Protein AF-A0A6P8B4C6-F1 (afdb_monomer)

pLDDT: mean 88.87, std 11.71, range [29.97, 98.5]

Nearest PDB structures (foldseek):
  7cpx-assembly1_A  TM=7.428E-01  e=6.548E-24  Aspergillus terreus
  5tz5-assembly1_A  TM=8.442E-01  e=1.050E-20  Moorena producens 3L
  5tz5-assembly1_B  TM=8.270E-01  e=6.572E-21  Moorena producens 3L
  5tz7-assembly1_B  TM=8.356E-01  e=1.779E-20  Moorena producens 3L
  5il6-assembly1_A  TM=8.246E-01  e=1.412E-17  Pseudomonas protegens Pf-5

Secondary structure (DSSP, 8-state):
--S---HHHHHHHHHT--S-TTSSSPPPP----EEE-SSSSTTHHHHHHHHHHH-TTHHHHS-EEES--TTS-HHHHHHHHHHHHHHTT----HHHHTTS-TT--PPPPP---PPPP----SS------HHHHHHHT-SSPPBTTTBEEPTT--TTS-EEEEEE-TTT-GGGGGEEETTEEEE-HHHHHHHHHHHHHHHTTTTGGGEEEEEEEEEEE-S-EEPPSSS-EEEEEEEE--SSTTS-EEEEEEEESTTPPPEEEEEEEEEEEEP-TTS-TT-HHHHHHHHHHHHHHHHHHHS-EEE--HHHHHHHHHHTTEEE-TTT--EEEEEEEEETTEEEEEEEEEE----GGGSGGG-----SS-HHHHHHHHTHHHHHHTTSS---S-EEEEEEEEEEEESS---STT-EEEEEEEEEE-TTS-EEEEEEEEETT--S-SEEEEEEEEEE------

Organism: Pyricularia grisea (NCBI:txid148305)

Sequence (458 aa):
MCSPVRFSAAVKALLTYSPNKRRLRTTAIQWTSLLEVGPHAALKAPLVQIMEEIDIKLPSQLPYTSVLVRKESATTTALKAAGHLWGLGYAVALDAVNREVATTAKKPQPVADLPSYPWNHDNSYWFEAAAAKEQRLLEQPRTDLLGVPIENDNPFEPQWRNFLSVRENPWVEDHKITGTTLYPGAGLLIMVVEAVRQIVSKDVAAVEGVEFHDVSFDRGLVIPSEGAVETRLSISKSTAADLPHSFVVFSRVGDGPWVRHCSGSFYIIYKNPSMTFGEGLAGLEWNTYVETYQKLQSLPSQEVDVAKLYKNLDKLGMGYGPTFQNLSSLAACTQNGSCDSCYGTIKVPDTKSVMPFEYEYPHLIHPATLDAIFHLMIVAVGGGPTMTEAAVPYRMEKLYINFDLPNGAGALFSGYAQKTVLDDGSMAADMIATDMTWAGPKIVLKGLVHAPGDFGRS

Mean predicted aligned error: 11.04 Å

Foldseek 3Di:
DPDDDPPLVVLLCQQQPFPDPPDPDTDHDDAQEAEAEDQAPPCVVVSLVSQVVVPVCRPVRYYYAYCHHPPDDSLVRNLVRLVVCVVSVDPRPVVVNVPPCPPDPDDDDDPPDDDDDDDDPVDDPDDDDQQRVCVVPPPDAQAQLQGGWHTPAPLQKTKTKDWHACQQQVLQQLFWFLNFRFDAPLSVVQNVQVVVCVNCVVPNVQFFWKKWFKKFFPATHTHDNDGTKMKMKIWRHDPDLPDWIKIWIWIDDDPDDIDTTMITTMHGHGDDPPDDQLDDPQNVVLVVQVVVVVVQVVADKDKDPLVVLQVQCVVQRRRGDPQQSFWPTKIQGDDPNWRQKMKGKGFHALSLVVGVVSDHDDGQHDSSRSVSQVVLRCQNQCRHSDDDHTWGWGIFGMKIATSDAQDDGGFMKIKMKGWDADPVRAIFIWMFIHHPVSPHGRMTTPGTGIDHDPHDDD

Structure (mmCIF, N/CA/C/O backbone):
data_AF-A0A6P8B4C6-F1
#
_entry.id   AF-A0A6P8B4C6-F1
#
loop_
_atom_site.group_PDB
_atom_site.id
_atom_site.type_symbol
_atom_site.label_atom_id
_atom_site.label_alt_id
_atom_site.label_comp_id
_atom_site.label_asym_id
_atom_site.label_entity_id
_atom_site.label_seq_id
_atom_site.pdbx_PDB_ins_code
_atom_site.Cartn_x
_atom_site.Cartn_y
_atom_site.Cartn_z
_atom_site.occupancy
_atom_site.B_iso_or_equiv
_atom_site.auth_seq_id
_atom_site.auth_comp_id
_atom_site.auth_asym_id
_atom_site.auth_atom_id
_atom_site.pdbx_PDB_model_num
ATOM 1 N N . MET A 1 1 ? 58.319 -2.702 -89.094 1.00 62.12 1 MET A N 1
ATOM 2 C CA . MET A 1 1 ? 57.839 -1.635 -88.187 1.00 62.12 1 MET A CA 1
ATOM 3 C C . MET A 1 1 ? 58.324 -0.284 -88.714 1.00 62.12 1 MET A C 1
ATOM 5 O O . MET A 1 1 ? 59.366 0.177 -88.280 1.00 62.12 1 MET A O 1
ATOM 9 N N . CYS A 1 2 ? 57.643 0.311 -89.699 1.00 84.44 2 CYS A N 1
ATOM 10 C CA . CYS A 1 2 ? 58.125 1.534 -90.375 1.00 84.44 2 CYS A CA 1
ATOM 11 C C . CYS A 1 2 ? 57.179 2.737 -90.223 1.00 84.44 2 CYS A C 1
ATOM 13 O O . CYS A 1 2 ? 57.552 3.855 -90.559 1.00 84.44 2 CYS A O 1
ATOM 15 N N . SER A 1 3 ? 55.964 2.527 -89.711 1.00 90.81 3 SER A N 1
ATOM 16 C CA . SER A 1 3 ? 54.989 3.596 -89.479 1.00 90.81 3 SER A CA 1
ATOM 17 C C . SER A 1 3 ? 55.088 4.126 -88.042 1.00 90.81 3 SER A C 1
ATOM 19 O O . SER A 1 3 ? 55.269 3.323 -87.123 1.00 90.81 3 SER A O 1
ATOM 21 N N . PRO A 1 4 ? 54.933 5.445 -87.816 1.00 92.25 4 PRO A N 1
ATOM 22 C CA . PRO A 1 4 ? 54.930 6.015 -86.472 1.00 92.25 4 PRO A CA 1
ATOM 23 C C . PRO A 1 4 ? 53.711 5.536 -85.668 1.00 92.25 4 PRO A C 1
ATOM 25 O O . PRO A 1 4 ? 52.577 5.571 -86.153 1.00 92.25 4 PRO A O 1
ATOM 28 N N . VAL A 1 5 ? 53.933 5.114 -84.420 1.00 93.06 5 VAL A N 1
ATOM 29 C CA . VAL A 1 5 ? 52.866 4.660 -83.514 1.00 93.06 5 VAL A CA 1
ATOM 30 C C . VAL A 1 5 ? 52.085 5.867 -82.993 1.00 93.06 5 VAL A C 1
ATOM 32 O O . VAL A 1 5 ? 52.599 6.674 -82.222 1.00 93.06 5 VAL A O 1
ATOM 35 N N . ARG A 1 6 ? 50.811 5.989 -83.379 1.00 94.81 6 ARG A N 1
ATOM 36 C CA . ARG A 1 6 ? 49.922 7.082 -82.938 1.00 94.81 6 ARG A CA 1
ATOM 37 C C . ARG A 1 6 ? 49.142 6.699 -81.670 1.00 94.81 6 ARG A C 1
ATOM 39 O O . ARG A 1 6 ? 47.914 6.674 -81.687 1.00 94.81 6 ARG A O 1
ATOM 46 N N . PHE A 1 7 ? 49.849 6.395 -80.577 1.00 93.50 7 PHE A N 1
ATOM 47 C CA . PHE A 1 7 ? 49.254 5.884 -79.327 1.00 93.50 7 PHE A CA 1
ATOM 48 C C . PHE A 1 7 ? 48.197 6.826 -78.725 1.00 93.50 7 PHE A C 1
ATOM 50 O O . PHE A 1 7 ? 47.073 6.401 -78.480 1.00 93.50 7 PHE A O 1
ATOM 57 N N . SER A 1 8 ? 48.511 8.120 -78.576 1.00 94.38 8 SER A N 1
ATOM 58 C CA . SER A 1 8 ? 47.564 9.117 -78.044 1.00 94.38 8 SER A CA 1
ATOM 59 C C . SER A 1 8 ? 46.274 9.200 -78.867 1.00 94.38 8 SER A C 1
ATOM 61 O O . SER A 1 8 ? 45.178 9.155 -78.312 1.00 94.38 8 SER A O 1
ATOM 63 N N . ALA A 1 9 ? 46.386 9.223 -80.199 1.00 93.94 9 ALA A N 1
ATOM 64 C CA . ALA A 1 9 ? 45.219 9.249 -81.079 1.00 93.94 9 ALA A CA 1
ATOM 65 C C . ALA A 1 9 ? 44.362 7.978 -80.942 1.00 93.94 9 ALA A C 1
ATOM 67 O O . ALA A 1 9 ? 43.136 8.072 -80.929 1.00 93.94 9 ALA A O 1
ATOM 68 N N . ALA A 1 10 ? 44.992 6.806 -80.806 1.00 94.31 10 ALA A N 1
ATOM 69 C CA . ALA A 1 10 ? 44.289 5.539 -80.622 1.00 94.31 10 ALA A CA 1
ATOM 70 C C . ALA A 1 10 ? 43.537 5.480 -79.281 1.00 94.31 10 ALA A C 1
ATOM 72 O O . ALA A 1 10 ? 42.369 5.100 -79.255 1.00 94.31 10 ALA A O 1
ATOM 73 N N . VAL A 1 11 ? 44.168 5.911 -78.184 1.00 92.31 11 VAL A N 1
ATOM 74 C CA . VAL A 1 11 ? 43.540 5.946 -76.851 1.00 92.31 11 VAL A CA 1
ATOM 75 C C . VAL A 1 11 ? 42.386 6.948 -76.812 1.00 92.31 11 VAL A C 1
ATOM 77 O O . VAL A 1 11 ? 41.307 6.602 -76.340 1.00 92.31 11 VAL A O 1
ATOM 80 N N . LYS A 1 12 ? 42.557 8.155 -77.369 1.00 91.25 12 LYS A N 1
ATOM 81 C CA . LYS A 1 12 ? 41.459 9.133 -77.478 1.00 91.25 12 LYS A CA 1
ATOM 82 C C . LYS A 1 12 ? 40.284 8.573 -78.266 1.00 91.25 12 LYS A C 1
ATOM 84 O O . LYS A 1 12 ? 39.141 8.704 -77.835 1.00 91.25 12 LYS A O 1
ATOM 89 N N . ALA A 1 13 ? 40.559 7.920 -79.395 1.00 91.00 13 ALA A N 1
ATOM 90 C CA . ALA A 1 13 ? 39.525 7.286 -80.202 1.00 91.00 13 ALA A CA 1
ATOM 91 C C . ALA A 1 13 ? 38.798 6.170 -79.436 1.00 91.00 13 ALA A C 1
ATOM 93 O O . ALA A 1 13 ? 37.583 6.073 -79.552 1.00 91.00 13 ALA A O 1
ATOM 94 N N . LEU A 1 14 ? 39.514 5.369 -78.637 1.00 91.19 14 LEU A N 1
ATOM 95 C CA . LEU A 1 14 ? 38.934 4.317 -77.797 1.00 91.19 14 LEU A CA 1
ATOM 96 C C . LEU A 1 14 ? 38.029 4.896 -76.701 1.00 91.19 14 LEU A C 1
ATOM 98 O O . LEU A 1 14 ? 36.874 4.492 -76.575 1.00 91.19 14 LEU A O 1
ATOM 102 N N . LEU A 1 15 ? 38.533 5.859 -75.927 1.00 88.94 15 LEU A N 1
ATOM 103 C CA . LEU A 1 15 ? 37.822 6.436 -74.782 1.00 88.94 15 LEU A CA 1
ATOM 104 C C . LEU A 1 15 ? 36.600 7.268 -75.198 1.00 88.94 15 LEU A C 1
ATOM 106 O O . LEU A 1 15 ? 35.632 7.351 -74.452 1.00 88.94 15 LEU A O 1
ATOM 110 N N . THR A 1 16 ? 36.611 7.836 -76.406 1.00 86.44 16 THR A N 1
ATOM 111 C CA . THR A 1 16 ? 35.476 8.593 -76.971 1.00 86.44 16 THR A CA 1
ATOM 112 C C . THR A 1 16 ? 34.603 7.765 -77.919 1.00 86.44 16 THR A C 1
ATOM 114 O O . THR A 1 16 ? 33.656 8.289 -78.514 1.00 86.44 16 THR A O 1
ATOM 117 N N . TYR A 1 17 ? 34.897 6.471 -78.086 1.00 87.56 17 TYR A N 1
ATOM 118 C CA . TYR A 1 17 ? 34.197 5.621 -79.042 1.00 87.56 17 TYR A CA 1
ATOM 119 C C . TYR A 1 17 ? 32.710 5.487 -78.694 1.00 87.56 17 TYR A C 1
ATOM 121 O O . TYR A 1 17 ? 32.351 5.148 -77.569 1.00 87.56 17 TYR A O 1
ATOM 129 N N . SER A 1 18 ? 31.833 5.685 -79.683 1.00 83.19 18 SER A N 1
ATOM 130 C CA . SER A 1 18 ? 30.390 5.464 -79.557 1.00 83.19 18 SER A CA 1
ATOM 131 C C . SER A 1 18 ? 29.888 4.532 -80.672 1.00 83.19 18 SER A C 1
ATOM 133 O O . SER A 1 18 ? 30.070 4.849 -81.852 1.00 83.19 18 SER A O 1
ATOM 135 N N . PRO A 1 19 ? 29.237 3.398 -80.343 1.00 71.75 19 PRO A N 1
ATOM 136 C CA . PRO A 1 19 ? 28.966 2.325 -81.300 1.00 71.75 19 PRO A CA 1
ATOM 137 C C . PRO A 1 19 ? 27.786 2.573 -82.261 1.00 71.75 19 PRO A C 1
ATOM 139 O O . PRO A 1 19 ? 27.362 1.643 -82.940 1.00 71.75 19 PRO A O 1
ATOM 142 N N . ASN A 1 20 ? 27.228 3.788 -82.373 1.00 66.56 20 ASN A N 1
ATOM 143 C CA . ASN A 1 20 ? 26.124 4.039 -83.312 1.00 66.56 20 ASN A CA 1
ATOM 144 C C . ASN A 1 20 ? 25.977 5.515 -83.720 1.00 66.56 20 ASN A C 1
ATOM 146 O O . ASN A 1 20 ? 25.256 6.274 -83.083 1.00 66.56 20 ASN A O 1
ATOM 150 N N . LYS A 1 21 ? 26.577 5.921 -84.847 1.00 61.69 21 LYS A N 1
ATOM 151 C CA . LYS A 1 21 ? 26.495 7.307 -85.365 1.00 61.69 21 LYS A CA 1
ATOM 152 C C . LYS A 1 21 ? 25.122 7.713 -85.942 1.00 61.69 21 LYS A C 1
ATOM 154 O O . LYS A 1 21 ? 24.970 8.840 -86.391 1.00 61.69 21 LYS A O 1
ATOM 159 N N . ARG A 1 22 ? 24.128 6.809 -85.971 1.00 59.53 22 ARG A N 1
ATOM 160 C CA . ARG A 1 22 ? 22.795 7.037 -86.580 1.00 59.53 22 ARG A CA 1
ATOM 161 C C . ARG A 1 22 ? 21.694 7.490 -85.605 1.00 59.53 22 ARG A C 1
ATOM 163 O O . ARG A 1 22 ? 20.585 7.757 -86.055 1.00 59.53 22 ARG A O 1
ATOM 170 N N . ARG A 1 23 ? 21.951 7.579 -84.293 1.00 59.53 23 ARG A N 1
ATOM 171 C CA . ARG A 1 23 ? 20.976 8.092 -83.304 1.00 59.53 23 ARG A CA 1
ATOM 172 C C . ARG A 1 23 ? 21.252 9.565 -82.976 1.00 59.53 23 ARG A C 1
ATOM 174 O O . ARG A 1 23 ? 22.404 9.954 -82.851 1.00 59.53 23 ARG A O 1
ATOM 181 N N . LEU A 1 24 ? 20.190 10.353 -82.766 1.00 59.75 24 LEU A N 1
ATOM 182 C CA . LEU A 1 24 ? 20.230 11.790 -82.416 1.00 59.75 24 LEU A CA 1
ATOM 183 C C . LEU A 1 24 ? 20.961 12.109 -81.093 1.00 59.75 24 LEU A C 1
ATOM 185 O O . LEU A 1 24 ? 21.343 13.252 -80.865 1.00 59.75 24 LEU A O 1
ATOM 189 N N . ARG A 1 25 ? 21.185 11.111 -80.228 1.00 57.94 25 ARG A N 1
ATOM 190 C CA . ARG A 1 25 ? 22.108 11.180 -79.086 1.00 57.94 25 ARG A CA 1
ATOM 191 C C . ARG A 1 25 ? 22.962 9.917 -79.068 1.00 57.94 25 ARG A C 1
ATOM 193 O O . ARG A 1 25 ? 22.434 8.814 -78.922 1.00 57.94 25 ARG A O 1
ATOM 200 N N . THR A 1 26 ? 24.267 10.081 -79.245 1.00 60.62 26 THR A N 1
ATOM 201 C CA . THR A 1 26 ? 25.256 9.000 -79.207 1.00 60.62 26 THR A CA 1
ATOM 202 C C . THR A 1 26 ? 25.937 8.983 -77.843 1.00 60.62 26 THR A C 1
ATOM 204 O O . THR A 1 26 ? 26.570 9.968 -77.470 1.00 60.62 26 THR A O 1
ATOM 207 N N . THR A 1 27 ? 25.820 7.884 -77.099 1.00 68.25 27 THR A N 1
ATOM 208 C CA . THR A 1 27 ? 26.522 7.702 -75.817 1.00 68.25 27 THR A CA 1
ATOM 209 C C . THR A 1 27 ? 27.841 6.977 -76.071 1.00 68.25 27 THR A C 1
ATOM 211 O O . THR A 1 27 ? 27.856 5.965 -76.779 1.00 68.25 27 THR A O 1
ATOM 214 N N . ALA A 1 28 ? 28.953 7.499 -75.553 1.00 74.44 28 ALA A N 1
ATOM 215 C CA . ALA A 1 28 ? 30.241 6.808 -75.608 1.00 74.44 28 ALA A CA 1
ATOM 216 C C . ALA A 1 28 ? 30.193 5.495 -74.804 1.00 74.44 28 ALA A C 1
ATOM 218 O O . ALA A 1 28 ? 29.414 5.379 -73.853 1.00 74.44 28 ALA A O 1
ATOM 219 N N . ILE A 1 29 ? 31.013 4.510 -75.185 1.00 82.12 29 ILE A N 1
ATOM 220 C CA . ILE A 1 29 ? 31.236 3.317 -74.363 1.00 82.12 29 ILE A CA 1
ATOM 221 C C . ILE A 1 29 ? 31.821 3.769 -73.027 1.00 82.12 29 ILE A C 1
ATOM 223 O O . ILE A 1 29 ? 32.822 4.478 -72.985 1.00 82.12 29 ILE A O 1
ATOM 227 N N . GLN A 1 30 ? 31.186 3.341 -71.940 1.00 83.06 30 GLN A N 1
ATOM 228 C CA . GLN A 1 30 ? 31.692 3.543 -70.591 1.00 83.06 30 GLN A CA 1
ATOM 229 C C . GLN A 1 30 ? 32.661 2.406 -70.274 1.00 83.06 30 GLN A C 1
ATOM 231 O O . GLN A 1 30 ? 32.247 1.291 -69.961 1.00 83.06 30 GLN A O 1
ATOM 236 N N . TRP A 1 31 ? 33.953 2.676 -70.429 1.00 88.62 31 TRP A N 1
ATOM 237 C CA . TRP A 1 31 ? 35.008 1.773 -69.981 1.00 88.62 31 TRP A CA 1
ATOM 238 C C . TRP A 1 31 ? 35.089 1.808 -68.453 1.00 88.62 31 TRP A C 1
ATOM 240 O O . TRP A 1 31 ? 34.913 2.863 -67.852 1.00 88.62 31 TRP A O 1
ATOM 250 N N . THR A 1 32 ? 35.358 0.664 -67.828 1.00 89.88 32 THR A N 1
ATOM 251 C CA . THR A 1 32 ? 35.293 0.508 -66.364 1.00 89.88 32 THR A CA 1
ATOM 252 C C . THR A 1 32 ? 36.638 0.143 -65.722 1.00 89.88 32 THR A C 1
ATOM 254 O O . THR A 1 32 ? 36.768 0.210 -64.505 1.00 89.88 32 THR A O 1
ATOM 257 N N . SER A 1 33 ? 37.651 -0.264 -66.500 1.00 91.31 33 SER A N 1
ATOM 258 C CA . SER A 1 33 ? 39.046 -0.434 -66.056 1.00 91.31 33 SER A CA 1
ATOM 259 C C . SER A 1 33 ? 39.991 -0.551 -67.262 1.00 91.31 33 SER A C 1
ATOM 261 O O . SER A 1 33 ? 39.562 -0.925 -68.356 1.00 91.31 33 SER A O 1
ATOM 263 N N . LEU A 1 34 ? 41.275 -0.244 -67.067 1.00 93.25 34 LEU A N 1
ATOM 264 C CA . LEU A 1 34 ? 42.355 -0.437 -68.035 1.00 93.25 34 LEU A CA 1
ATOM 265 C C . LEU A 1 34 ? 43.390 -1.420 -67.482 1.00 93.25 34 LEU A C 1
ATOM 267 O O . LEU A 1 34 ? 43.908 -1.232 -66.382 1.00 93.25 34 LEU A O 1
ATOM 271 N N . LEU A 1 35 ? 43.732 -2.432 -68.281 1.00 94.44 35 LEU A N 1
ATOM 272 C CA . LEU A 1 35 ? 44.777 -3.402 -67.968 1.00 94.44 35 LEU A CA 1
ATOM 273 C C . LEU A 1 35 ? 45.952 -3.245 -68.940 1.00 94.44 35 LEU A C 1
ATOM 275 O O . LEU A 1 35 ? 45.792 -3.451 -70.143 1.00 94.44 35 LEU A O 1
ATOM 279 N N . GLU A 1 36 ? 47.138 -2.920 -68.430 1.00 95.38 36 GLU A N 1
ATOM 280 C CA . GLU A 1 36 ? 48.370 -2.949 -69.222 1.00 95.38 36 GLU A CA 1
ATOM 281 C C . GLU A 1 36 ? 48.982 -4.349 -69.210 1.00 95.38 36 GLU A C 1
ATOM 283 O O . GLU A 1 36 ? 49.405 -4.868 -68.173 1.00 95.38 36 GLU A O 1
ATOM 288 N N . VAL A 1 37 ? 49.054 -4.947 -70.398 1.00 94.69 37 VAL A N 1
ATOM 289 C CA . VAL A 1 37 ? 49.771 -6.197 -70.642 1.00 94.69 37 VAL A CA 1
ATOM 290 C C . VAL A 1 37 ? 51.145 -5.841 -71.197 1.00 94.69 37 VAL A C 1
ATOM 292 O O . VAL A 1 37 ? 51.292 -5.495 -72.368 1.00 94.69 37 VAL A O 1
ATOM 295 N N . GLY A 1 38 ? 52.157 -5.893 -70.339 1.00 90.75 38 GLY A N 1
ATOM 296 C CA . GLY A 1 38 ? 53.516 -5.494 -70.684 1.00 90.75 38 GLY A CA 1
ATOM 297 C C . GLY A 1 38 ? 54.499 -5.773 -69.549 1.00 90.75 38 GLY A C 1
ATOM 298 O O . GLY A 1 38 ? 54.082 -6.207 -68.479 1.00 90.75 38 GLY A O 1
ATOM 299 N N . PRO A 1 39 ? 55.807 -5.538 -69.760 1.00 88.75 39 PRO A N 1
ATOM 300 C CA . PRO A 1 39 ? 56.862 -5.848 -68.788 1.00 88.75 39 PRO A CA 1
ATOM 301 C C . PRO A 1 39 ? 56.888 -4.900 -67.574 1.00 88.75 39 PRO A C 1
ATOM 303 O O . PRO A 1 39 ? 57.634 -5.127 -66.621 1.00 88.75 39 PRO A O 1
ATOM 306 N N . HIS A 1 40 ? 56.129 -3.806 -67.628 1.00 92.19 40 HIS A N 1
ATOM 307 C CA . HIS A 1 40 ? 55.990 -2.805 -66.578 1.00 92.19 40 HIS A CA 1
ATOM 308 C C . HIS A 1 40 ? 54.742 -1.950 -66.855 1.00 92.19 40 HIS A C 1
ATOM 310 O O . HIS A 1 40 ? 54.193 -2.033 -67.943 1.00 92.19 40 HIS A O 1
ATOM 316 N N . ALA A 1 41 ? 54.359 -1.079 -65.918 1.00 91.75 41 ALA A N 1
ATOM 317 C CA . ALA A 1 41 ? 53.338 -0.047 -66.082 1.00 91.75 41 ALA A CA 1
ATOM 318 C C . ALA A 1 41 ? 53.884 1.162 -66.873 1.00 91.75 41 ALA A C 1
ATOM 320 O O . ALA A 1 41 ? 53.883 2.297 -66.386 1.00 91.75 41 ALA A O 1
ATOM 321 N N . ALA A 1 42 ? 54.446 0.912 -68.056 1.00 92.44 42 ALA A N 1
ATOM 322 C CA . ALA A 1 42 ? 55.160 1.923 -68.831 1.00 92.44 42 ALA A CA 1
ATOM 323 C C . ALA A 1 42 ? 54.207 2.957 -69.448 1.00 92.44 42 ALA A C 1
ATOM 325 O O . ALA A 1 42 ? 54.590 4.116 -69.622 1.00 92.44 42 ALA A O 1
ATOM 326 N N . LEU A 1 43 ? 52.964 2.565 -69.747 1.00 93.56 43 LEU A N 1
ATOM 327 C CA . LEU A 1 43 ? 51.977 3.442 -70.378 1.00 93.56 43 LEU A CA 1
ATOM 328 C C . LEU A 1 43 ? 51.118 4.199 -69.363 1.00 93.56 43 LEU A C 1
ATOM 330 O O . LEU A 1 43 ? 50.348 5.061 -69.776 1.00 93.56 43 LEU A O 1
ATOM 334 N N . LYS A 1 44 ? 51.268 3.952 -68.054 1.00 92.62 44 LYS A N 1
ATOM 335 C CA . LYS A 1 44 ? 50.445 4.588 -67.012 1.00 92.62 44 LYS A CA 1
ATOM 336 C C . LYS A 1 44 ? 50.458 6.115 -67.098 1.00 92.62 44 LYS A C 1
ATOM 338 O O . LYS A 1 44 ? 49.402 6.725 -67.198 1.00 92.62 44 LYS A O 1
ATOM 343 N N . ALA A 1 45 ? 51.638 6.736 -67.060 1.00 93.75 45 ALA A N 1
ATOM 344 C CA . ALA A 1 45 ? 51.745 8.197 -67.068 1.00 93.75 45 ALA A CA 1
ATOM 345 C C . ALA A 1 45 ? 51.238 8.821 -68.387 1.00 93.75 45 ALA A C 1
ATOM 347 O O . ALA A 1 45 ? 50.406 9.726 -68.315 1.00 93.75 45 ALA A O 1
ATOM 348 N N . PRO A 1 46 ? 51.625 8.317 -69.580 1.00 94.25 46 PRO A N 1
ATOM 349 C CA . PRO A 1 46 ? 51.029 8.770 -70.837 1.00 94.25 46 PRO A CA 1
ATOM 350 C C . PRO A 1 46 ? 49.507 8.584 -70.903 1.00 94.25 46 PRO A C 1
ATOM 352 O O . PRO A 1 46 ? 48.811 9.470 -71.389 1.00 94.25 46 PRO A O 1
ATOM 355 N N . LEU A 1 47 ? 48.974 7.458 -70.412 1.00 94.00 47 LEU A N 1
ATOM 356 C CA . LEU A 1 47 ? 47.530 7.212 -70.367 1.00 94.00 47 LEU A CA 1
ATOM 357 C C . LEU A 1 47 ? 46.818 8.228 -69.478 1.00 94.00 47 LEU A C 1
ATOM 359 O O . LEU A 1 47 ? 45.795 8.757 -69.896 1.00 94.00 47 LEU A O 1
ATOM 363 N N . VAL A 1 48 ? 47.362 8.529 -68.296 1.00 93.75 48 VAL A N 1
ATOM 364 C CA . VAL A 1 48 ? 46.804 9.549 -67.395 1.00 93.75 48 VAL A CA 1
ATOM 365 C C . VAL A 1 48 ? 46.757 10.912 -68.080 1.00 93.75 48 VAL A C 1
ATOM 367 O O . VAL A 1 48 ? 45.691 11.511 -68.118 1.00 93.75 48 VAL A O 1
ATOM 370 N N . GLN A 1 49 ? 47.844 11.340 -68.726 1.00 94.81 49 GLN A N 1
ATOM 371 C CA . GLN A 1 49 ? 47.875 12.611 -69.463 1.00 94.81 49 GLN A CA 1
ATOM 372 C C . GLN A 1 49 ? 46.832 12.665 -70.590 1.00 94.81 49 GLN A C 1
ATOM 374 O O . GLN A 1 49 ? 46.160 13.676 -70.770 1.00 94.81 49 GLN A O 1
ATOM 379 N N . ILE A 1 50 ? 46.668 11.572 -71.345 1.00 94.38 50 ILE A N 1
ATOM 380 C CA . ILE A 1 50 ? 45.658 11.495 -72.411 1.00 94.38 50 ILE A CA 1
ATOM 381 C C . ILE A 1 50 ? 44.242 11.540 -71.827 1.00 94.38 50 ILE A C 1
ATOM 383 O O . ILE A 1 50 ? 43.373 12.194 -72.399 1.00 94.38 50 ILE A O 1
ATOM 387 N N . MET A 1 51 ? 44.002 10.837 -70.718 1.00 93.06 51 MET A N 1
ATOM 388 C CA . MET A 1 51 ? 42.712 10.838 -70.028 1.00 93.06 51 MET A CA 1
ATOM 389 C C . MET A 1 51 ? 42.366 12.236 -69.511 1.00 93.06 51 MET A C 1
ATOM 391 O O . MET A 1 51 ? 41.260 12.694 -69.770 1.00 93.06 51 MET A O 1
ATOM 395 N N . GLU A 1 52 ? 43.313 12.928 -68.872 1.00 93.94 52 GLU A N 1
ATOM 396 C CA . GLU A 1 52 ? 43.145 14.301 -68.369 1.00 93.94 52 GLU A CA 1
ATOM 397 C C . GLU A 1 52 ? 42.850 15.309 -69.485 1.00 93.94 52 GLU A C 1
ATOM 399 O O . GLU A 1 52 ? 42.075 16.242 -69.280 1.00 93.94 52 GLU A O 1
ATOM 404 N N . GLU A 1 53 ? 43.427 15.111 -70.674 1.00 92.75 53 GLU A N 1
ATOM 405 C CA . GLU A 1 53 ? 43.147 15.948 -71.845 1.00 92.75 53 GLU A CA 1
ATOM 406 C C . GLU A 1 53 ? 41.712 15.764 -72.374 1.00 92.75 53 GLU A C 1
ATOM 408 O O . GLU A 1 53 ? 41.149 16.684 -72.965 1.00 92.75 53 GLU A O 1
ATOM 413 N N . ILE A 1 54 ? 41.115 14.582 -72.181 1.00 89.38 54 ILE A N 1
ATOM 414 C CA . ILE A 1 54 ? 39.717 14.307 -72.548 1.00 89.38 54 ILE A CA 1
ATOM 415 C C . ILE A 1 54 ? 38.774 14.836 -71.463 1.00 89.38 54 ILE A C 1
ATOM 417 O O . ILE A 1 54 ? 37.821 15.551 -71.769 1.00 89.38 54 ILE A O 1
ATOM 421 N N . ASP A 1 55 ? 39.027 14.457 -70.210 1.00 87.81 55 ASP A N 1
ATOM 422 C CA . ASP A 1 55 ? 38.301 14.898 -69.022 1.00 87.81 55 ASP A CA 1
ATOM 423 C C . ASP A 1 55 ? 39.201 14.722 -67.788 1.00 87.81 55 ASP A C 1
ATOM 425 O O . ASP A 1 55 ? 39.660 13.622 -67.472 1.00 87.81 55 ASP A O 1
ATOM 429 N N . ILE A 1 56 ? 39.402 15.806 -67.039 1.00 90.88 56 ILE A N 1
ATOM 430 C CA . ILE A 1 56 ? 40.232 15.842 -65.829 1.00 90.88 56 ILE A CA 1
ATOM 431 C C . ILE A 1 56 ? 39.788 14.841 -64.746 1.00 90.88 56 ILE A C 1
ATOM 433 O O . ILE A 1 56 ? 40.583 14.470 -63.884 1.00 90.88 56 ILE A O 1
ATOM 437 N N . LYS A 1 57 ? 38.528 14.382 -64.770 1.00 90.69 57 LYS A N 1
ATOM 438 C CA . LYS A 1 57 ? 37.994 13.391 -63.819 1.00 90.69 57 LYS A CA 1
ATOM 439 C C . LYS A 1 57 ? 38.197 11.945 -64.269 1.00 90.69 57 LYS A C 1
ATOM 441 O O . LYS A 1 57 ? 38.056 11.034 -63.456 1.00 90.69 57 LYS A O 1
ATOM 446 N N . LEU A 1 58 ? 38.531 11.708 -65.534 1.00 88.56 58 LEU A N 1
ATOM 447 C CA . LEU A 1 58 ? 38.599 10.361 -66.095 1.00 88.56 58 LEU A CA 1
ATOM 448 C C . LEU A 1 58 ? 39.629 9.444 -65.399 1.00 88.56 58 LEU A C 1
ATOM 450 O O . LEU A 1 58 ? 39.291 8.284 -65.154 1.00 88.56 58 LEU A O 1
ATOM 454 N N . PRO A 1 59 ? 40.826 9.914 -64.981 1.00 90.62 59 PRO A N 1
ATOM 455 C CA . PRO A 1 59 ? 41.782 9.067 -64.263 1.00 90.62 59 PRO A CA 1
ATOM 456 C C . PRO A 1 59 ? 41.274 8.509 -62.925 1.00 90.62 59 PRO A C 1
ATOM 458 O O . PRO A 1 59 ? 41.714 7.437 -62.517 1.00 90.62 59 PRO A O 1
ATOM 461 N N . SER A 1 60 ? 40.373 9.214 -62.227 1.00 88.25 60 SER A N 1
ATOM 462 C CA . SER A 1 60 ? 39.805 8.731 -60.957 1.00 88.25 60 SER A CA 1
ATOM 463 C C . SER A 1 60 ? 38.619 7.786 -61.159 1.00 88.25 60 SER A C 1
ATOM 465 O O . SER A 1 60 ? 38.317 6.987 -60.276 1.00 88.25 60 SER A O 1
ATOM 467 N N . GLN A 1 61 ? 37.971 7.851 -62.322 1.00 89.25 61 GLN A N 1
ATOM 468 C CA . GLN A 1 61 ? 36.824 7.014 -62.680 1.00 89.25 61 GLN A CA 1
ATOM 469 C C . GLN A 1 61 ? 37.216 5.721 -63.396 1.00 89.25 61 GLN A C 1
ATOM 471 O O . GLN A 1 61 ? 36.439 4.768 -63.382 1.00 89.25 61 GLN A O 1
ATOM 476 N N . LEU A 1 62 ? 38.399 5.682 -64.018 1.00 91.00 62 LEU A N 1
ATOM 477 C CA . LEU A 1 62 ? 38.869 4.551 -64.809 1.00 91.00 62 LEU A CA 1
ATOM 478 C C . LEU A 1 62 ? 40.129 3.924 -64.182 1.00 91.00 62 LEU A C 1
ATOM 480 O O . LEU A 1 62 ? 41.249 4.295 -64.545 1.00 91.00 62 LEU A O 1
ATOM 484 N N . PRO A 1 63 ? 39.974 2.963 -63.246 1.00 90.62 63 PRO A N 1
ATOM 485 C CA . PRO A 1 63 ? 41.094 2.301 -62.592 1.00 90.62 63 PRO A CA 1
ATOM 486 C C . PRO A 1 63 ? 42.046 1.656 -63.597 1.00 90.62 63 PRO A C 1
ATOM 488 O O . PRO A 1 63 ? 41.628 0.872 -64.453 1.00 90.62 63 PRO A O 1
ATOM 491 N N . TYR A 1 64 ? 43.336 1.945 -63.448 1.00 92.88 64 TYR A N 1
ATOM 492 C CA . TYR A 1 64 ? 44.412 1.374 -64.248 1.00 92.88 64 TYR A CA 1
ATOM 493 C C . TYR A 1 64 ? 45.210 0.361 -63.422 1.00 92.88 64 TYR A C 1
ATOM 495 O O . TYR A 1 64 ? 45.636 0.652 -62.302 1.00 92.88 64 TYR A O 1
ATOM 503 N N . THR A 1 65 ? 45.477 -0.803 -64.006 1.00 94.19 65 THR A N 1
ATOM 504 C CA . THR A 1 65 ? 46.300 -1.866 -63.420 1.00 94.19 65 THR A CA 1
ATOM 505 C C . THR A 1 65 ? 47.281 -2.402 -64.462 1.00 94.19 65 THR A C 1
ATOM 507 O O . THR A 1 65 ? 46.956 -2.468 -65.641 1.00 94.19 65 THR A O 1
ATOM 510 N N . SER A 1 66 ? 48.485 -2.797 -64.045 1.00 95.06 66 SER A N 1
ATOM 511 C CA . SER A 1 66 ? 49.471 -3.467 -64.909 1.00 95.06 66 SER A CA 1
ATOM 512 C C . SER A 1 66 ? 49.659 -4.909 -64.460 1.00 95.06 66 SER A C 1
ATOM 514 O O . SER A 1 66 ? 49.699 -5.168 -63.257 1.00 95.06 66 SER A O 1
ATOM 516 N N . VAL A 1 67 ? 49.807 -5.832 -65.413 1.00 95.25 67 VAL A N 1
ATOM 517 C CA . VAL A 1 67 ? 50.050 -7.253 -65.112 1.00 95.25 67 VAL A CA 1
ATOM 518 C C . VAL A 1 67 ? 51.443 -7.464 -64.517 1.00 95.25 67 VAL A C 1
ATOM 520 O O . VAL A 1 67 ? 51.583 -8.249 -63.587 1.00 95.25 67 VAL A O 1
ATOM 523 N N . LEU A 1 68 ? 52.464 -6.751 -65.011 1.00 95.50 68 LEU A N 1
ATOM 524 C CA . LEU A 1 68 ? 53.835 -6.837 -64.499 1.00 95.50 68 LEU A CA 1
ATOM 525 C C . LEU A 1 68 ? 54.345 -5.470 -64.046 1.00 95.50 68 LEU A C 1
ATOM 527 O O . LEU A 1 68 ? 53.998 -4.425 -64.610 1.00 95.50 68 LEU A O 1
ATOM 531 N N . VAL A 1 69 ? 55.212 -5.477 -63.033 1.00 94.12 69 VAL A N 1
ATOM 532 C CA . VAL A 1 69 ? 55.882 -4.279 -62.517 1.00 94.12 69 VAL A CA 1
ATOM 533 C C . VAL A 1 69 ? 57.382 -4.540 -62.395 1.00 94.12 69 VAL A C 1
ATOM 535 O O . VAL A 1 69 ? 57.824 -5.573 -61.899 1.00 94.12 69 VAL A O 1
ATOM 538 N N . ARG A 1 70 ? 58.192 -3.590 -62.877 1.00 93.19 70 ARG A N 1
ATOM 539 C CA . ARG A 1 70 ? 59.651 -3.670 -62.857 1.00 93.19 70 ARG A CA 1
ATOM 540 C C . ARG A 1 70 ? 60.148 -3.800 -61.414 1.00 93.19 70 ARG A C 1
ATOM 542 O O . ARG A 1 70 ? 59.751 -3.010 -60.568 1.00 93.19 70 ARG A O 1
ATOM 549 N N . LYS A 1 71 ? 61.092 -4.722 -61.185 1.00 93.56 71 LYS A N 1
ATOM 550 C CA . LYS A 1 71 ? 61.671 -5.053 -59.863 1.00 93.56 71 LYS A CA 1
ATOM 551 C C . LYS A 1 71 ? 60.678 -5.679 -58.867 1.00 93.56 71 LYS A C 1
ATOM 553 O O . LYS A 1 71 ? 61.007 -5.777 -57.690 1.00 93.56 71 LYS A O 1
ATOM 558 N N . GLU A 1 72 ? 59.519 -6.149 -59.323 1.00 94.38 72 GLU A N 1
ATOM 559 C CA . GLU A 1 72 ? 58.584 -6.935 -58.512 1.00 94.38 72 GLU A CA 1
ATOM 560 C C . GLU A 1 72 ? 58.430 -8.355 -59.071 1.00 94.38 72 GLU A C 1
ATOM 562 O O . GLU A 1 72 ? 58.720 -8.619 -60.238 1.00 94.38 72 GLU A O 1
ATOM 567 N N . SER A 1 73 ? 57.974 -9.289 -58.231 1.00 93.69 73 SER A N 1
ATOM 568 C CA . SER A 1 73 ? 57.663 -10.652 -58.668 1.00 93.69 73 SER A CA 1
ATOM 569 C C . SER A 1 73 ? 56.528 -10.640 -59.696 1.00 93.69 73 SER A C 1
ATOM 571 O O . SER A 1 73 ? 55.448 -10.093 -59.441 1.00 93.69 73 SER A O 1
ATOM 573 N N . ALA A 1 74 ? 56.763 -11.273 -60.849 1.00 91.44 74 ALA A N 1
ATOM 574 C CA . ALA A 1 74 ? 55.770 -11.419 -61.911 1.00 91.44 74 ALA A CA 1
ATOM 575 C C . ALA A 1 74 ? 54.505 -12.130 -61.403 1.00 91.44 74 ALA A C 1
ATOM 577 O O . ALA A 1 74 ? 53.400 -11.645 -61.619 1.00 91.44 74 ALA A O 1
ATOM 578 N N . THR A 1 75 ? 54.669 -13.207 -60.630 1.00 90.31 75 THR A N 1
ATOM 579 C CA . THR A 1 75 ? 53.560 -13.947 -60.010 1.00 90.31 75 THR A CA 1
ATOM 580 C C . THR A 1 75 ? 52.752 -13.051 -59.074 1.00 90.31 75 THR A C 1
ATOM 582 O O . THR A 1 75 ? 51.532 -12.982 -59.160 1.00 90.31 75 THR A O 1
ATOM 585 N N . THR A 1 76 ? 53.417 -12.295 -58.198 1.00 92.12 76 THR A N 1
ATOM 586 C CA . THR A 1 76 ? 52.724 -11.416 -57.245 1.00 92.12 76 THR A CA 1
ATOM 587 C C . THR A 1 76 ? 51.957 -10.297 -57.946 1.00 92.12 76 THR A C 1
ATOM 589 O O . THR A 1 76 ? 50.836 -9.985 -57.552 1.00 92.12 76 THR A O 1
ATOM 592 N N . THR A 1 77 ? 52.545 -9.681 -58.971 1.00 94.50 77 THR A N 1
ATOM 593 C CA . THR A 1 77 ? 51.918 -8.575 -59.714 1.00 94.50 77 THR A CA 1
ATOM 594 C C . THR A 1 77 ? 50.750 -9.053 -60.575 1.00 94.50 77 THR A C 1
ATOM 596 O O . THR A 1 77 ? 49.687 -8.432 -60.536 1.00 94.50 77 THR A O 1
ATOM 599 N N . ALA A 1 78 ? 50.876 -10.217 -61.216 1.00 92.56 78 ALA A N 1
ATOM 600 C CA . ALA A 1 78 ? 49.788 -10.847 -61.956 1.00 92.56 78 ALA A CA 1
ATOM 601 C C . ALA A 1 78 ? 48.620 -11.263 -61.040 1.00 92.56 78 ALA A C 1
ATOM 603 O O . ALA A 1 78 ? 47.466 -10.954 -61.346 1.00 92.56 78 ALA A O 1
ATOM 604 N N . LEU A 1 79 ? 48.899 -11.880 -59.881 1.00 93.25 79 LEU A N 1
ATOM 605 C CA . LEU A 1 79 ? 47.870 -12.248 -58.894 1.00 93.25 79 LEU A CA 1
ATOM 606 C C . LEU A 1 79 ? 47.166 -11.017 -58.307 1.00 93.25 79 LEU A C 1
ATOM 608 O O . LEU A 1 79 ? 45.944 -11.021 -58.162 1.00 93.25 79 LEU A O 1
ATOM 612 N N . LYS A 1 80 ? 47.906 -9.936 -58.019 1.00 93.50 80 LYS A N 1
ATOM 613 C CA . LYS A 1 80 ? 47.316 -8.654 -57.597 1.00 93.50 80 LYS A CA 1
ATOM 614 C C . LYS A 1 80 ? 46.408 -8.072 -58.678 1.00 93.50 80 LYS A C 1
ATOM 616 O O . LYS A 1 80 ? 45.322 -7.604 -58.350 1.00 93.50 80 LYS A O 1
ATOM 621 N N . ALA A 1 81 ? 46.821 -8.116 -59.946 1.00 93.94 81 ALA A N 1
ATOM 622 C CA . ALA A 1 81 ? 46.007 -7.621 -61.052 1.00 93.94 81 ALA A CA 1
ATOM 623 C C . ALA A 1 81 ? 44.709 -8.428 -61.210 1.00 93.94 81 ALA A C 1
ATOM 625 O O . ALA A 1 81 ? 43.630 -7.845 -61.316 1.00 93.94 81 ALA A O 1
ATOM 626 N N . ALA A 1 82 ? 44.796 -9.759 -61.140 1.00 94.19 82 ALA A N 1
ATOM 627 C CA . ALA A 1 82 ? 43.636 -10.645 -61.163 1.00 94.19 82 ALA A CA 1
ATOM 628 C C . ALA A 1 82 ? 42.693 -10.404 -59.970 1.00 94.19 82 ALA A C 1
ATOM 630 O O . ALA A 1 82 ? 41.485 -10.274 -60.162 1.00 94.19 82 ALA A O 1
ATOM 631 N N . GLY A 1 83 ? 43.238 -10.284 -58.754 1.00 93.94 83 GLY A N 1
ATOM 632 C CA . GLY A 1 83 ? 42.464 -9.999 -57.543 1.00 93.94 83 GLY A CA 1
ATOM 633 C C . GLY A 1 83 ? 41.803 -8.620 -57.568 1.00 93.94 83 GLY A C 1
ATOM 634 O O . GLY A 1 83 ? 40.656 -8.487 -57.153 1.00 93.94 83 GLY A O 1
ATOM 635 N N . HIS A 1 84 ? 42.481 -7.607 -58.114 1.00 93.44 84 HIS A N 1
ATOM 636 C CA . HIS A 1 84 ? 41.908 -6.275 -58.292 1.00 93.44 84 HIS A CA 1
ATOM 637 C C . HIS A 1 84 ? 40.743 -6.288 -59.287 1.00 93.44 84 HIS A C 1
ATOM 639 O O . HIS A 1 84 ? 39.673 -5.775 -58.975 1.00 93.44 84 HIS A O 1
ATOM 645 N N . LEU A 1 85 ? 40.911 -6.925 -60.452 1.00 93.62 85 LEU A N 1
ATOM 646 C CA . LEU A 1 85 ? 39.830 -7.067 -61.433 1.00 93.62 85 LEU A CA 1
ATOM 647 C C . LEU A 1 85 ? 38.647 -7.865 -60.860 1.00 93.62 85 LEU A C 1
ATOM 649 O O . LEU A 1 85 ? 37.496 -7.471 -61.031 1.00 93.62 85 LEU A O 1
ATOM 653 N N . TRP A 1 86 ? 38.907 -8.942 -60.121 1.00 95.38 86 TRP A N 1
ATOM 654 C CA . TRP A 1 86 ? 37.845 -9.684 -59.441 1.00 95.38 86 TRP A CA 1
ATOM 655 C C . TRP A 1 86 ? 37.125 -8.826 -58.386 1.00 95.38 86 TRP A C 1
ATOM 657 O O . TRP A 1 86 ? 35.898 -8.818 -58.340 1.00 95.38 86 TRP A O 1
ATOM 667 N N . GLY A 1 87 ? 37.865 -8.034 -57.602 1.00 93.19 87 GLY A N 1
ATOM 668 C CA . GLY A 1 87 ? 37.307 -7.101 -56.615 1.00 93.19 87 GLY A CA 1
ATOM 669 C C . GLY A 1 87 ? 36.486 -5.958 -57.227 1.00 93.19 87 GLY A C 1
ATOM 670 O O . GLY A 1 87 ? 35.585 -5.439 -56.576 1.00 93.19 87 GLY A O 1
ATOM 671 N N . LEU A 1 88 ? 36.747 -5.605 -58.489 1.00 92.06 88 LEU A N 1
ATOM 672 C CA . LEU A 1 88 ? 35.915 -4.690 -59.280 1.00 92.06 88 LEU A CA 1
ATOM 673 C C . LEU A 1 88 ? 34.671 -5.370 -59.887 1.00 92.06 88 LEU A C 1
ATOM 675 O O . LEU A 1 88 ? 33.873 -4.702 -60.540 1.00 92.06 88 LEU A O 1
ATOM 679 N N . GLY A 1 89 ? 34.494 -6.680 -59.690 1.00 92.50 89 GLY A N 1
ATOM 680 C CA . GLY A 1 89 ? 33.347 -7.446 -60.181 1.00 92.50 89 GLY A CA 1
ATOM 681 C C . GLY A 1 89 ? 33.512 -8.039 -61.584 1.00 92.50 89 GLY A C 1
ATOM 682 O O . GLY A 1 89 ? 32.536 -8.538 -62.145 1.00 92.50 89 GLY A O 1
ATOM 683 N N . TYR A 1 90 ? 34.714 -8.015 -62.176 1.00 92.62 90 TYR A N 1
ATOM 684 C CA . TYR A 1 90 ? 34.949 -8.699 -63.452 1.00 92.62 90 TYR A CA 1
ATOM 685 C C . TYR A 1 90 ? 34.956 -10.220 -63.276 1.00 92.62 90 TYR A C 1
ATOM 687 O O . TYR A 1 90 ? 35.433 -10.750 -62.271 1.00 92.62 90 TYR A O 1
ATOM 695 N N . ALA A 1 91 ? 34.494 -10.932 -64.307 1.00 93.06 91 ALA A N 1
ATOM 696 C CA . ALA A 1 91 ? 34.482 -12.392 -64.370 1.00 93.06 91 ALA A CA 1
ATOM 697 C C . ALA A 1 91 ? 35.895 -12.973 -64.593 1.00 93.06 91 ALA A C 1
ATOM 699 O O . ALA A 1 91 ? 36.196 -13.563 -65.631 1.00 93.06 91 ALA A O 1
ATOM 700 N N . VAL A 1 92 ? 36.786 -12.779 -63.622 1.00 92.06 92 VAL A N 1
ATOM 701 C CA . VAL A 1 92 ? 38.107 -13.409 -63.581 1.00 92.06 92 VAL A CA 1
ATOM 702 C C . VAL A 1 92 ? 37.936 -14.865 -63.154 1.00 92.06 92 VAL A C 1
ATOM 704 O O . VAL A 1 92 ? 37.388 -15.142 -62.088 1.00 92.06 92 VAL A O 1
ATOM 707 N N . ALA A 1 93 ? 38.428 -15.799 -63.967 1.00 90.56 93 ALA A N 1
ATOM 708 C CA . ALA A 1 93 ? 38.456 -17.222 -63.639 1.00 90.56 93 ALA A CA 1
ATOM 709 C C . ALA A 1 93 ? 39.487 -17.494 -62.526 1.00 90.56 93 ALA A C 1
ATOM 711 O O . ALA A 1 93 ? 40.635 -17.854 -62.793 1.00 90.56 93 ALA A O 1
ATOM 712 N N . LEU A 1 94 ? 39.098 -17.262 -61.266 1.00 87.56 94 LEU A N 1
ATOM 713 C CA . LEU A 1 94 ? 39.977 -17.428 -60.101 1.00 87.56 94 LEU A CA 1
ATOM 714 C C . LEU A 1 94 ? 40.513 -18.856 -59.967 1.00 87.56 94 LEU A C 1
ATOM 716 O O . LEU A 1 94 ? 41.612 -19.057 -59.456 1.00 87.56 94 LEU A O 1
ATOM 720 N N . ASP A 1 95 ? 39.766 -19.852 -60.437 1.00 84.31 95 ASP A N 1
ATOM 721 C CA . ASP A 1 95 ? 40.225 -21.235 -60.481 1.00 84.31 95 ASP A CA 1
ATOM 722 C C . ASP A 1 95 ? 41.436 -21.397 -61.412 1.00 84.31 95 ASP A C 1
ATOM 724 O O . ASP A 1 95 ? 42.397 -22.060 -61.032 1.00 84.31 95 ASP A O 1
ATOM 728 N N . ALA A 1 96 ? 41.436 -20.752 -62.583 1.00 85.19 96 ALA A N 1
ATOM 729 C CA . ALA A 1 96 ? 42.571 -20.754 -63.504 1.00 85.19 96 ALA A CA 1
ATOM 730 C C . ALA A 1 96 ? 43.769 -19.980 -62.929 1.00 85.19 96 ALA A C 1
ATOM 732 O O . ALA A 1 96 ? 44.903 -20.447 -63.023 1.00 85.19 96 ALA A O 1
ATOM 733 N N . VAL A 1 97 ? 43.511 -18.841 -62.275 1.00 86.12 97 VAL A N 1
ATOM 734 C CA . VAL A 1 97 ? 44.535 -18.010 -61.613 1.00 86.12 97 VAL A CA 1
ATOM 735 C C . VAL A 1 97 ? 45.238 -18.777 -60.486 1.00 86.12 97 VAL A C 1
ATOM 737 O O . VAL A 1 97 ? 46.462 -18.771 -60.395 1.00 86.12 97 VAL A O 1
ATOM 740 N N . ASN A 1 98 ? 44.480 -19.495 -59.656 1.00 79.81 98 ASN A N 1
ATOM 741 C CA . ASN A 1 98 ? 45.011 -20.251 -58.516 1.00 79.81 98 ASN A CA 1
ATOM 742 C C . ASN A 1 98 ? 45.671 -21.589 -58.909 1.00 79.81 98 ASN A C 1
ATOM 744 O O . ASN A 1 98 ? 46.199 -22.292 -58.047 1.00 79.81 98 ASN A O 1
ATOM 748 N N . ARG A 1 99 ? 45.643 -21.965 -60.195 1.00 73.38 99 ARG A N 1
ATOM 749 C CA . ARG A 1 99 ? 46.168 -23.235 -60.731 1.00 73.38 99 ARG A CA 1
ATOM 750 C C . ARG A 1 99 ? 47.471 -23.072 -61.524 1.00 73.38 99 ARG A C 1
ATOM 752 O O . ARG A 1 99 ? 47.799 -23.955 -62.313 1.00 73.38 99 ARG A O 1
ATOM 759 N N . GLU A 1 100 ? 48.237 -21.998 -61.298 1.00 59.78 100 GLU A N 1
ATOM 760 C CA . GLU A 1 100 ? 49.425 -21.617 -62.096 1.00 59.78 100 GLU A CA 1
ATOM 761 C C . GLU A 1 100 ? 50.546 -22.681 -62.171 1.00 59.78 100 GLU A C 1
ATOM 763 O O . GLU A 1 100 ? 51.495 -22.540 -62.935 1.00 59.78 100 GLU A O 1
ATOM 768 N N . VAL A 1 101 ? 50.435 -23.801 -61.450 1.00 54.28 101 VAL A N 1
ATOM 769 C CA . VAL A 1 101 ? 51.342 -24.938 -61.599 1.00 54.28 101 VAL A CA 1
ATOM 770 C C . VAL A 1 101 ? 50.550 -26.248 -61.602 1.00 54.28 101 VAL A C 1
ATOM 772 O O . VAL A 1 101 ? 50.528 -26.980 -60.612 1.00 54.28 101 VAL A O 1
ATOM 775 N N . ALA A 1 102 ? 49.968 -26.606 -62.753 1.00 53.66 102 ALA A N 1
ATOM 776 C CA . ALA A 1 102 ? 49.457 -27.957 -63.043 1.00 53.66 102 ALA A CA 1
ATOM 777 C C . ALA A 1 102 ? 50.524 -29.075 -62.880 1.00 53.66 102 ALA A C 1
ATOM 779 O O . ALA A 1 102 ? 50.228 -30.251 -63.076 1.00 53.66 102 ALA A O 1
ATOM 780 N N . THR A 1 103 ? 51.760 -28.725 -62.501 1.00 55.12 103 THR A N 1
ATOM 781 C CA . THR A 1 103 ? 52.867 -29.635 -62.188 1.00 55.12 103 THR A CA 1
ATOM 782 C C . THR A 1 103 ? 53.157 -29.810 -60.689 1.00 55.12 103 THR A C 1
ATOM 784 O O . THR A 1 103 ? 54.063 -30.568 -60.349 1.00 55.12 103 THR A O 1
ATOM 787 N N . THR A 1 104 ? 52.402 -29.201 -59.762 1.00 57.72 104 THR A N 1
ATOM 788 C CA . THR A 1 104 ? 52.543 -29.509 -58.323 1.00 57.72 104 THR A CA 1
ATOM 789 C C . THR A 1 104 ? 51.485 -30.517 -57.870 1.00 57.72 104 THR A C 1
ATOM 791 O O . THR A 1 104 ? 50.288 -30.273 -57.934 1.00 57.72 104 THR A O 1
ATOM 794 N N . ALA A 1 105 ? 51.933 -31.673 -57.373 1.00 58.12 105 ALA A N 1
ATOM 795 C CA . ALA A 1 105 ? 51.115 -32.811 -56.929 1.00 58.12 105 ALA A CA 1
ATOM 796 C C . ALA A 1 105 ? 50.197 -32.543 -55.709 1.00 58.12 105 ALA A C 1
ATOM 798 O O . ALA A 1 105 ? 49.672 -33.481 -55.105 1.00 58.12 105 ALA A O 1
ATOM 799 N N . LYS A 1 106 ? 50.017 -31.282 -55.295 1.00 65.12 106 LYS A N 1
ATOM 800 C CA . LYS A 1 106 ? 49.264 -30.914 -54.092 1.00 65.12 106 LYS A CA 1
ATOM 801 C C . LYS A 1 106 ? 47.851 -30.476 -54.464 1.00 65.12 106 LYS A C 1
ATOM 803 O O . LYS A 1 106 ? 47.652 -29.474 -55.140 1.00 65.12 106 LYS A O 1
ATOM 808 N N . LYS A 1 107 ? 46.862 -31.238 -53.994 1.00 68.31 107 LYS A N 1
ATOM 809 C CA . LYS A 1 107 ? 45.441 -30.883 -54.102 1.00 68.31 107 LYS A CA 1
ATOM 810 C C . LYS A 1 107 ? 45.163 -29.598 -53.298 1.00 68.31 107 LYS A C 1
ATOM 812 O O . LYS A 1 107 ? 45.748 -29.454 -52.221 1.00 68.31 107 LYS A O 1
ATOM 817 N N . PRO A 1 108 ? 44.280 -28.697 -53.772 1.00 72.94 108 PRO A N 1
ATOM 818 C CA . PRO A 1 108 ? 43.837 -27.556 -52.975 1.00 72.94 108 PRO A CA 1
ATOM 819 C C . PRO A 1 108 ? 43.228 -28.052 -51.660 1.00 72.94 108 PRO A C 1
ATOM 821 O O . PRO A 1 108 ? 42.493 -29.042 -51.650 1.00 72.94 108 PRO A O 1
ATOM 824 N N . GLN A 1 109 ? 43.559 -27.383 -50.558 1.00 78.94 109 GLN A N 1
ATOM 825 C CA . GLN A 1 109 ? 43.020 -27.691 -49.237 1.00 78.94 109 GLN A CA 1
ATOM 826 C C . GLN A 1 109 ? 41.891 -26.711 -48.902 1.00 78.94 109 GLN A C 1
ATOM 828 O O . GLN A 1 109 ? 42.033 -25.518 -49.181 1.00 78.94 109 GLN A O 1
ATOM 833 N N . PRO A 1 110 ? 40.769 -27.185 -48.333 1.00 81.75 110 PRO A N 1
ATOM 834 C CA . PRO A 1 110 ? 39.724 -26.295 -47.850 1.00 81.75 110 PRO A CA 1
ATOM 835 C C . PRO A 1 110 ? 40.247 -25.479 -46.664 1.00 81.75 110 PRO A C 1
ATOM 837 O O . PRO A 1 110 ? 40.889 -26.021 -45.766 1.00 81.75 110 PRO A O 1
ATOM 840 N N . VAL A 1 111 ? 39.946 -24.182 -46.654 1.00 87.00 111 VAL A N 1
ATOM 841 C CA . VAL A 1 111 ? 40.153 -23.319 -45.485 1.00 87.00 111 VAL A CA 1
ATOM 842 C C . VAL A 1 111 ? 38.922 -23.488 -44.596 1.00 87.00 111 VAL A C 1
ATOM 844 O O . VAL A 1 111 ? 37.830 -23.069 -44.974 1.00 87.00 111 VAL A O 1
ATOM 847 N N . ALA A 1 112 ? 39.073 -24.199 -43.478 1.00 89.62 112 ALA A N 1
ATOM 848 C CA . ALA A 1 112 ? 37.956 -24.622 -42.626 1.00 89.62 112 ALA A CA 1
ATOM 849 C C . ALA A 1 112 ? 37.626 -23.627 -41.498 1.00 89.62 112 ALA A C 1
ATOM 851 O O . ALA A 1 112 ? 36.605 -23.769 -40.832 1.00 89.62 112 ALA A O 1
ATOM 852 N N . ASP A 1 113 ? 38.484 -22.635 -41.285 1.00 91.50 113 ASP A N 1
ATOM 853 C CA . ASP A 1 113 ? 38.509 -21.736 -40.131 1.00 91.50 113 ASP A CA 1
ATOM 854 C C . ASP A 1 113 ? 38.263 -20.266 -40.511 1.00 91.50 113 ASP A C 1
ATOM 856 O O . ASP A 1 113 ? 38.744 -19.345 -39.853 1.00 91.50 113 ASP A O 1
ATOM 860 N N . LEU A 1 114 ? 37.488 -20.025 -41.573 1.00 93.50 114 LEU A N 1
ATOM 861 C CA . LEU A 1 114 ? 37.078 -18.668 -41.931 1.00 93.50 114 LEU A CA 1
ATOM 862 C C . LEU A 1 114 ? 36.103 -18.100 -40.884 1.00 93.50 114 LEU A C 1
ATOM 864 O O . LEU A 1 114 ? 35.172 -18.802 -40.477 1.00 93.50 114 LEU A O 1
ATOM 868 N N . PRO A 1 115 ? 36.266 -16.830 -40.468 1.00 93.50 115 PRO A N 1
ATOM 869 C CA . PRO A 1 115 ? 35.298 -16.181 -39.595 1.00 93.50 115 PRO A CA 1
ATOM 870 C C . PRO A 1 115 ? 33.926 -16.113 -40.275 1.00 93.50 115 PRO A C 1
ATOM 872 O O . PRO A 1 115 ? 33.824 -15.964 -41.497 1.00 93.50 115 PRO A O 1
ATOM 875 N N . SER A 1 116 ? 32.861 -16.197 -39.476 1.00 92.81 116 SER A N 1
ATOM 876 C CA . SER A 1 116 ? 31.510 -15.927 -39.963 1.00 92.81 116 SER A CA 1
ATOM 877 C C . SER A 1 116 ? 31.382 -14.472 -40.418 1.00 92.81 116 SER A C 1
ATOM 879 O O . SER A 1 116 ? 32.158 -13.599 -40.024 1.00 92.81 116 SER A O 1
ATOM 881 N N . TYR A 1 117 ? 30.386 -14.204 -41.264 1.00 94.81 117 TYR A N 1
ATOM 882 C CA . TYR A 1 117 ? 30.082 -12.841 -41.682 1.00 94.81 117 TYR A CA 1
ATOM 883 C C . TYR A 1 117 ? 29.766 -11.972 -40.448 1.00 94.81 117 TYR A C 1
ATOM 885 O O . TYR A 1 117 ? 28.846 -12.317 -39.698 1.00 94.81 117 TYR A O 1
ATOM 893 N N . PRO A 1 118 ? 30.502 -10.869 -40.213 1.00 95.12 118 PRO A N 1
ATOM 894 C CA . PRO A 1 118 ? 30.288 -10.020 -39.050 1.00 95.12 118 PRO A CA 1
ATOM 895 C C . PRO A 1 118 ? 29.058 -9.138 -39.286 1.00 95.12 118 PRO A C 1
ATOM 897 O O . PRO A 1 118 ? 29.148 -8.068 -39.887 1.00 95.12 118 PRO A O 1
ATOM 900 N N . TRP A 1 119 ? 27.890 -9.601 -38.840 1.00 95.25 119 TRP A N 1
ATOM 901 C CA . TRP A 1 119 ? 26.669 -8.800 -38.876 1.00 95.25 119 TRP A CA 1
ATOM 902 C C . TRP A 1 119 ? 26.848 -7.507 -38.071 1.00 95.25 119 TRP A C 1
ATOM 904 O O . TRP A 1 119 ? 27.439 -7.511 -36.991 1.00 95.25 119 TRP A O 1
ATOM 914 N N . ASN A 1 120 ? 26.324 -6.394 -38.592 1.00 93.44 120 ASN A N 1
ATOM 915 C CA . ASN A 1 120 ? 26.280 -5.144 -37.842 1.00 93.44 120 ASN A CA 1
ATOM 916 C C . ASN A 1 120 ? 25.203 -5.256 -36.743 1.00 93.44 120 ASN A C 1
ATOM 918 O O . ASN A 1 120 ? 24.018 -5.395 -37.048 1.00 93.44 120 ASN A O 1
ATOM 922 N N . HIS A 1 121 ? 25.631 -5.180 -35.482 1.00 93.12 121 HIS A N 1
ATOM 923 C CA . HIS A 1 121 ? 24.782 -5.229 -34.289 1.00 93.12 121 HIS A CA 1
ATOM 924 C C . HIS A 1 121 ? 24.672 -3.872 -33.565 1.00 93.12 121 HIS A C 1
ATOM 926 O O . HIS A 1 121 ? 24.243 -3.830 -32.415 1.00 93.12 121 HIS A O 1
ATOM 932 N N . ASP A 1 122 ? 25.029 -2.764 -34.225 1.00 95.00 122 ASP A N 1
ATOM 933 C CA . ASP A 1 122 ? 24.960 -1.402 -33.671 1.00 95.00 122 ASP A CA 1
ATOM 934 C C . ASP A 1 122 ? 23.519 -0.987 -33.327 1.00 95.00 122 ASP A C 1
ATOM 936 O O . ASP A 1 122 ? 23.302 -0.144 -32.460 1.00 95.00 122 ASP A O 1
ATOM 940 N N . ASN A 1 123 ? 22.525 -1.578 -34.001 1.00 92.62 123 ASN A N 1
ATOM 941 C CA . ASN A 1 123 ? 21.111 -1.284 -33.792 1.00 92.62 123 ASN A CA 1
ATOM 942 C C . ASN A 1 123 ? 20.354 -2.505 -33.263 1.00 92.62 123 ASN A C 1
ATOM 944 O O . ASN A 1 123 ? 20.493 -3.617 -33.774 1.00 92.62 123 ASN A O 1
ATOM 948 N N . SER A 1 124 ? 19.481 -2.263 -32.283 1.00 89.88 124 SER A N 1
ATOM 949 C CA . SER A 1 124 ? 18.487 -3.234 -31.829 1.00 89.88 124 SER A CA 1
ATOM 950 C C . SER A 1 124 ? 17.174 -3.021 -32.578 1.00 89.88 124 SER A C 1
ATOM 952 O O . SER A 1 124 ? 16.602 -1.932 -32.551 1.00 89.88 124 SER A O 1
ATOM 954 N N . TYR A 1 125 ? 16.679 -4.071 -33.229 1.00 90.00 125 TYR A N 1
ATOM 955 C CA . TYR A 1 125 ? 15.385 -4.079 -33.909 1.00 90.00 125 TYR A CA 1
ATOM 956 C C . TYR A 1 125 ? 14.342 -4.767 -33.018 1.00 90.00 125 TYR A C 1
ATOM 958 O O . TYR A 1 125 ? 13.881 -5.866 -33.317 1.00 90.00 125 TYR A O 1
ATOM 966 N N . TRP A 1 126 ? 14.005 -4.131 -31.891 1.00 90.75 126 TRP A N 1
ATOM 967 C CA . TRP A 1 126 ? 13.027 -4.623 -30.915 1.00 90.75 126 TRP A CA 1
ATOM 968 C C . TRP A 1 126 ? 11.969 -3.554 -30.629 1.00 90.75 126 TRP A C 1
ATOM 970 O O . TRP A 1 126 ? 12.307 -2.429 -30.262 1.00 90.75 126 TRP A O 1
ATOM 980 N N . PHE A 1 127 ? 10.692 -3.908 -30.777 1.00 90.50 127 PHE A N 1
ATOM 981 C CA . PHE A 1 127 ? 9.567 -3.067 -30.373 1.00 90.50 127 PHE A CA 1
ATOM 982 C C . PHE A 1 127 ? 8.839 -3.722 -29.203 1.00 90.50 127 PHE A C 1
ATOM 984 O O . PHE A 1 127 ? 8.464 -4.890 -29.269 1.00 90.50 127 PHE A O 1
ATOM 991 N N . GLU A 1 128 ? 8.610 -2.947 -28.152 1.00 91.19 128 GLU A N 1
ATOM 992 C CA . GLU A 1 128 ? 7.867 -3.360 -26.969 1.00 91.19 128 GLU A CA 1
ATOM 993 C C . GLU A 1 128 ? 6.935 -2.221 -26.562 1.00 91.19 128 GLU A C 1
ATOM 995 O O . GLU A 1 128 ? 7.357 -1.064 -26.499 1.00 91.19 128 GLU A O 1
ATOM 1000 N N . ALA A 1 129 ? 5.667 -2.541 -26.299 1.00 88.75 129 ALA A N 1
ATOM 1001 C CA . ALA A 1 129 ? 4.720 -1.566 -25.774 1.00 88.75 129 ALA A CA 1
ATOM 1002 C C . ALA A 1 129 ? 5.155 -1.110 -24.371 1.00 88.75 129 ALA A C 1
ATOM 1004 O O . ALA A 1 129 ? 5.647 -1.925 -23.592 1.00 88.75 129 ALA A O 1
ATOM 1005 N N . ALA A 1 130 ? 4.930 0.164 -24.030 1.00 81.75 130 ALA A N 1
ATOM 1006 C CA . ALA A 1 130 ? 5.284 0.714 -22.716 1.00 81.75 130 ALA A CA 1
ATOM 1007 C C . ALA A 1 130 ? 4.709 -0.134 -21.567 1.00 81.75 130 ALA A C 1
ATOM 1009 O O . ALA A 1 130 ? 5.457 -0.557 -20.697 1.00 81.75 130 ALA A O 1
ATOM 1010 N N . ALA A 1 131 ? 3.434 -0.514 -21.673 1.00 79.12 131 ALA A N 1
ATOM 1011 C CA . ALA A 1 131 ? 2.745 -1.441 -20.780 1.00 79.12 131 ALA A CA 1
ATOM 1012 C C . ALA A 1 131 ? 3.499 -2.763 -20.547 1.00 79.12 131 ALA A C 1
ATOM 1014 O O . ALA A 1 131 ? 3.768 -3.160 -19.416 1.00 79.12 131 ALA A O 1
ATOM 1015 N N . ALA A 1 132 ? 3.890 -3.440 -21.632 1.00 84.44 132 ALA A N 1
ATOM 1016 C CA . ALA A 1 132 ? 4.617 -4.704 -21.555 1.00 84.44 132 ALA A CA 1
ATOM 1017 C C . ALA A 1 132 ? 6.011 -4.511 -20.941 1.00 84.44 132 ALA A C 1
ATOM 1019 O O . ALA A 1 132 ? 6.450 -5.325 -20.129 1.00 84.44 132 ALA A O 1
ATOM 1020 N N . LYS A 1 133 ? 6.677 -3.403 -21.283 1.00 84.06 133 LYS A N 1
ATOM 1021 C CA . LYS A 1 133 ? 7.979 -3.039 -20.730 1.00 84.06 133 LYS A CA 1
ATOM 1022 C C . LYS A 1 133 ? 7.899 -2.756 -19.228 1.00 84.06 133 LYS A C 1
ATOM 1024 O O . LYS A 1 133 ? 8.757 -3.238 -18.500 1.00 84.06 133 LYS A O 1
ATOM 1029 N N . GLU A 1 134 ? 6.891 -2.017 -18.770 1.00 77.50 134 GLU A N 1
ATOM 1030 C CA . GLU A 1 134 ? 6.657 -1.697 -17.353 1.00 77.50 134 GLU A CA 1
ATOM 1031 C C . GLU A 1 134 ? 6.311 -2.950 -16.544 1.00 77.50 134 GLU A C 1
ATOM 1033 O O . GLU A 1 134 ? 6.884 -3.166 -15.482 1.00 77.50 134 GLU A O 1
ATOM 1038 N N . GLN A 1 135 ? 5.474 -3.842 -17.085 1.00 80.94 135 GLN A N 1
ATOM 1039 C CA . GLN A 1 135 ? 5.195 -5.150 -16.474 1.00 80.94 135 GLN A CA 1
ATOM 1040 C C . GLN A 1 135 ? 6.453 -6.034 -16.389 1.00 80.94 135 GLN A C 1
ATOM 1042 O O . GLN A 1 135 ? 6.651 -6.753 -15.411 1.00 80.94 135 GLN A O 1
ATOM 1047 N N . ARG A 1 136 ? 7.326 -5.991 -17.405 1.00 86.94 136 ARG A N 1
ATOM 1048 C CA . ARG A 1 136 ? 8.580 -6.761 -17.426 1.00 86.94 136 ARG A CA 1
ATOM 1049 C C . ARG A 1 136 ? 9.665 -6.160 -16.527 1.00 86.94 136 ARG A C 1
ATOM 1051 O O . ARG A 1 136 ? 10.541 -6.891 -16.070 1.00 86.94 136 ARG A O 1
ATOM 1058 N N . LEU A 1 137 ? 9.638 -4.847 -16.315 1.00 85.19 137 LEU A N 1
ATOM 1059 C CA . LEU A 1 137 ? 10.639 -4.077 -15.572 1.00 85.19 137 LEU A CA 1
ATOM 1060 C C . LEU A 1 137 ? 10.046 -3.448 -14.303 1.00 85.19 137 LEU A C 1
ATOM 1062 O O . LEU A 1 137 ? 10.418 -2.332 -13.948 1.00 85.19 137 LEU A O 1
ATOM 1066 N N . LEU A 1 138 ? 9.133 -4.157 -13.632 1.00 81.56 138 LEU A N 1
ATOM 1067 C CA . LEU A 1 138 ? 8.564 -3.714 -12.361 1.00 81.56 138 LEU A CA 1
ATOM 1068 C C . LEU A 1 138 ? 9.684 -3.408 -11.357 1.00 81.56 138 LEU A C 1
ATOM 1070 O O . LEU A 1 138 ? 10.519 -4.263 -11.062 1.00 81.56 138 LEU A O 1
ATOM 1074 N N . GLU A 1 139 ? 9.681 -2.191 -10.814 1.00 80.38 139 GLU A N 1
ATOM 1075 C CA . GLU A 1 139 ? 10.646 -1.781 -9.786 1.00 80.38 139 GLU A CA 1
ATOM 1076 C C . GLU A 1 139 ? 10.379 -2.473 -8.443 1.00 80.38 139 GLU A C 1
ATOM 1078 O O . GLU A 1 139 ? 11.303 -2.709 -7.665 1.00 80.38 139 GLU A O 1
ATOM 1083 N N . GLN A 1 140 ? 9.114 -2.810 -8.174 1.00 82.25 140 GLN A N 1
ATOM 1084 C CA . GLN A 1 140 ? 8.667 -3.473 -6.951 1.00 82.25 140 GLN A CA 1
ATOM 1085 C C . GLN A 1 140 ? 7.786 -4.687 -7.275 1.00 82.25 140 GLN A C 1
ATOM 1087 O O . GLN A 1 140 ? 7.042 -4.661 -8.259 1.00 82.25 140 GLN A O 1
ATOM 1092 N N . PRO A 1 141 ? 7.846 -5.758 -6.461 1.00 87.88 141 PRO A N 1
ATOM 1093 C CA . PRO A 1 141 ? 6.971 -6.909 -6.637 1.00 87.88 141 PRO A CA 1
ATOM 1094 C C . PRO A 1 141 ? 5.508 -6.541 -6.356 1.00 87.88 141 PRO A C 1
ATOM 1096 O O . PRO A 1 141 ? 5.220 -5.607 -5.607 1.00 87.88 141 PRO A O 1
ATOM 1099 N N . ARG A 1 142 ? 4.580 -7.333 -6.903 1.00 91.69 142 ARG A N 1
ATOM 1100 C CA . ARG A 1 142 ? 3.174 -7.310 -6.483 1.00 91.69 142 ARG A CA 1
ATOM 1101 C C . ARG A 1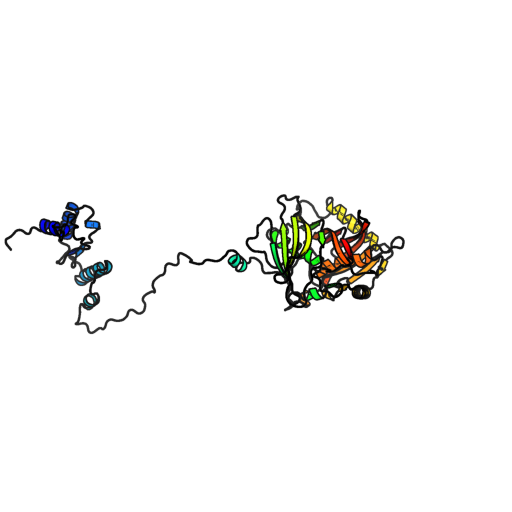 142 ? 3.089 -7.647 -4.993 1.00 91.69 142 ARG A C 1
ATOM 1103 O O . ARG A 1 142 ? 3.537 -8.723 -4.612 1.00 91.69 142 ARG A O 1
ATOM 1110 N N . THR A 1 143 ? 2.489 -6.777 -4.184 1.00 94.00 143 THR A N 1
ATOM 1111 C CA . THR A 1 143 ? 2.249 -7.046 -2.755 1.00 94.00 143 THR A CA 1
ATOM 1112 C C . THR A 1 143 ? 0.838 -7.572 -2.501 1.00 94.00 143 THR A C 1
ATOM 1114 O O . THR A 1 143 ? 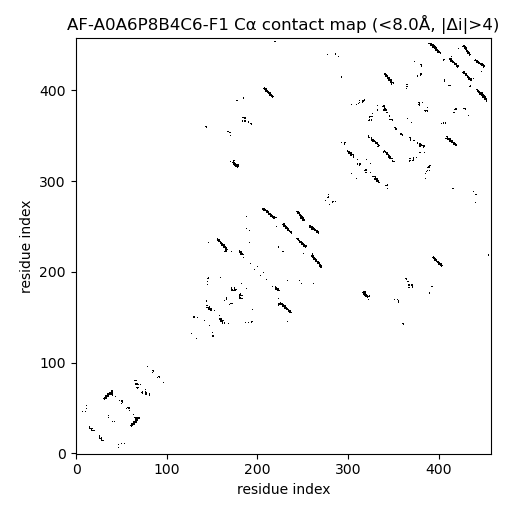-0.077 -7.321 -3.288 1.00 94.00 143 THR A O 1
ATOM 1117 N N . ASP A 1 144 ? 0.656 -8.267 -1.376 1.00 94.31 144 ASP A N 1
ATOM 1118 C CA . ASP A 1 144 ? -0.606 -8.921 -1.004 1.00 94.31 144 ASP A CA 1
ATOM 1119 C C . ASP A 1 144 ? -1.778 -7.938 -0.869 1.00 94.31 144 ASP A C 1
ATOM 1121 O O . ASP A 1 144 ? -2.872 -8.195 -1.370 1.00 94.31 144 ASP A O 1
ATOM 1125 N N . LEU A 1 145 ? -1.539 -6.781 -0.238 1.00 95.44 145 LEU A N 1
ATOM 1126 C CA . LEU A 1 145 ? -2.588 -5.822 0.127 1.00 95.44 145 LEU A CA 1
ATOM 1127 C C . LEU A 1 145 ? -2.883 -4.798 -0.979 1.00 95.44 145 LEU A C 1
ATOM 1129 O O . LEU A 1 145 ? -4.046 -4.492 -1.241 1.00 95.44 145 LEU A O 1
ATOM 1133 N N . LEU A 1 146 ? -1.849 -4.281 -1.653 1.00 96.19 146 LEU A N 1
ATOM 1134 C CA . LEU A 1 146 ? -1.972 -3.184 -2.624 1.00 96.19 146 LEU A CA 1
ATOM 1135 C C . LEU A 1 146 ? -1.897 -3.642 -4.086 1.00 96.19 146 LEU A C 1
ATOM 1137 O O . LEU A 1 146 ? -2.530 -3.039 -4.953 1.00 96.19 146 LEU A O 1
ATOM 1141 N N . GLY A 1 147 ? -1.146 -4.705 -4.373 1.00 94.69 147 GLY A N 1
ATOM 1142 C CA . GLY A 1 147 ? -0.925 -5.190 -5.731 1.00 94.69 147 GLY A CA 1
ATOM 1143 C C . GLY A 1 147 ? 0.218 -4.471 -6.450 1.00 94.69 147 GLY A C 1
ATOM 1144 O O . GLY A 1 147 ? 1.315 -4.352 -5.905 1.00 94.69 147 GLY A O 1
ATOM 1145 N N . VAL A 1 148 ? -0.016 -4.053 -7.698 1.00 92.44 148 VAL A N 1
ATOM 1146 C CA . VAL A 1 148 ? 0.974 -3.385 -8.566 1.00 92.44 148 VAL A CA 1
ATOM 1147 C C . VAL A 1 148 ? 0.456 -2.041 -9.083 1.00 92.44 148 VAL A C 1
ATOM 1149 O O . VAL A 1 148 ? -0.749 -1.923 -9.322 1.00 92.44 148 VAL A O 1
ATOM 1152 N N . PRO A 1 149 ? 1.332 -1.048 -9.316 1.00 90.81 149 PRO A N 1
ATOM 1153 C CA . PRO A 1 149 ? 0.969 0.165 -10.044 1.00 90.81 149 PRO A CA 1
ATOM 1154 C C . PRO A 1 149 ? 0.402 -0.149 -11.440 1.00 90.81 149 PRO A C 1
ATOM 1156 O O . PRO A 1 149 ? 0.822 -1.112 -12.093 1.00 90.81 149 PRO A O 1
ATOM 1159 N N . ILE A 1 150 ? -0.572 0.642 -11.889 1.00 86.75 150 ILE A N 1
ATOM 1160 C CA . ILE A 1 150 ? -1.155 0.547 -13.234 1.00 86.75 150 ILE A CA 1
ATOM 1161 C C . ILE A 1 150 ? -0.287 1.331 -14.232 1.00 86.75 150 ILE A C 1
ATOM 1163 O O . ILE A 1 150 ? 0.364 2.308 -13.889 1.00 86.75 150 ILE A O 1
ATOM 1167 N N . GLU A 1 151 ? -0.269 0.846 -15.472 1.00 68.69 151 GLU A N 1
ATOM 1168 C CA . GLU A 1 151 ? 0.506 1.350 -16.613 1.00 68.69 151 GLU A CA 1
ATOM 1169 C C . GLU A 1 151 ? 0.337 2.853 -16.882 1.00 68.69 151 GLU A C 1
ATOM 1171 O O . GLU A 1 151 ? -0.752 3.400 -16.690 1.00 68.69 151 GLU A O 1
ATOM 1176 N N . ASN A 1 152 ? 1.371 3.482 -17.464 1.00 59.44 152 ASN A N 1
ATOM 1177 C CA . ASN A 1 152 ? 1.362 4.897 -17.877 1.00 59.44 152 ASN A CA 1
ATOM 1178 C C . ASN A 1 152 ? 0.906 5.843 -16.755 1.00 59.44 152 ASN A C 1
ATOM 1180 O O . ASN A 1 152 ? 0.170 6.800 -17.013 1.00 59.44 152 ASN A O 1
ATOM 1184 N N . ASP A 1 153 ? 1.314 5.525 -15.524 1.00 65.81 153 ASP A N 1
ATOM 1185 C CA . ASP A 1 153 ? 0.829 6.149 -14.302 1.00 65.81 153 ASP A CA 1
ATOM 1186 C C . ASP A 1 153 ? 0.982 7.665 -14.416 1.00 65.81 153 ASP A C 1
ATOM 1188 O O . ASP A 1 153 ? 2.091 8.211 -14.404 1.00 65.81 153 ASP A O 1
ATOM 1192 N N . ASN A 1 154 ? -0.147 8.347 -14.619 1.00 80.69 154 ASN A N 1
ATOM 1193 C CA . ASN A 1 154 ? -0.197 9.791 -14.550 1.00 80.69 154 ASN A CA 1
ATOM 1194 C C . ASN A 1 154 ? 0.365 10.142 -13.167 1.00 80.69 154 ASN A C 1
ATOM 1196 O O . ASN A 1 154 ? -0.279 9.821 -12.169 1.00 80.69 154 ASN A O 1
ATOM 1200 N N . PRO A 1 155 ? 1.538 10.790 -13.055 1.00 83.38 155 PRO A N 1
ATOM 1201 C CA . PRO A 1 155 ? 2.186 10.958 -11.758 1.00 83.38 155 PRO A CA 1
ATOM 1202 C C . PRO A 1 155 ? 1.349 11.813 -10.798 1.00 83.38 155 PRO A C 1
ATOM 1204 O O . PRO A 1 155 ? 1.619 11.810 -9.593 1.00 83.38 155 PRO A O 1
ATOM 1207 N N . PHE A 1 156 ? 0.351 12.535 -11.319 1.00 85.62 156 PHE A N 1
ATOM 1208 C CA . PHE A 1 156 ? -0.625 13.316 -10.567 1.00 85.62 156 PHE A CA 1
ATOM 1209 C C . PHE A 1 156 ? -1.834 12.496 -10.093 1.00 85.62 156 PHE A C 1
ATOM 1211 O O . PHE A 1 156 ? -2.470 12.885 -9.118 1.00 85.62 156 PHE A O 1
ATOM 1218 N N . GLU A 1 157 ? -2.128 11.360 -10.721 1.00 91.00 157 GLU A N 1
ATOM 1219 C CA . GLU A 1 157 ? -3.262 10.493 -10.387 1.00 91.00 157 GLU A CA 1
ATOM 1220 C C . GLU A 1 157 ? -2.839 9.019 -10.339 1.00 91.00 157 GLU A C 1
ATOM 1222 O O . GLU A 1 157 ? -3.283 8.231 -11.179 1.00 91.00 157 GLU A O 1
ATOM 1227 N N . PRO A 1 158 ? -1.944 8.632 -9.411 1.00 92.94 158 PRO A N 1
ATOM 1228 C CA . PRO A 1 158 ? -1.412 7.288 -9.435 1.00 92.94 158 PRO A CA 1
ATOM 1229 C C . PRO A 1 158 ? -2.473 6.239 -9.095 1.00 92.94 158 PRO A C 1
ATOM 1231 O O . PRO A 1 158 ? -3.352 6.463 -8.246 1.00 92.94 158 PRO A O 1
ATOM 1234 N N . GLN A 1 159 ? -2.376 5.079 -9.743 1.00 94.88 159 GLN A N 1
ATOM 1235 C CA . GLN A 1 159 ? -3.319 3.977 -9.563 1.00 94.88 159 GLN A CA 1
ATOM 1236 C C . GLN A 1 159 ? -2.627 2.643 -9.300 1.00 94.88 159 GLN A C 1
ATOM 1238 O O . GLN A 1 159 ? -1.586 2.331 -9.871 1.00 94.88 159 GLN A O 1
ATOM 1243 N N . TRP A 1 160 ? -3.274 1.802 -8.496 1.00 95.38 160 TRP A N 1
ATOM 1244 C CA . TRP A 1 160 ? -2.838 0.435 -8.217 1.00 95.38 160 TRP A CA 1
ATOM 1245 C C . TRP A 1 160 ? -3.941 -0.553 -8.537 1.00 95.38 160 TRP A C 1
ATOM 1247 O O . TRP A 1 160 ? -5.122 -0.265 -8.338 1.00 95.38 160 TRP A O 1
ATOM 1257 N N . ARG A 1 161 ? -3.543 -1.732 -9.011 1.00 94.69 161 ARG A N 1
ATOM 1258 C CA . ARG A 1 161 ? -4.417 -2.870 -9.275 1.00 94.69 161 ARG A CA 1
ATOM 1259 C C . ARG A 1 161 ? -3.963 -4.075 -8.4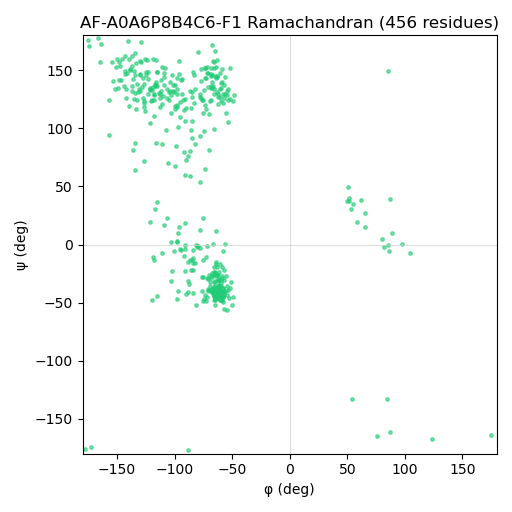69 1.00 94.69 161 ARG A C 1
ATOM 1261 O O . ARG A 1 161 ? -2.790 -4.449 -8.519 1.00 94.69 161 ARG A O 1
ATOM 1268 N N . ASN A 1 162 ? -4.918 -4.751 -7.844 1.00 96.19 162 ASN A N 1
ATOM 1269 C CA . ASN A 1 162 ? -4.700 -6.042 -7.206 1.00 96.1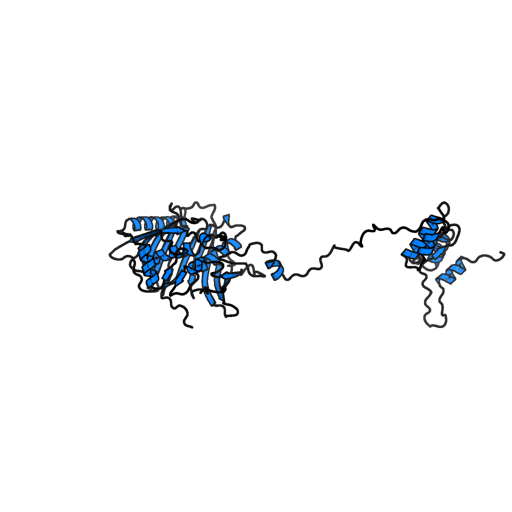9 162 ASN A CA 1
ATOM 1270 C C . ASN A 1 162 ? -5.818 -7.027 -7.558 1.00 96.19 162 ASN A C 1
ATOM 1272 O O . ASN A 1 162 ? -6.876 -6.639 -8.044 1.00 96.19 162 ASN A O 1
ATOM 1276 N N . PHE A 1 163 ? -5.576 -8.306 -7.298 1.00 96.31 163 PHE A N 1
ATOM 1277 C CA . PHE A 1 163 ? -6.577 -9.362 -7.346 1.00 96.31 163 PHE A CA 1
ATOM 1278 C C . PHE A 1 163 ? -6.630 -10.016 -5.971 1.00 96.31 163 PHE A C 1
ATOM 1280 O O . PHE A 1 163 ? -5.722 -10.752 -5.599 1.00 96.31 163 PHE A O 1
ATOM 1287 N N . LEU A 1 164 ? -7.666 -9.715 -5.192 1.00 96.88 164 LEU A N 1
ATOM 1288 C CA . LEU A 1 164 ? -7.836 -10.310 -3.871 1.00 96.88 164 LEU A CA 1
ATOM 1289 C C . LEU A 1 164 ? -8.542 -11.655 -4.011 1.00 96.88 164 LEU A C 1
ATOM 1291 O O . LEU A 1 164 ? -9.610 -11.746 -4.616 1.00 96.88 164 LEU A O 1
ATOM 1295 N N . SER A 1 165 ? -7.950 -12.699 -3.441 1.00 96.19 165 SER A N 1
ATOM 1296 C CA . SER A 1 165 ? -8.524 -14.041 -3.397 1.00 96.19 165 SER A CA 1
ATOM 1297 C C . SER A 1 165 ? -8.229 -14.699 -2.058 1.00 96.19 165 SER A C 1
ATOM 1299 O O . SER A 1 165 ? -7.158 -14.489 -1.487 1.00 96.19 165 SER A O 1
ATOM 1301 N N . VAL A 1 166 ? -9.153 -15.544 -1.598 1.00 96.62 166 VAL A N 1
ATOM 1302 C CA . VAL A 1 166 ? -8.954 -16.395 -0.415 1.00 96.62 166 VAL A CA 1
ATOM 1303 C C . VAL A 1 166 ? -7.722 -17.283 -0.577 1.00 96.62 166 VAL A C 1
ATOM 1305 O O . VAL A 1 166 ? -6.950 -17.457 0.355 1.00 96.62 166 VAL A O 1
ATOM 1308 N N . ARG A 1 167 ? -7.502 -17.823 -1.781 1.00 95.25 167 ARG A N 1
ATOM 1309 C CA . ARG A 1 167 ? -6.385 -18.734 -2.050 1.00 95.25 167 ARG A CA 1
ATOM 1310 C C . ARG A 1 167 ? -5.018 -18.085 -1.823 1.00 95.25 167 ARG A C 1
ATOM 1312 O O . ARG A 1 167 ? -4.092 -18.778 -1.412 1.00 95.25 167 ARG A O 1
ATOM 1319 N N . GLU A 1 168 ? -4.881 -16.799 -2.140 1.00 94.62 168 GLU A N 1
ATOM 1320 C CA . GLU A 1 168 ? -3.642 -16.050 -1.907 1.00 94.62 168 GLU A CA 1
ATOM 1321 C C . GLU A 1 168 ? -3.587 -15.438 -0.506 1.00 94.62 168 GLU A C 1
ATOM 1323 O O . GLU A 1 168 ? -2.510 -15.391 0.073 1.00 94.62 168 GLU A O 1
ATOM 1328 N N . ASN A 1 169 ? -4.731 -15.020 0.048 1.00 96.75 169 ASN A N 1
ATOM 1329 C CA . ASN A 1 169 ? -4.835 -14.349 1.345 1.00 96.75 169 ASN A CA 1
ATOM 1330 C C . ASN A 1 169 ? -5.850 -15.053 2.270 1.00 96.75 169 ASN A C 1
ATOM 1332 O O . ASN A 1 169 ? -6.933 -14.508 2.501 1.00 96.75 169 ASN A O 1
ATOM 1336 N N . PRO A 1 170 ? -5.547 -16.251 2.813 1.00 97.12 170 PRO A N 1
ATOM 1337 C CA . PRO A 1 170 ? -6.531 -17.060 3.541 1.00 97.12 170 PRO A CA 1
ATOM 1338 C C . PRO A 1 170 ? -7.073 -16.403 4.811 1.00 97.12 170 PRO A C 1
ATOM 1340 O O . PRO A 1 170 ? -8.214 -16.654 5.191 1.00 97.12 170 PRO A O 1
ATOM 1343 N N . TRP A 1 171 ? -6.299 -15.509 5.436 1.00 97.56 171 TRP A N 1
ATOM 1344 C CA . TRP A 1 171 ? -6.731 -14.754 6.615 1.00 97.56 171 TRP A CA 1
ATOM 1345 C C . TRP A 1 171 ? -8.037 -13.987 6.377 1.00 97.56 171 TRP A C 1
ATOM 1347 O O . TRP A 1 171 ? -8.789 -13.766 7.317 1.00 97.56 171 TRP A O 1
ATOM 1357 N N . VAL A 1 172 ? -8.360 -13.605 5.136 1.00 97.38 172 VAL A N 1
ATOM 1358 C CA . VAL A 1 172 ? -9.580 -12.839 4.851 1.00 97.38 172 VAL A CA 1
ATOM 1359 C C . VAL A 1 172 ? -10.861 -13.620 5.160 1.00 97.38 172 VAL A C 1
ATOM 1361 O O . VAL A 1 172 ? -11.880 -13.010 5.472 1.00 97.38 172 VAL A O 1
ATOM 1364 N N . GLU A 1 173 ? -10.823 -14.958 5.134 1.00 96.69 173 GLU A N 1
ATOM 1365 C CA . GLU A 1 173 ? -11.980 -15.799 5.478 1.00 96.69 173 GLU A CA 1
ATOM 1366 C C . GLU A 1 173 ? -12.396 -15.698 6.943 1.00 96.69 173 GLU A C 1
ATOM 1368 O O . GLU A 1 173 ? -13.537 -16.024 7.277 1.00 96.69 173 GLU A O 1
ATOM 1373 N N . ASP A 1 174 ? -11.504 -15.226 7.807 1.00 97.56 174 ASP A N 1
ATOM 1374 C CA . ASP A 1 174 ? -11.803 -14.996 9.213 1.00 97.56 174 ASP A CA 1
ATOM 1375 C C . ASP A 1 174 ? -12.561 -13.679 9.442 1.00 97.56 174 ASP A C 1
ATOM 1377 O O . ASP A 1 174 ? -12.914 -13.384 10.577 1.00 97.56 174 ASP A O 1
ATOM 1381 N N . HIS A 1 175 ? -12.849 -12.881 8.411 1.00 97.56 175 HIS A N 1
ATOM 1382 C CA . HIS A 1 175 ? -13.679 -11.682 8.536 1.00 97.56 175 HIS A CA 1
ATOM 1383 C C . HIS A 1 175 ? -15.021 -11.876 7.815 1.00 97.56 175 HIS A C 1
ATOM 1385 O O . HIS A 1 175 ? -15.198 -11.527 6.640 1.00 97.56 175 HIS A O 1
ATOM 1391 N N . LYS A 1 176 ? -15.996 -12.462 8.526 1.00 95.56 176 LYS A N 1
ATOM 1392 C CA . LYS A 1 176 ? -17.344 -12.731 8.004 1.00 95.56 176 LYS A CA 1
ATOM 1393 C C . LYS A 1 176 ? -18.383 -11.840 8.654 1.00 95.56 176 LYS A C 1
ATOM 1395 O O . LYS A 1 176 ? -18.545 -11.847 9.869 1.00 95.56 176 LYS A O 1
ATOM 1400 N N . ILE A 1 177 ? -19.177 -11.163 7.833 1.00 93.06 177 ILE A N 1
ATOM 1401 C CA . ILE A 1 177 ? -20.326 -10.388 8.295 1.00 93.06 177 ILE A CA 1
ATOM 1402 C C . ILE A 1 177 ? -21.593 -10.953 7.657 1.00 93.06 177 ILE A C 1
ATOM 1404 O O . ILE A 1 177 ? -21.705 -11.091 6.439 1.00 93.06 177 ILE A O 1
ATOM 1408 N N . THR A 1 178 ? -22.559 -11.332 8.486 1.00 90.44 178 THR A N 1
ATOM 1409 C CA . THR A 1 178 ? -23.808 -12.017 8.119 1.00 90.44 178 THR A CA 1
ATOM 1410 C C . THR A 1 178 ? -23.582 -13.247 7.226 1.00 90.44 178 THR A C 1
ATOM 1412 O O . THR A 1 178 ? -24.338 -13.516 6.299 1.00 90.44 178 THR A O 1
ATOM 1415 N N . GLY A 1 179 ? -22.501 -13.991 7.490 1.00 90.38 179 GLY A N 1
ATOM 1416 C CA . GLY A 1 179 ? -22.109 -15.185 6.729 1.00 90.38 179 GLY A CA 1
ATOM 1417 C C . GLY A 1 179 ? -21.348 -14.914 5.424 1.00 90.38 179 GLY A C 1
ATOM 1418 O O . GLY A 1 179 ? -20.919 -15.867 4.778 1.00 90.38 179 GLY A O 1
ATOM 1419 N N . THR A 1 180 ? -21.138 -13.648 5.052 1.00 93.94 180 THR A N 1
ATOM 1420 C CA . THR A 1 180 ? -20.393 -13.253 3.847 1.00 93.94 180 THR A CA 1
ATOM 1421 C C . THR A 1 180 ? -18.969 -12.843 4.207 1.00 93.94 180 THR A C 1
ATOM 1423 O O . THR A 1 180 ? -18.779 -12.020 5.101 1.00 93.94 180 THR A O 1
ATOM 1426 N N . THR A 1 181 ? -17.971 -13.378 3.499 1.00 96.50 181 THR A N 1
ATOM 1427 C CA . THR A 1 181 ? -16.571 -12.954 3.638 1.00 96.50 181 THR A CA 1
ATOM 1428 C C . THR A 1 181 ? -16.405 -11.548 3.068 1.00 96.50 181 THR A C 1
ATOM 1430 O O . THR A 1 181 ? -16.534 -11.333 1.858 1.00 96.50 181 THR A O 1
ATOM 1433 N N . LEU A 1 182 ? -16.134 -10.584 3.944 1.00 96.06 182 LEU A N 1
ATOM 1434 C CA . LEU A 1 182 ? -15.884 -9.199 3.561 1.00 96.06 182 LEU A CA 1
ATOM 1435 C C . LEU A 1 182 ? -14.413 -8.882 3.773 1.00 96.06 182 LEU A C 1
ATOM 1437 O O . LEU A 1 182 ? -13.852 -9.200 4.815 1.00 96.06 182 LEU A O 1
ATOM 1441 N N . TYR A 1 183 ? -13.804 -8.189 2.823 1.00 97.62 183 TYR A N 1
ATOM 1442 C CA . TYR A 1 183 ? -12.533 -7.537 3.079 1.00 97.62 183 TYR A CA 1
ATOM 1443 C C . TYR A 1 183 ? -12.754 -6.423 4.115 1.00 97.62 183 TYR A C 1
ATOM 1445 O O . TYR A 1 183 ? -13.685 -5.624 3.949 1.00 97.62 183 TYR A O 1
ATOM 1453 N N . PRO A 1 184 ? -11.950 -6.368 5.190 1.00 96.69 184 PRO A N 1
ATOM 1454 C CA . PRO A 1 184 ? -12.189 -5.446 6.294 1.00 96.69 184 PRO A CA 1
ATOM 1455 C C . PRO A 1 184 ? -12.089 -3.991 5.828 1.00 96.69 184 PRO A C 1
ATOM 1457 O O . PRO A 1 184 ? -11.232 -3.645 5.009 1.00 96.69 184 PRO A O 1
ATOM 1460 N N . GLY A 1 185 ? -12.921 -3.111 6.395 1.00 95.19 185 GLY A N 1
ATOM 1461 C CA . GLY A 1 185 ? -12.863 -1.670 6.110 1.00 95.19 185 GLY A CA 1
ATOM 1462 C C . GLY A 1 185 ? -11.485 -1.082 6.433 1.00 95.19 185 GLY A C 1
ATOM 1463 O O . GLY A 1 185 ? -10.937 -0.303 5.654 1.00 95.19 185 GLY A O 1
ATOM 1464 N N . ALA A 1 186 ? -10.863 -1.564 7.514 1.00 97.12 186 ALA A N 1
ATOM 1465 C CA . ALA A 1 186 ? -9.473 -1.279 7.861 1.00 97.12 186 ALA A CA 1
ATOM 1466 C C . ALA A 1 186 ? -8.493 -1.595 6.716 1.00 97.12 186 ALA A C 1
ATOM 1468 O O . ALA A 1 186 ? -7.567 -0.829 6.448 1.00 97.12 186 ALA A O 1
ATOM 1469 N N . GLY A 1 187 ? -8.720 -2.694 5.992 1.00 97.56 187 GLY A N 1
ATOM 1470 C CA . GLY A 1 187 ? -7.889 -3.100 4.864 1.00 97.56 187 GLY A CA 1
ATOM 1471 C C . GLY A 1 187 ? -7.957 -2.134 3.684 1.00 97.56 187 GLY A C 1
ATOM 1472 O O . GLY A 1 187 ? -6.955 -1.965 2.991 1.00 97.56 187 GLY A O 1
ATOM 1473 N N . LEU A 1 188 ? -9.105 -1.486 3.453 1.00 98.19 188 LEU A N 1
ATOM 1474 C CA . LEU A 1 188 ? -9.258 -0.485 2.388 1.00 98.19 188 LEU A CA 1
ATOM 1475 C C . LEU A 1 188 ? -8.407 0.759 2.675 1.00 98.19 188 LEU A C 1
ATOM 1477 O O . LEU A 1 188 ? -7.799 1.313 1.763 1.00 98.19 188 LEU A O 1
ATOM 1481 N N . LEU A 1 189 ? -8.306 1.160 3.945 1.00 98.38 189 LEU A N 1
ATOM 1482 C CA . LEU A 1 189 ? -7.437 2.259 4.376 1.00 98.38 189 LEU A CA 1
ATOM 1483 C C . LEU A 1 189 ? -5.958 1.878 4.292 1.00 98.38 189 LEU A C 1
ATOM 1485 O O . LEU A 1 189 ? -5.132 2.678 3.856 1.00 98.38 189 LEU A O 1
ATOM 1489 N N . ILE A 1 190 ? -5.621 0.634 4.632 1.00 98.25 190 ILE A N 1
ATOM 1490 C CA . ILE A 1 190 ? -4.244 0.134 4.539 1.00 98.25 190 ILE A CA 1
ATOM 1491 C C . ILE A 1 190 ? -3.747 0.085 3.093 1.00 98.25 190 ILE A C 1
ATOM 1493 O O . ILE A 1 190 ? -2.573 0.363 2.866 1.00 98.25 190 ILE A O 1
ATOM 1497 N N . MET A 1 191 ? -4.614 -0.152 2.099 1.00 98.44 191 MET A N 1
ATOM 1498 C CA . MET A 1 191 ? -4.225 0.014 0.688 1.00 98.44 191 MET A CA 1
ATOM 1499 C C . MET A 1 191 ? -3.662 1.417 0.427 1.00 98.44 191 MET A C 1
ATOM 1501 O O . MET A 1 191 ? -2.627 1.558 -0.219 1.00 98.44 191 MET A O 1
ATOM 1505 N N . VAL A 1 192 ? -4.300 2.459 0.968 1.00 98.31 192 VAL A N 1
ATOM 1506 C CA . VAL A 1 192 ? -3.831 3.844 0.817 1.00 98.31 192 VAL A CA 1
ATOM 1507 C C . VAL A 1 192 ? -2.507 4.057 1.548 1.00 98.31 192 VAL A C 1
ATOM 1509 O O . VAL A 1 192 ? -1.599 4.666 0.990 1.00 98.31 192 VAL A O 1
ATOM 1512 N N . VAL A 1 193 ? -2.357 3.517 2.760 1.00 97.88 193 VAL A N 1
ATOM 1513 C CA . VAL A 1 193 ? -1.100 3.597 3.525 1.00 97.88 193 VAL A CA 1
ATOM 1514 C C . VAL A 1 193 ? 0.061 2.956 2.761 1.00 97.88 193 VAL A C 1
ATOM 1516 O O . VAL A 1 193 ? 1.118 3.571 2.612 1.00 97.88 193 VAL A O 1
ATOM 1519 N N . GLU A 1 194 ? -0.129 1.749 2.227 1.00 97.19 194 GLU A N 1
ATOM 1520 C CA . GLU A 1 194 ? 0.894 1.073 1.425 1.00 97.19 194 GLU A CA 1
ATOM 1521 C C . GLU A 1 194 ? 1.190 1.833 0.124 1.00 97.19 194 GLU A C 1
ATOM 1523 O O . GLU A 1 194 ? 2.347 1.921 -0.293 1.00 97.19 194 GLU A O 1
ATOM 1528 N N . ALA A 1 195 ? 0.180 2.459 -0.488 1.00 96.00 195 ALA A N 1
ATOM 1529 C CA . ALA A 1 195 ? 0.378 3.291 -1.671 1.00 96.00 195 ALA A CA 1
ATOM 1530 C C . ALA A 1 195 ? 1.208 4.536 -1.350 1.00 96.00 195 ALA A C 1
ATOM 1532 O O . ALA A 1 195 ? 2.140 4.861 -2.088 1.00 96.00 195 ALA A O 1
ATOM 1533 N N . VAL A 1 196 ? 0.953 5.188 -0.210 1.00 95.38 196 VAL A N 1
ATOM 1534 C CA . VAL A 1 196 ? 1.786 6.294 0.277 1.00 95.38 196 VAL A CA 1
ATOM 1535 C C . VAL A 1 196 ? 3.233 5.841 0.449 1.00 95.38 196 VAL A C 1
ATOM 1537 O O . VAL A 1 196 ? 4.128 6.542 -0.019 1.00 95.38 196 VAL A O 1
ATOM 1540 N N . ARG A 1 197 ? 3.482 4.656 1.028 1.00 94.00 197 ARG A N 1
ATOM 1541 C CA . ARG A 1 197 ? 4.846 4.108 1.174 1.00 94.00 197 ARG A CA 1
ATOM 1542 C C . ARG A 1 197 ? 5.557 3.923 -0.168 1.00 94.00 197 ARG A C 1
ATOM 1544 O O . ARG A 1 197 ? 6.762 4.163 -0.241 1.00 94.00 197 ARG A O 1
ATOM 1551 N N . GLN A 1 198 ? 4.838 3.543 -1.226 1.00 92.19 198 GLN A N 1
ATOM 1552 C CA . GLN A 1 198 ? 5.410 3.470 -2.575 1.00 92.19 198 GLN A CA 1
ATOM 1553 C C . GLN A 1 198 ? 5.677 4.865 -3.164 1.00 92.19 198 GLN A C 1
ATOM 1555 O O . GLN A 1 198 ? 6.778 5.104 -3.671 1.00 92.19 198 GLN A O 1
ATOM 1560 N N . ILE A 1 199 ? 4.725 5.802 -3.037 1.00 91.44 199 ILE A N 1
ATOM 1561 C CA . ILE A 1 199 ? 4.852 7.190 -3.527 1.00 91.44 199 ILE A CA 1
ATOM 1562 C C . ILE A 1 199 ? 6.065 7.889 -2.899 1.00 91.44 199 ILE A C 1
ATOM 1564 O O . ILE A 1 199 ? 6.827 8.553 -3.601 1.00 91.44 199 ILE A O 1
ATOM 1568 N N . VAL A 1 200 ? 6.251 7.739 -1.586 1.00 91.12 200 VAL A N 1
ATOM 1569 C CA . VAL A 1 200 ? 7.319 8.400 -0.816 1.00 91.12 200 VAL A CA 1
ATOM 1570 C C . VAL A 1 200 ? 8.549 7.514 -0.631 1.00 91.12 200 VAL A C 1
ATOM 1572 O O . VAL A 1 200 ? 9.382 7.809 0.214 1.00 91.12 200 VAL A O 1
ATOM 1575 N N . SER A 1 201 ? 8.690 6.428 -1.395 1.00 85.62 201 SER A N 1
ATOM 1576 C CA . SER A 1 201 ? 9.722 5.397 -1.181 1.00 85.62 201 SER A CA 1
ATOM 1577 C C . SER A 1 201 ? 11.156 5.935 -1.049 1.00 85.62 201 SER A C 1
ATOM 1579 O O . SER A 1 201 ? 11.945 5.381 -0.286 1.00 85.62 201 SER A O 1
ATOM 1581 N N . LYS A 1 202 ? 11.490 7.040 -1.729 1.00 86.06 202 LYS A N 1
ATOM 1582 C CA . LYS A 1 202 ? 12.802 7.712 -1.631 1.00 86.06 202 LYS A CA 1
ATOM 1583 C C . LYS A 1 202 ? 12.998 8.510 -0.336 1.00 86.06 202 LYS A C 1
ATOM 1585 O O . LYS A 1 202 ? 14.125 8.623 0.130 1.00 86.06 202 LYS A O 1
ATOM 1590 N N . ASP A 1 203 ? 11.910 8.992 0.255 1.00 87.88 203 ASP A N 1
ATOM 1591 C CA . ASP A 1 203 ? 11.881 9.886 1.418 1.00 87.88 203 ASP A CA 1
ATOM 1592 C C . ASP A 1 203 ? 11.110 9.275 2.602 1.00 87.88 203 ASP A C 1
ATOM 1594 O O . ASP A 1 203 ? 10.703 9.978 3.525 1.00 87.88 203 ASP A O 1
ATOM 1598 N N . VAL A 1 204 ? 10.914 7.950 2.617 1.00 87.44 204 VAL A N 1
ATOM 1599 C CA . VAL A 1 204 ? 10.088 7.255 3.622 1.00 87.44 204 VAL A CA 1
ATOM 1600 C C . VAL A 1 204 ? 10.563 7.511 5.054 1.00 87.44 204 VAL A C 1
ATOM 1602 O O . VAL A 1 204 ? 9.758 7.581 5.976 1.00 87.44 204 VAL A O 1
ATOM 1605 N N . ALA A 1 205 ? 11.868 7.727 5.247 1.00 88.06 205 ALA A N 1
ATOM 1606 C CA . ALA A 1 205 ? 12.450 8.050 6.547 1.00 88.06 205 ALA A CA 1
ATOM 1607 C C . ALA A 1 205 ? 12.000 9.420 7.092 1.00 88.06 205 ALA A C 1
ATOM 1609 O O . ALA A 1 205 ? 11.978 9.606 8.315 1.00 88.06 205 ALA A O 1
ATOM 1610 N N . ALA A 1 206 ? 11.642 10.352 6.203 1.00 90.88 206 ALA A N 1
ATOM 1611 C CA . ALA A 1 206 ? 11.136 11.680 6.534 1.00 90.88 206 ALA A CA 1
ATOM 1612 C C . ALA A 1 206 ? 9.624 11.690 6.806 1.00 90.88 206 ALA A C 1
ATOM 1614 O O . ALA A 1 206 ? 9.118 12.685 7.316 1.00 90.88 206 ALA A O 1
ATOM 1615 N N . VAL A 1 207 ? 8.904 10.608 6.503 1.00 93.00 207 VAL A N 1
ATOM 1616 C CA . VAL A 1 207 ? 7.469 10.490 6.787 1.00 93.00 207 VAL A CA 1
ATOM 1617 C C . VAL A 1 207 ? 7.267 10.013 8.225 1.00 93.00 207 VAL A C 1
ATOM 1619 O O . VAL A 1 207 ? 7.914 9.075 8.692 1.00 93.00 207 VAL A O 1
ATOM 1622 N N . GLU A 1 208 ? 6.393 10.704 8.946 1.00 93.62 208 GLU A N 1
ATOM 1623 C CA . GLU A 1 208 ? 5.952 10.356 10.294 1.00 93.62 208 GLU A CA 1
ATOM 1624 C C . GLU A 1 208 ? 4.724 9.447 10.260 1.00 93.62 208 GLU A C 1
ATOM 1626 O O . GLU A 1 208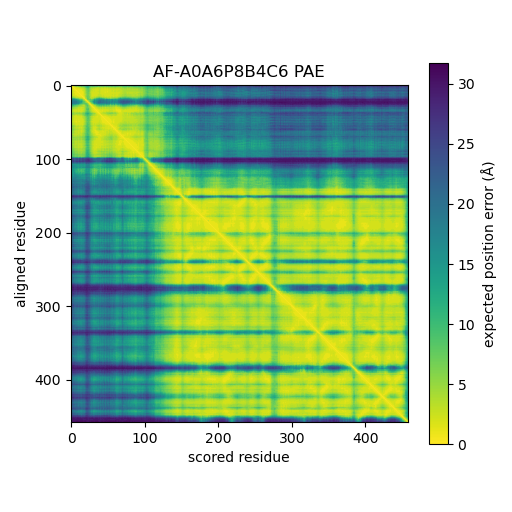 ? 4.660 8.480 11.012 1.00 93.62 208 GLU A O 1
ATOM 1631 N N . GLY A 1 209 ? 3.764 9.737 9.383 1.00 95.00 209 GLY A N 1
ATOM 1632 C CA . GLY A 1 209 ? 2.509 9.004 9.320 1.00 95.00 209 GLY A CA 1
ATOM 1633 C C . GLY A 1 209 ? 1.584 9.481 8.209 1.00 95.00 209 GLY A C 1
ATOM 1634 O O . GLY A 1 209 ? 1.926 10.359 7.415 1.00 95.00 209 GLY A O 1
ATOM 1635 N N . VAL A 1 210 ? 0.391 8.897 8.174 1.00 96.88 210 VAL A N 1
ATOM 1636 C CA . VAL A 1 210 ? -0.702 9.284 7.276 1.00 96.88 210 VAL A CA 1
ATOM 1637 C C . VAL A 1 210 ? -1.911 9.658 8.116 1.00 96.88 210 VAL A C 1
ATOM 1639 O O . VAL A 1 210 ? -2.270 8.929 9.039 1.00 96.88 210 VAL A O 1
ATOM 1642 N N . GLU A 1 211 ? -2.538 10.784 7.786 1.00 97.44 211 GLU A N 1
ATOM 1643 C CA . GLU A 1 211 ? -3.756 11.252 8.442 1.00 97.44 211 GLU A CA 1
ATOM 1644 C C . GLU A 1 211 ? -4.907 11.316 7.440 1.00 97.44 211 GLU A C 1
ATOM 1646 O O . GLU A 1 211 ? -4.907 12.146 6.537 1.00 97.44 211 GLU A O 1
ATOM 1651 N N . PHE A 1 212 ? -5.880 10.430 7.597 1.00 98.31 212 PHE A N 1
ATOM 1652 C CA . PHE A 1 212 ? -7.116 10.381 6.830 1.00 98.31 212 PHE A CA 1
ATOM 1653 C C . PHE A 1 212 ? -8.152 11.343 7.399 1.00 98.31 212 PHE A C 1
ATOM 1655 O O . PHE A 1 212 ? -8.247 11.485 8.619 1.00 98.31 212 PHE A O 1
ATOM 1662 N N . HIS A 1 213 ? -8.957 11.925 6.513 1.00 97.50 213 HIS A N 1
ATOM 1663 C CA . HIS A 1 213 ? -10.070 12.819 6.823 1.00 97.50 213 HIS A CA 1
ATOM 1664 C C . HIS A 1 213 ? -11.295 12.480 5.976 1.00 97.50 213 HIS A C 1
ATOM 1666 O O . HIS A 1 213 ? -11.162 12.160 4.787 1.00 97.50 213 HIS A O 1
ATOM 1672 N N . ASP A 1 214 ? -12.474 12.593 6.587 1.00 95.88 214 ASP A N 1
ATOM 1673 C CA . ASP A 1 214 ? -13.784 12.443 5.939 1.00 95.88 214 ASP A CA 1
ATOM 1674 C C . ASP A 1 214 ? -13.906 11.153 5.114 1.00 95.88 214 ASP A C 1
ATOM 1676 O O . ASP A 1 214 ? -14.294 11.145 3.941 1.00 95.88 214 ASP A O 1
ATOM 1680 N N . VAL A 1 215 ? -13.540 10.033 5.733 1.00 97.81 215 VAL A N 1
ATOM 1681 C CA . VAL A 1 215 ? -13.612 8.717 5.107 1.00 97.81 215 VAL A CA 1
ATOM 1682 C C . VAL A 1 215 ? -15.055 8.225 5.113 1.00 97.81 215 VAL A C 1
ATOM 1684 O O . VAL A 1 215 ? -15.714 8.160 6.154 1.00 97.81 215 VAL A O 1
ATOM 1687 N N . SER A 1 216 ? -15.520 7.799 3.945 1.00 97.06 216 SER A N 1
ATOM 1688 C CA . SER A 1 216 ? -16.801 7.129 3.755 1.00 97.06 216 SER A CA 1
ATOM 1689 C C . SER A 1 216 ? -16.590 5.697 3.273 1.00 97.06 216 SER A C 1
ATOM 1691 O O . SER A 1 216 ? -15.770 5.439 2.385 1.00 97.06 216 SER A O 1
ATOM 1693 N N . PHE A 1 217 ? -17.345 4.774 3.862 1.00 95.44 217 PHE A N 1
ATOM 1694 C CA . PHE A 1 217 ? -17.444 3.378 3.456 1.00 95.44 217 PHE A CA 1
ATOM 1695 C C . PHE A 1 217 ? -18.811 3.166 2.805 1.00 95.44 217 PHE A C 1
ATOM 1697 O O . PHE A 1 217 ? -19.823 3.015 3.484 1.00 95.44 217 PHE A O 1
ATOM 1704 N N . ASP A 1 218 ? -18.845 3.184 1.473 1.00 93.19 218 ASP A N 1
ATOM 1705 C CA . ASP A 1 218 ? -20.098 3.108 0.720 1.00 93.19 218 ASP A CA 1
ATOM 1706 C C . ASP A 1 218 ? -20.697 1.697 0.755 1.00 93.19 218 ASP A C 1
ATOM 1708 O O . ASP A 1 218 ? -21.911 1.525 0.863 1.00 93.19 218 ASP A O 1
ATOM 1712 N N . ARG A 1 219 ? -19.844 0.678 0.572 1.00 92.62 219 ARG A N 1
ATOM 1713 C CA . ARG A 1 219 ? -20.242 -0.730 0.427 1.00 92.62 219 ARG A CA 1
ATOM 1714 C C . ARG A 1 219 ? -19.129 -1.667 0.876 1.00 92.62 219 ARG A C 1
ATOM 1716 O O . ARG A 1 219 ? -17.968 -1.470 0.519 1.00 92.62 219 ARG A O 1
ATOM 1723 N N . GLY A 1 220 ? -19.497 -2.755 1.552 1.00 92.75 220 GLY A N 1
ATOM 1724 C CA . GLY A 1 220 ? -18.573 -3.848 1.862 1.00 92.75 220 GLY A CA 1
ATOM 1725 C C . GLY A 1 220 ? -17.988 -4.478 0.593 1.00 92.75 220 GLY A C 1
ATOM 1726 O O . GLY A 1 220 ? -18.693 -4.660 -0.402 1.00 92.75 220 GLY A O 1
ATOM 1727 N N . LEU A 1 221 ? -16.693 -4.792 0.616 1.00 96.25 221 LEU A N 1
ATOM 1728 C CA . LEU A 1 221 ? -16.006 -5.465 -0.485 1.00 96.25 221 LEU A CA 1
ATOM 1729 C C . LEU A 1 221 ? -16.072 -6.974 -0.251 1.00 96.25 221 LEU A C 1
ATOM 1731 O O . LEU A 1 221 ? -15.406 -7.501 0.633 1.00 96.25 221 LEU A O 1
ATOM 1735 N N . VAL A 1 222 ? -16.911 -7.663 -1.022 1.00 96.19 222 VAL A N 1
ATOM 1736 C CA . VAL A 1 222 ? -17.112 -9.113 -0.898 1.00 96.19 222 VAL A CA 1
ATOM 1737 C C . VAL A 1 222 ? -15.951 -9.855 -1.552 1.00 96.19 222 VAL A C 1
ATOM 1739 O O . VAL A 1 222 ? -15.656 -9.626 -2.727 1.00 96.19 222 VAL A O 1
ATOM 1742 N N . ILE A 1 223 ? -15.328 -10.772 -0.812 1.00 96.62 223 ILE A N 1
ATOM 1743 C CA . ILE A 1 223 ? -14.334 -11.696 -1.363 1.00 96.62 223 ILE A CA 1
ATOM 1744 C C . ILE A 1 223 ? -15.028 -13.029 -1.655 1.00 96.62 223 ILE A C 1
ATOM 1746 O O . ILE A 1 223 ? -15.552 -13.654 -0.729 1.00 96.62 223 ILE A O 1
ATOM 1750 N N . PRO A 1 224 ? -15.064 -13.483 -2.919 1.00 93.69 224 PRO A N 1
ATOM 1751 C CA . PRO A 1 224 ? -15.655 -14.772 -3.239 1.00 93.69 224 PRO A CA 1
ATOM 1752 C C . PRO A 1 224 ? -14.795 -15.907 -2.666 1.00 93.69 224 PRO A C 1
ATOM 1754 O O . PRO A 1 224 ? -13.569 -15.811 -2.631 1.00 93.69 224 PRO A O 1
ATOM 1757 N N . SER A 1 225 ? -15.437 -17.004 -2.258 1.00 91.38 225 SER A N 1
ATOM 1758 C CA . SER A 1 225 ? -14.732 -18.206 -1.784 1.00 91.38 225 SER A CA 1
ATOM 1759 C C . SER A 1 225 ? -13.861 -18.838 -2.874 1.00 91.38 225 SER A C 1
ATOM 1761 O O . SER A 1 225 ? -12.842 -19.447 -2.580 1.00 91.38 225 SER A O 1
ATOM 1763 N N . GLU A 1 226 ? -14.261 -18.678 -4.138 1.00 91.44 226 GLU A N 1
ATOM 1764 C CA . GLU A 1 226 ? -13.553 -19.172 -5.316 1.00 91.44 226 GLU A CA 1
ATOM 1765 C C . GLU A 1 226 ? -13.320 -18.034 -6.315 1.00 91.44 226 GLU A C 1
ATOM 1767 O O . GLU A 1 226 ? -14.216 -17.235 -6.594 1.00 91.44 226 GLU A O 1
ATOM 1772 N N . GLY A 1 227 ? -12.121 -17.989 -6.896 1.00 93.31 227 GLY A N 1
ATOM 1773 C CA . GLY A 1 227 ? -11.706 -16.926 -7.811 1.00 93.31 227 GLY A CA 1
ATOM 1774 C C . GLY A 1 227 ? -11.102 -15.714 -7.099 1.00 93.31 227 GLY A C 1
ATOM 1775 O O . GLY A 1 227 ? -10.629 -15.806 -5.968 1.00 93.31 227 GLY A O 1
ATOM 1776 N N . ALA A 1 228 ? -11.065 -14.582 -7.799 1.00 95.25 228 ALA A N 1
ATOM 1777 C CA . ALA A 1 228 ? -10.488 -13.342 -7.300 1.00 95.25 228 ALA A CA 1
ATOM 1778 C C . ALA A 1 228 ? -11.362 -12.144 -7.680 1.00 95.25 228 ALA A C 1
ATOM 1780 O O . ALA A 1 228 ? -12.012 -12.147 -8.729 1.00 95.25 228 ALA A O 1
ATOM 1781 N N . VAL A 1 229 ? -11.336 -11.108 -6.848 1.00 97.00 229 VAL A N 1
ATOM 1782 C CA . VAL A 1 229 ? -11.923 -9.801 -7.148 1.00 97.00 229 VAL A CA 1
ATOM 1783 C C . VAL A 1 229 ? -10.810 -8.829 -7.525 1.00 97.00 229 VAL A C 1
ATOM 1785 O O . VAL A 1 229 ? -9.813 -8.708 -6.812 1.00 97.00 229 VAL A O 1
ATOM 1788 N N . GLU A 1 230 ? -10.958 -8.149 -8.661 1.00 97.62 230 GLU A N 1
ATOM 1789 C CA . GLU A 1 230 ? -10.025 -7.092 -9.044 1.00 97.62 230 GLU A CA 1
ATOM 1790 C C . GLU A 1 230 ? -10.322 -5.860 -8.197 1.00 97.62 230 GLU A C 1
ATOM 1792 O O . GLU A 1 230 ? -11.449 -5.364 -8.206 1.00 97.62 230 GLU A O 1
ATOM 1797 N N . THR A 1 231 ? -9.321 -5.346 -7.494 1.00 97.94 231 THR A N 1
ATOM 1798 C CA . THR A 1 231 ? -9.407 -4.077 -6.776 1.00 97.94 231 THR A CA 1
ATOM 1799 C C . THR A 1 231 ? -8.567 -3.020 -7.467 1.00 97.94 231 THR A C 1
ATOM 1801 O O . THR A 1 231 ? -7.531 -3.310 -8.076 1.00 97.94 231 THR A O 1
ATOM 1804 N N . ARG A 1 232 ? -9.030 -1.774 -7.382 1.00 97.25 232 ARG A N 1
ATOM 1805 C CA . ARG A 1 232 ? -8.309 -0.609 -7.878 1.00 97.25 232 ARG A CA 1
ATOM 1806 C C . ARG A 1 232 ? -8.314 0.492 -6.836 1.00 97.25 232 ARG A C 1
ATOM 1808 O O . ARG A 1 232 ? -9.381 0.939 -6.424 1.00 97.25 232 ARG A O 1
ATOM 1815 N N . LEU A 1 233 ? -7.128 0.950 -6.461 1.00 98.00 233 LEU A N 1
ATOM 1816 C CA . LEU A 1 233 ? -6.950 2.185 -5.710 1.00 98.00 233 LEU A CA 1
ATOM 1817 C C . LEU A 1 233 ? -6.587 3.289 -6.698 1.00 98.00 233 LEU A C 1
ATOM 1819 O O . LEU A 1 233 ? -5.670 3.117 -7.497 1.00 98.00 233 LEU A O 1
ATOM 1823 N N . SER A 1 234 ? -7.288 4.415 -6.627 1.00 97.00 234 SER A N 1
ATOM 1824 C CA . SER A 1 234 ? -6.923 5.640 -7.335 1.00 97.00 234 SER A CA 1
ATOM 1825 C C . SER A 1 234 ? -6.652 6.729 -6.313 1.00 97.00 234 SER A C 1
ATOM 1827 O O . SER A 1 234 ? -7.500 6.982 -5.456 1.00 97.00 234 SER A O 1
ATOM 1829 N N . ILE A 1 235 ? -5.501 7.385 -6.418 1.00 96.75 235 ILE A N 1
ATOM 1830 C CA . ILE A 1 235 ? -5.167 8.572 -5.629 1.00 96.75 235 ILE A CA 1
ATOM 1831 C C . ILE A 1 235 ? -5.124 9.757 -6.583 1.00 96.75 235 ILE A C 1
ATOM 1833 O O . ILE A 1 235 ? -4.487 9.674 -7.621 1.00 96.75 235 ILE A O 1
ATOM 1837 N N . SER A 1 236 ? -5.765 10.866 -6.229 1.00 94.69 236 SER A N 1
ATOM 1838 C CA . SER A 1 236 ? -5.583 12.147 -6.912 1.00 94.69 236 SER A CA 1
ATOM 1839 C C . SER A 1 236 ? -4.701 13.025 -6.040 1.00 94.69 236 SER A C 1
ATOM 1841 O O . SER A 1 236 ? -5.090 13.412 -4.929 1.00 94.69 236 SER A O 1
ATOM 1843 N N . LYS A 1 237 ? -3.490 13.328 -6.519 1.00 91.31 237 LYS A N 1
ATOM 1844 C CA . LYS A 1 237 ? -2.542 14.125 -5.750 1.00 91.31 237 LYS A CA 1
ATOM 1845 C C . LYS A 1 237 ? -2.957 15.589 -5.745 1.00 91.31 237 LYS A C 1
ATOM 1847 O O . LYS A 1 237 ? -3.216 16.177 -6.789 1.00 91.31 237 LYS A O 1
ATOM 1852 N N . SER A 1 238 ? -2.942 16.193 -4.564 1.00 89.50 238 SER A N 1
ATOM 1853 C CA . SER A 1 238 ? -2.980 17.639 -4.449 1.00 89.50 238 SER A CA 1
ATOM 1854 C C . SER A 1 238 ? -1.735 18.281 -5.076 1.00 89.50 238 SER A C 1
ATOM 1856 O O . SER A 1 238 ? -0.629 17.743 -4.996 1.00 89.50 238 SER A O 1
ATOM 1858 N N . THR A 1 239 ? -1.918 19.457 -5.680 1.00 79.31 239 THR A N 1
ATOM 1859 C CA . THR A 1 239 ? -0.842 20.283 -6.247 1.00 79.31 239 THR A CA 1
ATOM 1860 C C . THR A 1 239 ? -0.159 21.182 -5.216 1.00 79.31 239 THR A C 1
ATOM 1862 O O . THR A 1 239 ? 0.904 21.728 -5.503 1.00 79.31 239 THR A O 1
ATOM 1865 N N . ALA A 1 240 ? -0.767 21.379 -4.043 1.00 79.56 240 ALA A N 1
ATOM 1866 C CA . ALA A 1 240 ? -0.222 22.191 -2.958 1.00 79.56 240 ALA A CA 1
ATOM 1867 C C . ALA A 1 240 ? 0.058 21.314 -1.734 1.00 79.56 240 ALA A C 1
ATOM 1869 O O . ALA A 1 240 ? -0.754 20.452 -1.402 1.00 79.56 240 ALA A O 1
ATOM 1870 N N . ALA A 1 241 ? 1.184 21.564 -1.060 1.00 72.38 241 ALA A N 1
ATOM 1871 C CA . ALA A 1 241 ? 1.631 20.772 0.088 1.00 72.38 241 ALA A CA 1
ATOM 1872 C C . ALA A 1 241 ? 0.622 20.764 1.254 1.00 72.38 241 ALA A C 1
ATOM 1874 O O . ALA A 1 241 ? 0.506 19.761 1.947 1.00 72.38 241 ALA A O 1
ATOM 1875 N N . ASP A 1 242 ? -0.140 21.850 1.419 1.00 77.88 242 ASP A N 1
ATOM 1876 C CA . ASP A 1 242 ? -1.084 22.029 2.533 1.00 77.88 242 ASP A CA 1
ATOM 1877 C C . ASP A 1 242 ? -2.506 21.526 2.222 1.00 77.88 242 ASP A C 1
ATOM 1879 O O . ASP A 1 242 ? -3.412 21.634 3.049 1.00 77.88 242 ASP A O 1
ATOM 1883 N N . LEU A 1 243 ? -2.736 21.010 1.013 1.00 88.31 243 LEU A N 1
ATOM 1884 C CA . LEU A 1 243 ? -4.035 20.499 0.583 1.00 88.31 243 LEU A CA 1
ATOM 1885 C C . LEU A 1 243 ? -4.020 18.963 0.588 1.00 88.31 243 LEU A C 1
ATOM 1887 O O . LEU A 1 243 ? -3.029 18.369 0.153 1.00 88.31 243 LEU A O 1
ATOM 1891 N N . PRO A 1 244 ? -5.107 18.310 1.033 1.00 93.62 244 PRO A N 1
ATOM 1892 C CA . PRO A 1 244 ? -5.125 16.865 1.166 1.00 93.62 244 PRO A CA 1
ATOM 1893 C C . PRO A 1 244 ? -5.177 16.189 -0.203 1.00 93.62 244 PRO A C 1
ATOM 1895 O O . PRO A 1 244 ? -5.797 16.676 -1.153 1.00 93.62 244 PRO A O 1
ATOM 1898 N N . HIS A 1 245 ? -4.557 15.021 -0.294 1.00 96.00 245 HIS A N 1
ATOM 1899 C CA . HIS A 1 245 ? -4.771 14.104 -1.405 1.00 96.00 245 HIS A CA 1
ATOM 1900 C C . HIS A 1 245 ? -6.150 13.456 -1.256 1.00 96.00 245 HIS A C 1
ATOM 1902 O O . HIS A 1 245 ? -6.638 13.288 -0.141 1.00 96.00 245 HIS A O 1
ATOM 1908 N N . SER A 1 246 ? -6.780 13.058 -2.358 1.00 97.38 246 SER A N 1
ATOM 1909 C CA . SER A 1 246 ? -8.013 12.262 -2.301 1.00 97.38 246 SER A CA 1
ATOM 1910 C C . SER A 1 246 ? -7.763 10.850 -2.799 1.00 97.38 246 SER A C 1
ATOM 1912 O O . SER A 1 246 ? -6.857 10.618 -3.603 1.00 97.38 246 SER A O 1
ATOM 1914 N N . PHE A 1 247 ? -8.555 9.901 -2.311 1.00 98.25 247 PHE A N 1
ATOM 1915 C CA . PHE A 1 247 ? -8.477 8.513 -2.740 1.00 98.25 247 PHE A CA 1
ATOM 1916 C C . PHE A 1 247 ? -9.860 7.912 -2.947 1.00 98.25 247 PHE A C 1
ATOM 1918 O O . PHE A 1 247 ? -10.838 8.309 -2.307 1.00 98.25 247 PHE A O 1
ATOM 1925 N N . VAL A 1 248 ? -9.919 6.912 -3.822 1.00 98.44 248 VAL A N 1
ATOM 1926 C CA . VAL A 1 248 ? -11.095 6.063 -4.001 1.00 98.44 248 VAL A CA 1
ATOM 1927 C C . VAL A 1 248 ? -10.658 4.622 -4.247 1.00 98.44 248 VAL A C 1
ATOM 1929 O O . VAL A 1 248 ? -9.766 4.367 -5.060 1.00 98.44 248 VAL A O 1
ATOM 1932 N N . VAL A 1 249 ? -11.306 3.681 -3.561 1.00 98.50 249 VAL A N 1
ATOM 1933 C CA . VAL A 1 249 ? -11.125 2.238 -3.742 1.00 98.50 249 VAL A CA 1
ATOM 1934 C C . VAL A 1 249 ? -12.339 1.652 -4.452 1.00 98.50 249 VAL A C 1
ATOM 1936 O O . VAL A 1 249 ? -13.482 1.797 -4.002 1.00 98.50 249 VAL A O 1
ATOM 1939 N N . PHE A 1 250 ? -12.070 0.956 -5.550 1.00 97.94 250 PHE A N 1
ATOM 1940 C CA . PHE A 1 250 ? -13.054 0.253 -6.358 1.00 97.94 250 PHE A CA 1
ATOM 1941 C C . PHE A 1 250 ? -12.772 -1.242 -6.395 1.00 97.94 250 PHE A C 1
ATOM 1943 O O . PHE A 1 250 ? -11.634 -1.680 -6.207 1.00 97.94 250 PHE A O 1
ATOM 1950 N N . SER A 1 251 ? -13.796 -2.022 -6.722 1.00 97.94 251 SER A N 1
ATOM 1951 C CA . SER A 1 251 ? -13.617 -3.412 -7.115 1.00 97.94 251 SER A CA 1
ATOM 1952 C C . SER A 1 251 ? -14.523 -3.808 -8.276 1.00 97.94 251 SER A C 1
ATOM 1954 O O . SER A 1 251 ? -15.520 -3.136 -8.555 1.00 97.94 251 SER A O 1
ATOM 1956 N N . ARG A 1 252 ? -14.164 -4.886 -8.973 1.00 96.00 252 ARG A N 1
ATOM 1957 C CA . ARG A 1 252 ? -15.027 -5.564 -9.944 1.00 96.00 252 ARG A CA 1
ATOM 1958 C C . ARG A 1 252 ? -14.750 -7.063 -9.956 1.00 96.00 252 ARG A C 1
ATOM 1960 O O . ARG A 1 252 ? -13.637 -7.511 -9.681 1.00 96.00 252 ARG A O 1
ATOM 1967 N N . VAL A 1 253 ? -15.760 -7.837 -10.334 1.00 94.12 253 VAL A N 1
ATOM 1968 C CA . VAL A 1 253 ? -15.649 -9.287 -10.533 1.00 94.12 253 VAL A CA 1
ATOM 1969 C C . VAL A 1 253 ? -15.775 -9.580 -12.026 1.00 94.12 253 VAL A C 1
ATOM 1971 O O . VAL A 1 253 ? -16.787 -9.235 -12.638 1.00 94.12 253 VAL A O 1
ATOM 1974 N N . GLY A 1 254 ? -14.750 -10.204 -12.614 1.00 90.50 254 GLY A N 1
ATOM 1975 C CA . GLY A 1 254 ? -14.682 -10.447 -14.060 1.00 90.50 254 GLY A CA 1
ATOM 1976 C C . GLY A 1 254 ? -14.853 -9.156 -14.871 1.00 90.50 254 GLY A C 1
ATOM 1977 O O . GLY A 1 254 ? -14.267 -8.126 -14.542 1.00 90.50 254 GLY A O 1
ATOM 1978 N N . ASP A 1 255 ? -15.711 -9.202 -15.890 1.00 90.25 255 ASP A N 1
ATOM 1979 C CA . ASP A 1 255 ? -16.058 -8.048 -16.735 1.00 90.25 255 ASP A CA 1
ATOM 1980 C C . ASP A 1 255 ? -17.282 -7.264 -16.221 1.00 90.25 255 ASP A C 1
ATOM 1982 O O . ASP A 1 255 ? -17.922 -6.517 -16.964 1.0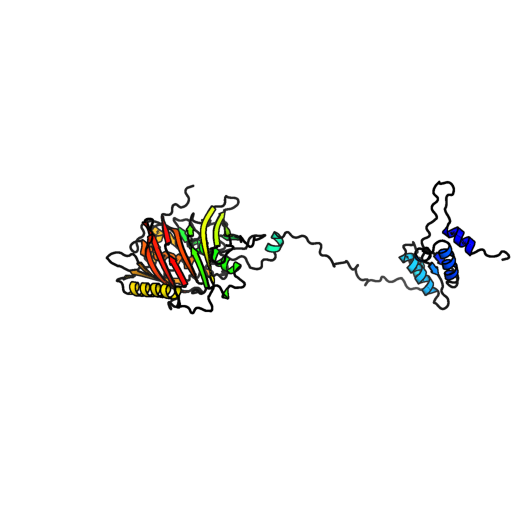0 90.25 255 ASP A O 1
ATOM 1986 N N . GLY A 1 256 ? -17.640 -7.449 -14.946 1.00 92.06 256 GLY A N 1
ATOM 1987 C CA . GLY A 1 256 ? -18.730 -6.726 -14.300 1.00 92.06 256 GLY A CA 1
ATOM 1988 C C . GLY A 1 256 ? -18.454 -5.225 -14.117 1.00 92.06 256 GLY A C 1
ATOM 1989 O O . GLY A 1 256 ? -17.334 -4.747 -14.336 1.00 92.06 256 GLY A O 1
ATOM 1990 N N . PRO A 1 257 ? -19.474 -4.455 -13.695 1.00 95.56 257 PRO A N 1
ATOM 1991 C CA . PRO A 1 257 ? -19.313 -3.035 -13.413 1.00 95.56 257 PRO A CA 1
ATOM 1992 C C . PRO A 1 257 ? -18.391 -2.807 -12.210 1.00 95.56 257 PRO A C 1
ATOM 1994 O O . PRO A 1 257 ? -18.331 -3.619 -11.286 1.00 95.56 257 PRO A O 1
ATOM 1997 N N . TRP A 1 258 ? -17.713 -1.661 -12.201 1.00 97.31 258 TRP A N 1
ATOM 1998 C CA . TRP A 1 258 ? -16.958 -1.208 -11.038 1.00 97.31 258 TRP A CA 1
ATOM 1999 C C . TRP A 1 258 ? -17.897 -0.775 -9.912 1.00 97.31 258 TRP A C 1
ATOM 2001 O O . TRP A 1 258 ? -18.858 -0.037 -10.137 1.00 97.31 258 TRP A O 1
ATOM 2011 N N . VAL A 1 259 ? -17.575 -1.195 -8.693 1.00 97.75 259 VAL A N 1
ATOM 2012 C CA . VAL A 1 259 ? -18.266 -0.814 -7.460 1.00 97.75 259 VAL A CA 1
ATOM 2013 C C . VAL A 1 259 ? -17.317 0.019 -6.610 1.00 97.75 259 VAL A C 1
ATOM 2015 O O . VAL A 1 259 ? -16.168 -0.364 -6.403 1.00 97.75 259 VAL A O 1
ATOM 2018 N N . ARG A 1 260 ? -17.790 1.171 -6.128 1.00 97.81 260 ARG A N 1
ATOM 2019 C CA . ARG A 1 260 ? -17.059 2.015 -5.176 1.00 97.81 260 ARG A CA 1
ATOM 2020 C C . ARG A 1 260 ? -17.267 1.484 -3.757 1.00 97.81 260 ARG A C 1
ATOM 2022 O O . ARG A 1 260 ? -18.401 1.177 -3.390 1.00 97.81 260 ARG A O 1
ATOM 2029 N N . HIS A 1 261 ? -16.184 1.373 -2.991 1.00 97.38 261 HIS A N 1
ATOM 2030 C CA . HIS A 1 261 ? -16.206 0.818 -1.633 1.00 97.38 261 HIS A CA 1
ATOM 2031 C C . HIS A 1 261 ? -15.831 1.833 -0.566 1.00 97.38 261 HIS A C 1
ATOM 2033 O O . HIS A 1 261 ? -16.470 1.885 0.481 1.00 97.38 261 HIS A O 1
ATOM 2039 N N . CYS A 1 262 ? -14.782 2.612 -0.814 1.00 97.81 262 CYS A N 1
ATOM 2040 C CA . CYS A 1 262 ? -14.272 3.568 0.152 1.00 97.81 262 CYS A CA 1
ATOM 2041 C C . CYS A 1 262 ? -13.709 4.786 -0.566 1.00 97.81 262 CYS A C 1
ATOM 2043 O O . CYS A 1 262 ? -13.082 4.654 -1.620 1.00 97.81 262 CYS A O 1
ATOM 2045 N N . SER A 1 263 ? -13.930 5.964 0.002 1.00 98.38 263 SER A N 1
ATOM 2046 C CA . SER A 1 263 ? -13.332 7.208 -0.469 1.00 98.38 263 SER A CA 1
ATOM 2047 C C . SER A 1 263 ? -13.091 8.156 0.691 1.00 98.38 263 SER A C 1
ATOM 2049 O O . SER A 1 263 ? -13.755 8.052 1.720 1.00 98.38 263 SER A O 1
ATOM 2051 N N . GLY A 1 264 ? -12.168 9.087 0.508 1.00 98.06 264 GLY A N 1
ATOM 2052 C CA . GLY A 1 264 ? -11.879 10.116 1.493 1.00 98.06 264 GLY A CA 1
ATOM 2053 C C . GLY A 1 264 ? -10.690 10.954 1.065 1.00 98.06 264 GLY A C 1
ATOM 2054 O O . GLY A 1 264 ? -10.257 10.917 -0.096 1.00 98.06 264 GLY A O 1
ATOM 2055 N N . SER A 1 265 ? -10.145 11.691 2.021 1.00 98.06 265 SER A N 1
ATOM 2056 C CA . SER A 1 265 ? -8.947 12.492 1.822 1.00 98.06 265 SER A CA 1
ATOM 2057 C C . SER A 1 265 ? -7.867 12.123 2.833 1.00 98.06 265 SER A C 1
ATOM 2059 O O . SER A 1 265 ? -8.154 11.484 3.845 1.00 98.06 265 SER A O 1
ATOM 2061 N N . PHE A 1 266 ? -6.610 12.436 2.535 1.00 97.62 266 PHE A N 1
ATOM 2062 C CA . PHE A 1 266 ? -5.508 12.181 3.451 1.00 97.62 266 PHE A CA 1
ATOM 2063 C C . PHE A 1 266 ? -4.357 13.173 3.285 1.00 97.62 266 PHE A C 1
ATOM 2065 O O . PHE A 1 266 ? -4.098 13.694 2.196 1.00 97.62 266 PHE A O 1
ATOM 2072 N N . TYR A 1 267 ? -3.625 13.367 4.374 1.00 95.88 267 TYR A N 1
ATOM 2073 C CA . TYR A 1 267 ? -2.362 14.084 4.433 1.00 95.88 267 TYR A CA 1
ATOM 2074 C C . TYR A 1 267 ? -1.214 13.108 4.677 1.00 95.88 267 TYR A C 1
ATOM 2076 O O . TYR A 1 267 ? -1.345 12.138 5.429 1.00 95.88 267 TYR A O 1
ATOM 2084 N N . ILE A 1 268 ? -0.069 13.391 4.061 1.00 94.12 268 ILE A N 1
ATOM 2085 C CA . ILE A 1 268 ? 1.201 12.755 4.408 1.00 94.12 268 ILE A CA 1
ATOM 2086 C C . ILE A 1 268 ? 1.864 13.653 5.448 1.00 94.12 268 ILE A C 1
ATOM 2088 O O . ILE A 1 268 ? 2.188 14.805 5.160 1.00 94.12 268 ILE A O 1
ATOM 2092 N N . ILE A 1 269 ? 2.046 13.134 6.658 1.00 92.19 269 ILE A N 1
ATOM 2093 C CA . ILE A 1 269 ? 2.648 13.883 7.758 1.00 92.19 269 ILE A CA 1
ATOM 2094 C C . ILE A 1 269 ? 4.151 13.645 7.717 1.00 92.19 269 ILE A C 1
ATOM 2096 O O . ILE A 1 269 ? 4.613 12.513 7.851 1.00 92.19 269 ILE A O 1
ATOM 2100 N N . TYR A 1 270 ? 4.919 14.711 7.515 1.00 90.44 270 TYR A N 1
ATOM 2101 C CA . TYR A 1 270 ? 6.377 14.660 7.513 1.00 90.44 270 TYR A CA 1
ATOM 2102 C C . TYR A 1 270 ? 6.923 15.001 8.896 1.00 90.44 270 TYR A C 1
ATOM 2104 O O . TYR A 1 270 ? 6.429 15.905 9.568 1.00 90.44 270 TYR A O 1
ATOM 2112 N N . LYS A 1 271 ? 7.986 14.304 9.296 1.00 88.00 271 LYS A N 1
ATOM 2113 C CA . LYS A 1 271 ? 8.721 14.598 10.525 1.00 88.00 271 LYS A CA 1
ATOM 2114 C C . LYS A 1 271 ? 9.270 16.014 10.447 1.00 88.00 271 LYS A C 1
ATOM 2116 O O . LYS A 1 271 ? 9.900 16.387 9.457 1.00 88.00 271 LYS A O 1
ATOM 2121 N N . ASN A 1 272 ? 9.100 16.776 11.519 1.00 78.38 272 ASN A N 1
ATOM 2122 C CA . ASN A 1 272 ? 9.731 18.079 11.657 1.00 78.38 272 ASN A CA 1
ATOM 2123 C C . ASN A 1 272 ? 11.048 17.929 12.442 1.00 78.38 272 ASN A C 1
ATOM 2125 O O . ASN A 1 272 ? 10.996 17.686 13.645 1.00 78.38 272 ASN A O 1
ATOM 2129 N N . PRO A 1 273 ? 12.231 18.094 11.817 1.00 62.38 273 PRO A N 1
ATOM 2130 C CA . PRO A 1 273 ? 13.518 17.932 12.504 1.00 62.38 273 PRO A CA 1
ATOM 2131 C C . PRO A 1 273 ? 13.739 18.941 13.639 1.00 62.38 273 PRO A C 1
ATOM 2133 O O . PRO A 1 273 ? 14.600 18.728 14.488 1.00 62.38 273 PRO A O 1
ATOM 2136 N N . SER A 1 274 ? 12.995 20.050 13.623 1.00 58.97 274 SER A N 1
ATOM 2137 C CA . SER A 1 274 ? 13.120 21.158 14.571 1.00 58.97 274 SER A CA 1
ATOM 2138 C C . SER A 1 274 ? 12.163 21.055 15.761 1.00 58.97 274 SER A C 1
ATOM 2140 O O . SER A 1 274 ? 12.218 21.916 16.633 1.00 58.97 274 SER A O 1
ATOM 2142 N N . MET A 1 275 ? 11.271 20.059 15.789 1.00 56.53 275 MET A N 1
ATOM 2143 C CA . MET A 1 275 ? 10.350 19.823 16.903 1.00 56.53 275 MET A CA 1
ATOM 2144 C C . MET A 1 275 ? 10.628 18.462 17.527 1.00 56.53 275 MET A C 1
ATOM 2146 O O . MET A 1 275 ? 10.580 17.430 16.857 1.00 56.53 275 MET A O 1
ATOM 2150 N N . THR A 1 276 ? 10.891 18.457 18.829 1.00 55.22 276 THR A N 1
ATOM 2151 C CA . THR A 1 276 ? 10.958 17.230 19.619 1.00 55.22 276 THR A CA 1
ATOM 2152 C C . THR A 1 276 ? 9.541 16.726 19.906 1.00 55.22 276 THR A C 1
ATOM 2154 O O . THR A 1 276 ? 8.630 17.514 20.163 1.00 55.22 276 THR A O 1
ATOM 2157 N N . PHE A 1 277 ? 9.327 15.406 19.860 1.00 54.56 277 PHE A N 1
ATOM 2158 C CA . PHE A 1 277 ? 8.027 14.818 20.191 1.00 54.56 277 PHE A CA 1
ATOM 2159 C C . PHE A 1 277 ? 7.606 15.228 21.617 1.00 54.56 277 PHE A C 1
ATOM 2161 O O . PHE A 1 277 ? 8.374 15.047 22.561 1.00 54.56 277 PHE A O 1
ATOM 2168 N N . GLY A 1 278 ? 6.406 15.805 21.762 1.00 52.31 278 GLY A N 1
ATOM 2169 C CA . GLY A 1 278 ? 5.919 16.396 23.019 1.00 52.31 278 GLY A CA 1
ATOM 2170 C C . GLY A 1 278 ? 5.944 17.931 23.068 1.00 52.31 278 GLY A C 1
ATOM 2171 O O . GLY A 1 278 ? 5.388 18.512 24.000 1.00 52.31 278 GLY A O 1
ATOM 2172 N N . GLU A 1 279 ? 6.517 18.602 22.067 1.00 49.28 279 GLU A N 1
ATOM 2173 C CA . GLU A 1 279 ? 6.479 20.064 21.939 1.00 49.28 279 GLU A CA 1
ATOM 2174 C C . GLU A 1 279 ? 5.347 20.533 21.006 1.00 49.28 279 GLU A C 1
ATOM 2176 O O . GLU A 1 279 ? 4.986 19.872 20.032 1.00 49.28 279 GLU A O 1
ATOM 2181 N N . GLY A 1 280 ? 4.769 21.702 21.296 1.00 58.22 280 GLY A N 1
ATOM 2182 C CA . GLY A 1 280 ? 3.709 22.300 20.478 1.00 58.22 280 GLY A CA 1
ATOM 2183 C C . GLY A 1 280 ? 2.326 21.652 20.642 1.00 58.22 280 GLY A C 1
ATOM 2184 O O . GLY A 1 280 ? 2.055 20.932 21.602 1.00 58.22 280 GLY A O 1
ATOM 2185 N N . LEU A 1 281 ? 1.417 21.951 19.707 1.00 60.72 281 LEU A N 1
ATOM 2186 C CA . LEU A 1 281 ? 0.007 21.534 19.776 1.00 60.72 281 LEU A CA 1
ATOM 2187 C C . LEU A 1 281 ? -0.164 20.006 19.781 1.00 60.72 281 LEU A C 1
ATOM 2189 O O . LEU A 1 281 ? -0.988 19.503 20.536 1.00 60.72 281 LEU A O 1
ATOM 2193 N N . ALA A 1 282 ? 0.657 19.273 19.022 1.00 72.81 282 ALA A N 1
ATOM 2194 C CA . ALA A 1 282 ? 0.616 17.810 18.975 1.00 72.81 282 ALA A CA 1
ATOM 2195 C C . ALA A 1 282 ? 1.010 17.164 20.318 1.00 72.81 282 ALA A C 1
ATOM 2197 O O . ALA A 1 282 ? 0.410 16.174 20.732 1.00 72.81 282 ALA A O 1
ATOM 2198 N N . GLY A 1 283 ? 1.980 17.745 21.036 1.00 74.81 283 GLY A N 1
ATOM 2199 C CA . GLY A 1 283 ? 2.364 17.287 22.374 1.00 74.81 283 GLY A CA 1
ATOM 2200 C C . GLY A 1 283 ? 1.273 17.520 23.423 1.00 74.81 283 GLY A C 1
ATOM 2201 O O . GLY A 1 283 ? 0.997 16.642 24.238 1.00 74.81 283 GLY A O 1
ATOM 2202 N N . LEU A 1 284 ? 0.605 18.678 23.374 1.00 74.56 284 LEU A N 1
ATOM 2203 C CA . LEU A 1 284 ? -0.535 18.982 24.249 1.00 74.56 284 LEU A CA 1
ATOM 2204 C C . LEU A 1 284 ? -1.731 18.057 23.978 1.00 74.56 284 LEU A C 1
ATOM 2206 O O . LEU A 1 284 ? -2.369 17.571 24.915 1.00 74.56 284 LEU A O 1
ATOM 2210 N N . GLU A 1 285 ? -2.015 17.785 22.704 1.00 84.94 285 GLU A N 1
ATOM 2211 C CA . GLU A 1 285 ? -3.057 16.840 22.304 1.00 84.94 285 GLU A CA 1
ATOM 2212 C C . GLU A 1 285 ? -2.729 15.421 22.796 1.00 84.94 285 GLU A C 1
ATOM 2214 O O . GLU A 1 285 ? -3.576 14.767 23.408 1.00 84.94 285 GLU A O 1
ATOM 2219 N N . TRP A 1 286 ? -1.476 14.974 22.644 1.00 90.31 286 TRP A N 1
ATOM 2220 C CA . TRP A 1 286 ? -1.029 13.681 23.167 1.00 90.31 286 TRP A CA 1
ATOM 2221 C C . TRP A 1 286 ? -1.187 13.562 24.686 1.00 90.31 286 TRP A C 1
ATOM 2223 O O . TRP A 1 286 ? -1.735 12.569 25.168 1.00 90.31 286 TRP A O 1
ATOM 2233 N N . ASN A 1 287 ? -0.788 14.587 25.444 1.00 90.25 287 ASN A N 1
ATOM 2234 C CA . ASN A 1 287 ? -0.961 14.601 26.899 1.00 90.25 287 ASN A CA 1
ATOM 2235 C C . ASN A 1 287 ? -2.436 14.444 27.295 1.00 90.25 287 ASN A C 1
ATOM 2237 O O . ASN A 1 287 ? -2.746 13.700 28.222 1.00 90.25 287 ASN A O 1
ATOM 2241 N N . THR A 1 288 ? -3.351 15.051 26.535 1.00 92.69 288 THR A N 1
ATOM 2242 C CA . THR A 1 288 ? -4.799 14.901 26.752 1.00 92.69 288 THR A CA 1
ATOM 2243 C C . THR A 1 288 ? -5.246 13.445 26.568 1.00 92.69 288 THR A C 1
ATOM 2245 O O . THR A 1 288 ? -6.055 12.932 27.350 1.00 92.69 288 THR A O 1
ATOM 2248 N N . TYR A 1 289 ? -4.700 12.736 25.573 1.00 94.06 289 TYR A N 1
ATOM 2249 C CA . TYR A 1 289 ? -4.992 11.314 25.369 1.00 94.06 289 TYR A CA 1
ATOM 2250 C C . TYR A 1 289 ? -4.460 10.434 26.505 1.00 94.06 289 TYR A C 1
ATOM 2252 O O . TYR A 1 289 ? -5.164 9.512 26.929 1.00 94.06 289 TYR A O 1
ATOM 2260 N N . VAL A 1 290 ? -3.264 10.733 27.019 1.00 94.62 290 VAL A N 1
ATOM 2261 C CA . VAL A 1 290 ? -2.656 10.026 28.160 1.00 94.62 290 VAL A CA 1
ATOM 2262 C C . VAL A 1 290 ? -3.462 10.254 29.442 1.00 94.62 290 VAL A C 1
ATOM 2264 O O . VAL A 1 290 ? -3.807 9.293 30.131 1.00 94.62 290 VAL A O 1
ATOM 2267 N N . GLU A 1 291 ? -3.820 11.502 29.746 1.00 94.88 291 GLU A N 1
ATOM 2268 C CA . GLU A 1 291 ? -4.653 11.852 30.906 1.00 94.88 291 GLU A CA 1
ATOM 2269 C C . GLU A 1 291 ? -6.021 11.163 30.843 1.00 94.88 291 GLU A C 1
ATOM 2271 O O . GLU A 1 291 ? -6.520 10.644 31.846 1.00 94.88 291 GLU A O 1
ATOM 2276 N N . THR A 1 292 ? -6.615 11.098 29.649 1.00 94.50 292 THR A N 1
ATOM 2277 C CA . THR A 1 292 ? -7.880 10.392 29.424 1.00 94.50 292 THR A CA 1
ATOM 2278 C C . THR A 1 292 ? -7.750 8.904 29.733 1.00 94.50 292 THR A C 1
ATOM 2280 O O . THR A 1 292 ? -8.591 8.360 30.449 1.00 94.50 292 THR A O 1
ATOM 2283 N N . TYR A 1 293 ? -6.684 8.246 29.270 1.00 95.06 293 TYR A N 1
ATOM 2284 C CA . TYR A 1 293 ? -6.434 6.838 29.580 1.00 95.06 293 TYR A CA 1
ATOM 2285 C C . TYR A 1 293 ? -6.281 6.592 31.085 1.00 95.06 293 TYR A C 1
ATOM 2287 O O . TYR A 1 293 ? -6.960 5.727 31.640 1.00 95.06 293 TYR A O 1
ATOM 2295 N N . GLN A 1 294 ? -5.467 7.400 31.769 1.00 94.81 294 GLN A N 1
ATOM 2296 C CA . GLN A 1 294 ? -5.278 7.307 33.223 1.00 94.81 294 GLN A CA 1
ATOM 2297 C C . GLN A 1 294 ? -6.599 7.495 33.979 1.00 94.81 294 GLN A C 1
ATOM 2299 O O . GLN A 1 294 ? -6.900 6.767 34.929 1.00 94.81 294 GLN A O 1
ATOM 2304 N N . LYS A 1 295 ? -7.431 8.439 33.526 1.00 94.50 295 LYS A N 1
ATOM 2305 C CA . LYS A 1 295 ? -8.769 8.650 34.078 1.00 94.50 295 LYS A CA 1
ATOM 2306 C C . LYS A 1 295 ? -9.657 7.427 33.866 1.00 94.50 295 LYS A C 1
ATOM 2308 O O . LYS A 1 295 ? -10.299 7.002 34.822 1.00 94.50 295 LYS A O 1
ATOM 2313 N N . LEU A 1 296 ? -9.679 6.840 32.670 1.00 93.31 296 LEU A N 1
ATOM 2314 C CA . LEU A 1 296 ? -10.460 5.629 32.390 1.00 93.31 296 LEU A CA 1
ATOM 2315 C C . LEU A 1 296 ? -10.033 4.447 33.269 1.00 93.31 296 LEU A C 1
ATOM 2317 O O . LEU A 1 296 ? -10.894 3.741 33.792 1.00 93.31 296 LEU A O 1
ATOM 2321 N N . GLN A 1 297 ? -8.730 4.278 33.504 1.00 93.06 297 GLN A N 1
ATOM 2322 C CA . GLN A 1 297 ? -8.201 3.249 34.406 1.00 93.06 297 GLN A CA 1
ATOM 2323 C C . GLN A 1 297 ? -8.599 3.468 35.874 1.00 93.06 297 GLN A C 1
ATOM 2325 O O . GLN A 1 297 ? -8.663 2.511 36.642 1.00 93.06 297 GLN A O 1
ATOM 2330 N N . SER A 1 298 ? -8.880 4.713 36.268 1.00 93.06 298 SER A N 1
ATOM 2331 C CA . SER A 1 298 ? -9.351 5.051 37.618 1.00 93.06 298 SER A CA 1
ATOM 2332 C C . SER A 1 298 ? -10.860 4.848 37.821 1.00 93.06 298 SER A C 1
ATOM 2334 O O . SER A 1 298 ? -11.329 4.833 38.962 1.00 93.06 298 SER A O 1
ATOM 2336 N N . LEU A 1 299 ? -11.635 4.708 36.738 1.00 92.56 299 LEU A N 1
ATOM 2337 C CA . LEU A 1 299 ? -13.076 4.474 36.815 1.00 92.56 299 LEU A CA 1
ATOM 2338 C C . LEU A 1 299 ? -13.386 3.038 37.270 1.00 92.56 299 LEU A C 1
ATOM 2340 O O . LEU A 1 299 ? -12.632 2.109 36.960 1.00 92.56 299 LEU A O 1
ATOM 2344 N N . PRO A 1 300 ? -14.537 2.816 37.937 1.00 92.50 300 PRO A N 1
ATOM 2345 C CA . PRO A 1 300 ? -15.077 1.475 38.109 1.00 92.50 300 PRO A CA 1
ATOM 2346 C C . PRO A 1 300 ? -15.158 0.790 36.747 1.00 92.50 300 PRO A C 1
ATOM 2348 O O . PRO A 1 300 ? -15.743 1.330 35.808 1.00 92.50 300 PRO A O 1
ATOM 2351 N N . SER A 1 301 ? -14.544 -0.381 36.627 1.00 91.81 301 SER A N 1
ATOM 2352 C CA . SER A 1 301 ? -14.517 -1.126 35.376 1.00 91.81 301 SER A CA 1
ATOM 2353 C C . SER A 1 301 ? -14.812 -2.598 35.609 1.00 91.81 301 SER A C 1
ATOM 2355 O O . SER A 1 301 ? -14.533 -3.151 36.675 1.00 91.81 301 SER A O 1
ATOM 2357 N N . GLN A 1 302 ? -15.421 -3.216 34.605 1.00 91.38 302 GLN A N 1
ATOM 2358 C CA . GLN A 1 302 ? -15.708 -4.638 34.576 1.00 91.38 302 GLN A CA 1
ATOM 2359 C C . GLN A 1 302 ? -14.857 -5.290 33.494 1.00 91.38 302 GLN A C 1
ATOM 2361 O O . GLN A 1 302 ? -14.897 -4.885 32.331 1.00 91.38 302 GLN A O 1
ATOM 2366 N N . GLU A 1 303 ? -14.114 -6.324 33.876 1.00 93.00 303 GLU A N 1
ATOM 2367 C CA . GLU A 1 303 ? -13.387 -7.147 32.919 1.00 93.00 303 GLU A CA 1
ATOM 2368 C C . GLU A 1 303 ? -14.371 -7.840 31.970 1.0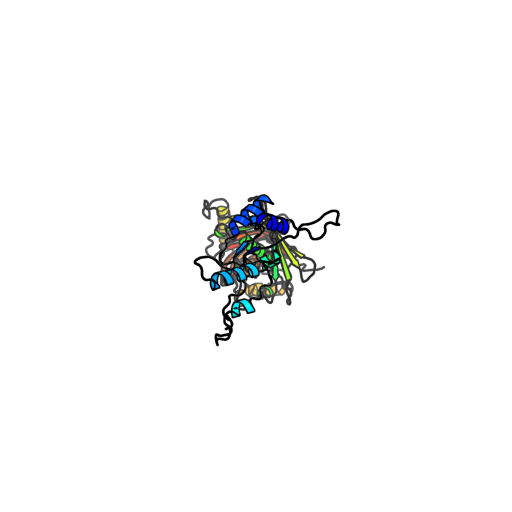0 93.00 303 GLU A C 1
ATOM 2370 O O . GLU A 1 303 ? -15.366 -8.447 32.388 1.00 93.00 303 GLU A O 1
ATOM 2375 N N . VAL A 1 304 ? -14.102 -7.713 30.676 1.00 92.56 304 VAL A N 1
ATOM 2376 C CA . VAL A 1 304 ? -14.897 -8.327 29.621 1.00 92.56 304 VAL A CA 1
ATOM 2377 C C . VAL A 1 304 ? -14.242 -9.648 29.249 1.00 92.56 304 VAL A C 1
ATOM 2379 O O . VAL A 1 304 ? -13.093 -9.689 28.820 1.00 92.56 304 VAL A O 1
ATOM 2382 N N . ASP A 1 305 ? -15.000 -10.738 29.360 1.00 94.12 305 ASP A N 1
ATOM 2383 C CA . ASP A 1 305 ? -14.602 -12.027 28.798 1.00 94.12 305 ASP A CA 1
ATOM 2384 C C . ASP A 1 305 ? -14.578 -11.913 27.266 1.00 94.12 305 ASP A C 1
ATOM 2386 O O . ASP A 1 305 ? -15.618 -11.960 26.600 1.00 94.12 305 ASP A O 1
ATOM 2390 N N . VAL A 1 306 ? -13.378 -11.732 26.713 1.00 94.50 306 VAL A N 1
ATOM 2391 C CA . VAL A 1 306 ? -13.155 -11.515 25.279 1.00 94.50 306 VAL A CA 1
ATOM 2392 C C . VAL A 1 306 ? -13.613 -12.715 24.443 1.00 94.50 306 VAL A C 1
ATOM 2394 O O . VAL A 1 306 ? -14.199 -12.543 23.374 1.00 94.50 306 VAL A O 1
ATOM 2397 N N . ALA A 1 307 ? -13.427 -13.941 24.936 1.00 94.88 307 ALA A N 1
ATOM 2398 C CA . ALA A 1 307 ? -13.878 -15.134 24.223 1.00 94.88 307 ALA A CA 1
ATOM 2399 C C . ALA A 1 307 ? -15.412 -15.188 24.159 1.00 94.88 307 ALA A C 1
ATOM 2401 O O . ALA A 1 307 ? -15.994 -15.573 23.139 1.00 94.88 307 ALA A O 1
ATOM 2402 N N . LYS A 1 308 ? -16.091 -14.786 25.238 1.00 93.94 308 LYS A N 1
ATOM 2403 C CA . LYS A 1 308 ? -17.553 -14.651 25.252 1.00 93.94 308 LYS A CA 1
ATOM 2404 C C . LYS A 1 308 ? -18.033 -13.489 24.379 1.00 93.94 308 LYS A C 1
ATOM 2406 O O . LYS A 1 308 ? -19.069 -13.641 23.734 1.00 93.94 308 LYS A O 1
ATOM 2411 N N . LEU A 1 309 ? -17.292 -12.380 24.325 1.00 92.62 309 LEU A N 1
ATOM 2412 C CA . LEU A 1 309 ? -17.577 -11.249 23.438 1.00 92.62 309 LEU A CA 1
ATOM 2413 C C . LEU A 1 309 ? -17.623 -11.709 21.977 1.00 92.62 309 LEU A C 1
ATOM 2415 O O . LEU A 1 309 ? -18.666 -11.570 21.343 1.00 92.62 309 LEU A O 1
ATOM 2419 N N . TYR A 1 310 ? -16.564 -12.344 21.468 1.00 95.00 310 TYR A N 1
ATOM 2420 C CA . TYR A 1 310 ? -16.539 -12.823 20.079 1.00 95.00 310 TYR A CA 1
ATOM 2421 C C . TYR A 1 310 ? -17.611 -13.881 19.786 1.00 95.00 310 TYR A C 1
ATOM 2423 O O . TYR A 1 310 ? -18.249 -13.830 18.739 1.00 95.00 310 TYR A O 1
ATOM 2431 N N . LYS A 1 311 ? -17.911 -14.780 20.736 1.00 94.12 311 LYS A N 1
ATOM 2432 C CA . LYS A 1 311 ? -19.045 -15.720 20.605 1.00 94.12 311 LYS A CA 1
ATOM 2433 C C . LYS A 1 311 ? -20.405 -15.022 20.523 1.00 94.12 311 LYS A C 1
ATOM 2435 O O . LYS A 1 311 ? -21.331 -15.569 19.930 1.00 94.12 311 LYS A O 1
ATOM 2440 N N . ASN A 1 312 ? -20.569 -13.870 21.169 1.00 91.38 312 ASN A N 1
ATOM 2441 C CA . ASN A 1 312 ? -21.797 -13.086 21.067 1.00 91.38 312 ASN A CA 1
ATOM 2442 C C . ASN A 1 312 ? -21.866 -12.339 19.731 1.00 91.38 312 ASN A C 1
ATOM 2444 O O . ASN A 1 312 ? -22.934 -12.311 19.129 1.00 91.38 312 ASN A O 1
ATOM 2448 N N . LEU A 1 313 ? -20.744 -11.794 19.250 1.00 91.38 313 LEU A N 1
ATOM 2449 C CA . LEU A 1 313 ? -20.656 -11.148 17.937 1.00 91.38 313 LEU A CA 1
ATOM 2450 C C . LEU A 1 313 ? -20.998 -12.119 16.804 1.00 91.38 313 LEU A C 1
ATOM 2452 O O . LEU A 1 313 ? -21.811 -11.782 15.946 1.00 91.38 313 LEU A O 1
ATOM 2456 N N . ASP A 1 314 ? -20.499 -13.354 16.874 1.00 93.06 314 ASP A N 1
ATOM 2457 C CA . ASP A 1 314 ? -20.811 -14.410 15.906 1.00 93.06 314 ASP A CA 1
ATOM 2458 C C . ASP A 1 314 ? -22.326 -14.680 15.814 1.00 93.06 314 ASP A C 1
ATOM 2460 O O . ASP A 1 314 ? -22.898 -14.727 14.725 1.00 93.06 314 ASP A O 1
ATOM 2464 N N . LYS A 1 315 ? -23.029 -14.719 16.958 1.00 91.62 315 LYS A N 1
ATOM 2465 C CA . LYS A 1 315 ? -24.499 -14.869 17.000 1.00 91.62 315 LYS A CA 1
ATOM 2466 C C . LYS A 1 315 ? -25.257 -13.697 16.377 1.00 91.62 315 LYS A C 1
ATOM 2468 O O . LYS A 1 315 ? -26.389 -13.886 15.940 1.00 91.62 315 LYS A O 1
ATOM 2473 N N . LEU A 1 316 ? -24.664 -12.505 16.367 1.00 88.94 316 LEU A N 1
ATOM 2474 C CA . LEU A 1 316 ? -25.222 -11.317 15.714 1.00 88.94 316 LEU A CA 1
ATOM 2475 C C . LEU A 1 316 ? -24.893 -11.274 14.217 1.00 88.94 316 LEU A C 1
ATOM 2477 O O . LEU A 1 316 ? -25.378 -10.392 13.517 1.00 88.94 316 LEU A O 1
ATOM 2481 N N . GLY A 1 317 ? -24.089 -12.219 13.721 1.00 90.12 317 GLY A N 1
ATOM 2482 C CA . GLY A 1 317 ? -23.624 -12.282 12.342 1.00 90.12 317 GLY A CA 1
ATOM 2483 C C . GLY A 1 317 ? -22.232 -11.688 12.130 1.00 90.12 317 GLY A C 1
ATOM 2484 O O . GLY A 1 317 ? -21.756 -11.717 11.005 1.00 90.12 317 GLY A O 1
ATOM 2485 N N . MET A 1 318 ? -21.556 -11.175 13.156 1.00 92.12 318 MET A N 1
ATOM 2486 C CA . MET A 1 318 ? -20.169 -10.702 13.061 1.00 92.12 318 MET A CA 1
ATOM 2487 C C . MET A 1 318 ? -19.214 -11.849 13.422 1.00 92.12 318 MET A C 1
ATOM 2489 O O . MET A 1 318 ? -18.753 -11.979 14.557 1.00 92.12 318 MET A O 1
ATOM 2493 N N . GLY A 1 319 ? -18.991 -12.733 12.452 1.00 94.62 319 GLY A N 1
ATOM 2494 C CA . GLY A 1 319 ? -18.170 -13.932 12.574 1.00 94.62 319 GLY A CA 1
ATOM 2495 C C . GLY A 1 319 ? -16.694 -13.632 12.336 1.00 94.62 319 GLY A C 1
ATOM 2496 O O . GLY A 1 319 ? -16.214 -13.701 11.206 1.00 94.62 319 GLY A O 1
ATOM 2497 N N . TYR A 1 320 ? -15.975 -13.332 13.415 1.00 96.94 320 TYR A N 1
ATOM 2498 C CA . TYR A 1 320 ? -14.523 -13.166 13.393 1.00 96.94 320 TYR A CA 1
ATOM 2499 C C . TYR A 1 320 ? -13.825 -14.495 13.697 1.00 96.94 320 TYR A C 1
ATOM 2501 O O . TYR A 1 320 ? -14.096 -15.110 14.728 1.00 96.94 320 TYR A O 1
ATOM 2509 N N . GLY A 1 321 ? -12.930 -14.947 12.827 1.00 96.94 321 GLY A N 1
ATOM 2510 C CA . GLY A 1 321 ? -12.089 -16.125 13.021 1.00 96.94 321 GLY A CA 1
ATOM 2511 C C . GLY A 1 321 ? -10.773 -15.807 13.746 1.00 96.94 321 GLY A C 1
ATOM 2512 O O . GLY A 1 321 ? -10.556 -14.669 14.174 1.00 96.94 321 GLY A O 1
ATOM 2513 N N . PRO A 1 322 ? -9.883 -16.800 13.920 1.00 96.56 322 PRO A N 1
ATOM 2514 C CA . PRO A 1 322 ? -8.681 -16.673 14.744 1.00 96.56 322 PRO A CA 1
ATOM 2515 C C . PRO A 1 322 ? -7.773 -15.492 14.392 1.00 96.56 322 PRO A C 1
ATOM 2517 O O . PRO A 1 322 ? -7.221 -14.878 15.301 1.00 96.56 322 PRO A O 1
ATOM 2520 N N . THR A 1 323 ? -7.639 -15.141 13.111 1.00 97.44 323 THR A N 1
ATOM 2521 C CA . THR A 1 323 ? -6.786 -14.015 12.696 1.00 97.44 323 THR A CA 1
ATOM 2522 C C . THR A 1 323 ? -7.394 -12.640 12.985 1.00 97.44 323 THR A C 1
ATOM 2524 O O . THR A 1 323 ? -6.649 -11.664 12.964 1.00 97.44 323 THR A O 1
ATOM 2527 N N . PHE A 1 324 ? -8.691 -12.544 13.315 1.00 97.88 324 PHE A N 1
ATOM 2528 C CA . PHE A 1 324 ? -9.397 -11.294 13.658 1.00 97.88 324 PHE A CA 1
ATOM 2529 C C . PHE A 1 324 ? -9.811 -11.190 15.139 1.00 97.88 324 PHE A C 1
ATOM 2531 O O . PHE A 1 324 ? -10.230 -10.124 15.593 1.00 97.88 324 PHE A O 1
ATOM 2538 N N . GLN A 1 325 ? -9.656 -12.250 15.939 1.00 97.00 325 GLN A N 1
ATOM 2539 C CA . GLN A 1 325 ? -9.964 -12.235 17.378 1.00 97.00 325 GLN A CA 1
ATOM 2540 C C . GLN A 1 325 ? -8.782 -11.741 18.233 1.00 97.00 325 GLN A C 1
ATOM 2542 O O . GLN A 1 325 ? -8.292 -12.434 19.122 1.00 97.00 325 GLN A O 1
ATOM 2547 N N . ASN A 1 326 ? -8.319 -10.516 17.978 1.00 97.06 326 ASN A N 1
ATOM 2548 C CA . ASN A 1 326 ? -7.004 -10.051 18.449 1.00 97.06 326 ASN A CA 1
ATOM 2549 C C . ASN A 1 326 ? -7.017 -9.218 19.741 1.00 97.06 326 ASN A C 1
ATOM 2551 O O . ASN A 1 326 ? -5.972 -8.755 20.205 1.00 97.06 326 ASN A O 1
ATOM 2555 N N . LEU A 1 327 ? -8.188 -9.026 20.348 1.00 96.88 327 LEU A N 1
ATOM 2556 C CA . LEU A 1 327 ? -8.298 -8.403 21.668 1.00 96.88 327 LEU A CA 1
ATOM 2557 C C . LEU A 1 327 ? -7.725 -9.373 22.714 1.00 96.88 327 LEU A C 1
ATOM 2559 O O . LEU A 1 327 ? -8.159 -10.517 22.803 1.00 96.88 327 LEU A O 1
ATOM 2563 N N . SER A 1 328 ? -6.734 -8.939 23.489 1.00 95.19 328 SER A N 1
ATOM 2564 C CA . SER A 1 328 ? -6.088 -9.774 24.516 1.00 95.19 328 SER A CA 1
ATOM 2565 C C . SER A 1 328 ? -6.662 -9.531 25.905 1.00 95.19 328 SER A C 1
ATOM 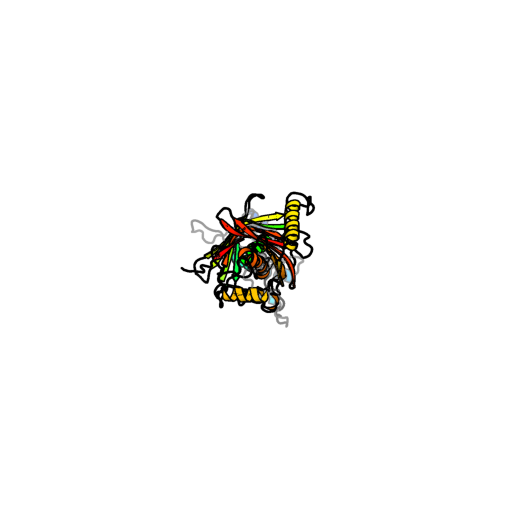2567 O O . SER A 1 328 ? -6.873 -10.473 26.664 1.00 95.19 328 SER A O 1
ATOM 2569 N N . SER A 1 329 ? -6.947 -8.274 26.233 1.00 95.31 329 SER A N 1
ATOM 2570 C CA . SER A 1 329 ? -7.655 -7.891 27.452 1.00 95.31 329 SER A CA 1
ATOM 2571 C C . SER A 1 329 ? -8.572 -6.716 27.162 1.00 95.31 329 SER A C 1
ATOM 2573 O O . SER A 1 329 ? -8.281 -5.900 26.284 1.00 95.31 329 SER A O 1
ATOM 2575 N N . LEU A 1 330 ? -9.684 -6.631 27.889 1.00 94.88 330 LEU A N 1
ATOM 2576 C CA . LEU A 1 330 ? -10.645 -5.552 27.730 1.00 94.88 330 LEU A CA 1
ATOM 2577 C C . LEU A 1 330 ? -11.385 -5.306 29.045 1.00 94.88 330 LEU A C 1
ATOM 2579 O O . LEU A 1 330 ? -11.860 -6.241 29.687 1.00 94.88 330 LEU A O 1
ATOM 2583 N N . ALA A 1 331 ? -11.504 -4.042 29.424 1.00 94.38 331 ALA A N 1
ATOM 2584 C CA . ALA A 1 331 ? -12.240 -3.596 30.593 1.00 94.38 331 ALA A CA 1
ATOM 2585 C C . ALA A 1 331 ? -13.245 -2.520 30.171 1.00 94.38 331 ALA A C 1
ATOM 2587 O O . ALA A 1 331 ? -12.865 -1.494 29.606 1.00 94.38 331 ALA A O 1
ATOM 2588 N N . ALA A 1 332 ? -14.529 -2.762 30.430 1.00 93.06 332 ALA A N 1
ATOM 2589 C CA . ALA A 1 332 ? -15.594 -1.793 30.200 1.00 93.06 332 ALA A CA 1
ATOM 2590 C C . ALA A 1 332 ? -15.668 -0.840 31.397 1.00 93.06 332 ALA A C 1
ATOM 2592 O O . ALA A 1 332 ? -15.861 -1.286 32.529 1.00 93.06 332 ALA A O 1
ATOM 2593 N N . CYS A 1 333 ? -15.506 0.456 31.161 1.00 92.12 333 CYS A N 1
ATOM 2594 C CA . CYS A 1 333 ? -15.566 1.484 32.192 1.00 92.12 333 CYS A CA 1
ATOM 2595 C C . CYS A 1 333 ? -17.012 1.930 32.400 1.00 92.12 333 CYS A C 1
ATOM 2597 O O . CYS A 1 333 ? -17.713 2.262 31.443 1.00 92.12 333 CYS A O 1
ATOM 2599 N N . THR A 1 334 ? -17.440 1.997 33.657 1.00 86.25 334 THR A N 1
ATOM 2600 C CA . THR A 1 334 ? -18.763 2.485 34.036 1.00 86.25 334 THR A CA 1
ATOM 2601 C C . THR A 1 334 ? -18.651 3.882 34.631 1.00 86.25 334 THR A C 1
ATOM 2603 O O . THR A 1 334 ? -17.964 4.102 35.630 1.00 86.25 334 THR A O 1
ATOM 2606 N N . GLN A 1 335 ? -19.385 4.830 34.055 1.00 83.81 335 GLN A N 1
ATOM 2607 C CA . GLN A 1 335 ? -19.498 6.190 34.567 1.00 83.81 335 GLN A CA 1
ATOM 2608 C C . GLN A 1 335 ? -20.965 6.615 34.561 1.00 83.81 335 GLN A C 1
ATOM 2610 O O . GLN A 1 335 ? -21.666 6.445 33.570 1.00 83.81 335 GLN A O 1
ATOM 2615 N N . ASN A 1 336 ? -21.450 7.152 35.684 1.00 80.06 336 ASN A N 1
ATOM 2616 C CA . ASN A 1 336 ? -22.841 7.605 35.837 1.00 80.06 336 ASN A CA 1
ATOM 2617 C C . ASN A 1 336 ? -23.897 6.534 35.477 1.00 80.06 336 ASN A C 1
ATOM 2619 O O . ASN A 1 336 ? -24.984 6.863 35.015 1.00 80.06 336 ASN A O 1
ATOM 2623 N N . GLY A 1 337 ? -23.576 5.251 35.686 1.00 76.69 337 GLY A N 1
ATOM 2624 C CA . GLY A 1 337 ? -24.458 4.124 35.363 1.00 76.69 337 GLY A CA 1
ATOM 2625 C C . GLY A 1 337 ? -24.464 3.699 33.889 1.00 76.69 337 GLY A C 1
ATOM 2626 O O . GLY A 1 337 ? -25.231 2.806 33.545 1.00 76.69 337 GLY A O 1
ATOM 2627 N N . SER A 1 338 ? -23.616 4.294 33.043 1.00 81.06 338 SER A N 1
ATOM 2628 C CA . SER A 1 338 ? -23.461 3.944 31.626 1.00 81.06 338 SER A CA 1
ATOM 2629 C C . SER A 1 338 ? -22.068 3.378 31.330 1.00 81.06 338 SER A C 1
ATOM 2631 O O . SER A 1 338 ? -21.085 3.768 31.965 1.00 81.06 338 SER A O 1
ATOM 2633 N N . CYS A 1 339 ? -21.983 2.465 30.360 1.00 84.19 339 CYS A N 1
ATOM 2634 C CA . CYS A 1 339 ? -20.742 1.856 29.875 1.00 84.19 339 CYS A CA 1
ATOM 2635 C C . CYS A 1 339 ? -20.381 2.429 28.500 1.00 84.19 339 CYS A C 1
ATOM 2637 O O . CYS A 1 339 ? -20.499 1.748 27.488 1.00 84.19 339 CYS A O 1
ATOM 2639 N N . ASP A 1 340 ? -19.976 3.699 28.482 1.00 88.62 340 ASP A N 1
ATOM 2640 C CA . ASP A 1 340 ? -19.686 4.456 27.254 1.00 88.62 340 ASP A CA 1
ATOM 2641 C C . ASP A 1 340 ? -18.183 4.486 26.905 1.00 88.62 340 ASP A C 1
ATOM 2643 O O . ASP A 1 340 ? -17.739 5.257 26.058 1.00 88.62 340 ASP A O 1
ATOM 2647 N N . SER A 1 341 ? -17.354 3.693 27.588 1.00 93.38 341 SER A N 1
ATOM 2648 C CA . SER A 1 341 ? -15.912 3.638 27.326 1.00 93.38 341 SER A CA 1
ATOM 2649 C C . SER A 1 341 ? -15.299 2.308 27.744 1.00 93.38 341 SER A C 1
ATOM 2651 O O . SER A 1 341 ? -15.839 1.590 28.587 1.00 93.38 341 SER A O 1
ATOM 2653 N N . CYS A 1 342 ? -14.159 1.970 27.154 1.00 94.56 342 CYS A N 1
ATOM 2654 C CA . CYS A 1 342 ? -13.389 0.790 27.523 1.00 94.56 342 CYS A CA 1
ATOM 2655 C C . CYS A 1 342 ? -11.902 1.005 27.275 1.00 94.56 342 CYS A C 1
ATOM 2657 O O . CYS A 1 342 ? -11.520 1.824 26.441 1.00 94.56 342 CYS A O 1
ATOM 2659 N N . TYR A 1 343 ? -11.066 0.215 27.935 1.00 96.38 343 TYR A N 1
ATOM 2660 C CA . TYR A 1 343 ? -9.646 0.125 27.623 1.00 96.38 343 TYR A CA 1
ATOM 2661 C C . TYR A 1 343 ? -9.179 -1.321 27.558 1.00 96.38 343 TYR A C 1
ATOM 2663 O O . TYR A 1 343 ? -9.796 -2.210 28.144 1.00 96.38 343 TYR A O 1
ATOM 2671 N N . GLY A 1 344 ? -8.094 -1.572 26.834 1.00 96.06 344 GLY A N 1
ATOM 2672 C CA . GLY A 1 344 ? -7.638 -2.930 26.599 1.00 96.06 344 GLY A CA 1
ATOM 2673 C C . GLY A 1 344 ? -6.295 -3.024 25.901 1.00 96.06 344 GLY A C 1
ATOM 2674 O O . GLY A 1 344 ? -5.602 -2.028 25.669 1.00 96.06 344 GLY A O 1
ATOM 2675 N N . THR A 1 345 ? -5.941 -4.261 25.576 1.00 97.62 345 THR A N 1
ATOM 2676 C CA . THR A 1 345 ? -4.748 -4.586 24.799 1.00 97.62 345 THR A CA 1
ATOM 2677 C C . THR A 1 345 ? -5.116 -5.379 23.555 1.00 97.62 345 THR A C 1
ATOM 2679 O O . THR A 1 345 ? -6.012 -6.226 23.586 1.00 97.62 345 THR A O 1
ATOM 2682 N N . ILE A 1 346 ? -4.419 -5.104 22.458 1.00 97.81 346 ILE A N 1
ATOM 2683 C CA . ILE A 1 346 ? -4.589 -5.768 21.165 1.00 97.81 346 ILE A CA 1
ATOM 2684 C C . ILE A 1 346 ? -3.267 -6.432 20.821 1.00 97.81 346 ILE A C 1
ATOM 2686 O O . ILE A 1 346 ? -2.211 -5.814 20.949 1.00 97.81 346 ILE A O 1
ATOM 2690 N N . LYS A 1 347 ? -3.312 -7.687 20.392 1.00 98.00 347 LYS A N 1
ATOM 2691 C CA . LYS A 1 347 ? -2.130 -8.442 19.988 1.00 98.00 347 LYS A CA 1
ATOM 2692 C C . LYS A 1 347 ? -2.089 -8.557 18.476 1.00 98.00 347 LYS A C 1
ATOM 2694 O O . LYS A 1 347 ? -3.074 -8.951 17.868 1.00 98.00 347 LYS A O 1
ATOM 2699 N N . VAL A 1 348 ? -0.945 -8.258 17.873 1.00 97.94 348 VAL A N 1
ATOM 2700 C CA . VAL A 1 348 ? -0.743 -8.455 16.436 1.00 97.94 348 VAL A CA 1
ATOM 2701 C C . VAL A 1 348 ? -0.873 -9.956 16.116 1.00 97.94 348 VAL A C 1
ATOM 2703 O O . VAL A 1 348 ? -0.124 -10.751 16.703 1.00 97.94 348 VAL A O 1
ATOM 2706 N N . PRO A 1 349 ? -1.815 -10.365 15.242 1.00 97.44 349 PRO A N 1
ATOM 2707 C CA . PRO A 1 349 ? -2.001 -11.760 14.856 1.00 97.44 349 PRO A CA 1
ATOM 2708 C C . PRO A 1 349 ? -0.799 -12.304 14.083 1.00 97.44 349 PRO A C 1
ATOM 2710 O O . PRO A 1 349 ? -0.058 -11.562 13.443 1.00 97.44 349 PRO A O 1
ATOM 2713 N N . ASP A 1 350 ? -0.640 -13.626 14.104 1.00 97.12 350 ASP A N 1
ATOM 2714 C CA . ASP A 1 350 ? 0.286 -14.340 13.223 1.00 97.12 350 ASP A CA 1
ATOM 2715 C C . ASP A 1 350 ? -0.428 -14.745 11.924 1.00 97.12 350 ASP A C 1
ATOM 2717 O O . ASP A 1 350 ? -0.789 -15.908 11.733 1.00 97.12 350 ASP A O 1
ATOM 2721 N N . THR A 1 351 ? -0.697 -13.775 11.045 1.00 96.81 351 THR A N 1
ATOM 2722 C CA . THR A 1 351 ? -1.357 -14.027 9.749 1.00 96.81 351 THR A CA 1
ATOM 2723 C C . THR A 1 351 ? -0.467 -14.794 8.787 1.00 96.81 351 THR A C 1
ATOM 2725 O O . THR A 1 351 ? -0.948 -15.652 8.050 1.00 96.81 351 THR A O 1
ATOM 2728 N N . LYS A 1 352 ? 0.847 -14.582 8.864 1.00 96.50 352 LYS A N 1
ATOM 2729 C CA . LYS A 1 352 ? 1.846 -15.340 8.111 1.00 96.50 352 LYS A CA 1
ATOM 2730 C C . LYS A 1 352 ? 1.687 -16.856 8.277 1.00 96.50 352 LYS A C 1
ATOM 2732 O O . LYS A 1 352 ? 1.843 -17.576 7.295 1.00 96.50 352 LYS A O 1
ATOM 2737 N N . SER A 1 353 ? 1.330 -17.341 9.471 1.00 96.75 353 SER A N 1
ATOM 2738 C CA . SER A 1 353 ? 1.131 -18.778 9.728 1.00 96.75 353 SER A CA 1
ATOM 2739 C C . SER A 1 353 ? 0.013 -19.435 8.903 1.00 96.75 353 SER A C 1
ATOM 2741 O O . SER A 1 353 ? 0.050 -20.647 8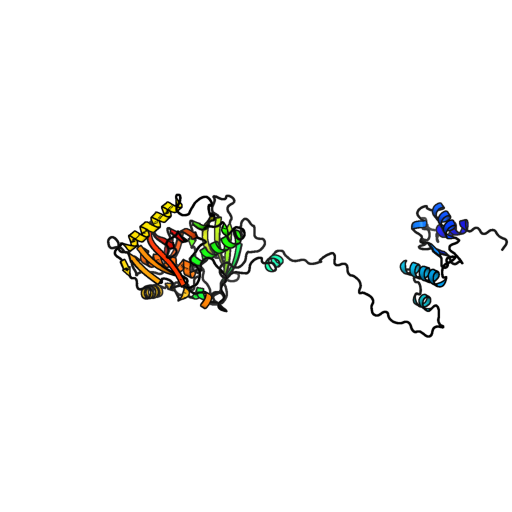.692 1.00 96.75 353 SER A O 1
ATOM 2743 N N . VAL A 1 354 ? -0.968 -18.660 8.418 1.00 96.88 354 VAL A N 1
ATOM 2744 C CA . VAL A 1 354 ? -2.076 -19.169 7.586 1.00 96.88 354 VAL A CA 1
ATOM 2745 C C . VAL A 1 354 ? -1.875 -18.906 6.092 1.00 96.88 354 VAL A C 1
ATOM 2747 O O . VAL A 1 354 ? -2.668 -19.375 5.275 1.00 96.88 354 VAL A O 1
ATOM 2750 N N . MET A 1 355 ? -0.829 -18.168 5.714 1.00 97.12 355 MET A N 1
ATOM 2751 C CA . MET A 1 355 ? -0.535 -17.847 4.320 1.00 97.12 355 MET A CA 1
ATOM 2752 C C . MET A 1 355 ? 0.105 -19.034 3.582 1.00 97.12 355 MET A C 1
ATOM 2754 O O . MET A 1 355 ? 0.830 -19.835 4.186 1.00 97.12 355 MET A O 1
ATOM 2758 N N . PRO A 1 356 ? -0.086 -19.155 2.255 1.00 96.38 356 PRO A N 1
ATOM 2759 C CA . PRO A 1 356 ? 0.618 -20.148 1.453 1.00 96.38 356 PRO A CA 1
ATOM 2760 C C . PRO A 1 356 ? 2.137 -20.039 1.626 1.00 96.38 356 PRO A C 1
ATOM 2762 O O . PRO A 1 356 ? 2.712 -18.959 1.521 1.00 96.38 356 PRO A O 1
ATOM 2765 N N . PHE A 1 357 ? 2.795 -21.177 1.867 1.00 96.12 357 PHE A N 1
ATOM 2766 C CA . PHE A 1 357 ? 4.240 -21.253 2.128 1.00 96.12 357 PHE A CA 1
ATOM 2767 C C . PHE A 1 357 ? 4.718 -20.435 3.338 1.00 96.12 357 PHE A C 1
ATOM 2769 O O . PHE A 1 357 ? 5.911 -20.145 3.426 1.00 96.12 357 PHE A O 1
ATOM 2776 N N . GLU A 1 358 ? 3.808 -20.069 4.248 1.00 96.06 358 GLU A N 1
ATOM 2777 C CA . GLU A 1 358 ? 4.093 -19.204 5.396 1.00 96.06 358 GLU A CA 1
ATOM 2778 C C . GLU A 1 358 ? 4.809 -17.914 4.966 1.00 96.06 358 GLU A C 1
ATOM 2780 O O . GLU A 1 358 ? 5.773 -17.472 5.593 1.00 96.06 358 GLU A O 1
ATOM 2785 N N . TYR A 1 359 ? 4.395 -17.335 3.838 1.00 94.94 359 TYR A N 1
ATOM 2786 C CA . TYR A 1 359 ? 4.982 -16.117 3.295 1.00 94.94 359 TYR A CA 1
ATOM 2787 C C . TYR A 1 359 ? 3.945 -15.004 3.221 1.00 94.94 359 TYR A C 1
ATOM 2789 O O . TYR A 1 359 ? 2.826 -15.209 2.768 1.00 94.94 359 TYR A O 1
ATOM 2797 N N . GLU A 1 360 ? 4.356 -13.813 3.636 1.00 94.12 360 GLU A N 1
ATOM 2798 C CA . GLU A 1 360 ? 3.555 -12.596 3.599 1.00 94.12 360 GLU A CA 1
ATOM 2799 C C . GLU A 1 360 ? 4.496 -11.433 3.279 1.00 94.12 360 GLU A C 1
ATOM 2801 O O . GLU A 1 360 ? 5.618 -11.367 3.810 1.00 94.12 360 GLU A O 1
ATOM 2806 N N . TYR A 1 361 ? 4.077 -10.533 2.390 1.00 94.00 361 TYR A N 1
ATOM 2807 C CA . TYR A 1 361 ? 4.894 -9.371 2.049 1.00 94.00 361 TYR A CA 1
ATOM 2808 C C . TYR A 1 361 ? 5.005 -8.400 3.241 1.00 94.00 361 TYR A C 1
ATOM 2810 O O . TYR A 1 361 ? 4.039 -8.210 3.987 1.00 94.00 361 TYR A O 1
ATOM 2818 N N . PRO A 1 362 ? 6.159 -7.721 3.413 1.00 93.25 362 PRO A N 1
ATOM 2819 C CA . PRO A 1 362 ? 6.297 -6.683 4.427 1.00 93.25 362 PRO A CA 1
ATOM 2820 C C . PRO A 1 362 ? 5.269 -5.564 4.233 1.00 93.25 362 PRO A C 1
ATOM 2822 O O . PRO A 1 362 ? 5.173 -4.977 3.155 1.00 93.25 362 PRO A O 1
ATOM 2825 N N . HIS A 1 363 ? 4.564 -5.228 5.304 1.00 94.62 363 HIS A N 1
ATOM 2826 C CA . HIS A 1 363 ? 3.533 -4.195 5.357 1.00 94.62 363 HIS A CA 1
ATOM 2827 C C . HIS A 1 363 ? 3.703 -3.367 6.638 1.00 94.62 363 HIS A C 1
ATOM 2829 O O . HIS A 1 363 ? 4.397 -3.789 7.567 1.00 94.62 363 HIS A O 1
ATOM 2835 N N . LEU A 1 364 ? 3.103 -2.178 6.691 1.00 95.56 364 LEU A N 1
ATOM 2836 C CA . LEU A 1 364 ? 3.183 -1.303 7.861 1.00 95.56 364 LEU A CA 1
ATOM 2837 C C . LEU A 1 364 ? 2.340 -1.830 9.025 1.00 95.56 364 LEU A C 1
ATOM 2839 O O . LEU A 1 364 ? 2.802 -1.909 10.160 1.00 95.56 364 LEU A O 1
ATOM 2843 N N . ILE A 1 365 ? 1.091 -2.176 8.722 1.00 96.81 365 ILE A N 1
ATOM 2844 C CA . ILE A 1 365 ? 0.123 -2.744 9.654 1.00 96.81 365 ILE A CA 1
ATOM 2845 C C . ILE A 1 365 ? -0.816 -3.672 8.889 1.00 96.81 365 ILE A C 1
ATOM 2847 O O . ILE A 1 365 ? -1.283 -3.336 7.802 1.00 96.81 365 ILE A O 1
ATOM 2851 N N . HIS A 1 366 ? -1.070 -4.856 9.443 1.00 97.75 366 HIS A N 1
ATOM 2852 C CA . HIS A 1 366 ? -1.972 -5.823 8.829 1.00 97.75 366 HIS A CA 1
ATOM 2853 C C . HIS A 1 366 ? -3.441 -5.377 8.992 1.00 97.75 366 HIS A C 1
ATOM 2855 O O . HIS A 1 366 ? -3.800 -4.885 10.071 1.00 97.75 366 HIS A O 1
ATOM 2861 N N . PRO A 1 367 ? -4.327 -5.604 7.999 1.00 97.88 367 PRO A N 1
ATOM 2862 C CA . PRO A 1 367 ? -5.757 -5.311 8.112 1.00 97.88 367 PRO A CA 1
ATOM 2863 C C . PRO A 1 367 ? -6.420 -5.857 9.370 1.00 97.88 367 PRO A C 1
ATOM 2865 O O . PRO A 1 367 ? -7.111 -5.116 10.058 1.00 97.88 367 PRO A O 1
ATOM 2868 N N . ALA A 1 368 ? -6.133 -7.105 9.728 1.00 97.94 368 ALA A N 1
ATOM 2869 C CA . ALA A 1 368 ? -6.678 -7.731 10.930 1.00 97.94 368 ALA A CA 1
ATOM 2870 C C . ALA A 1 368 ? -6.203 -7.091 12.255 1.00 97.94 368 ALA A C 1
ATOM 2872 O O . ALA A 1 368 ? -6.894 -7.183 13.270 1.00 97.94 368 ALA A O 1
ATOM 2873 N N . THR A 1 369 ? -5.047 -6.418 12.264 1.00 97.88 369 THR A N 1
ATOM 2874 C CA . THR A 1 369 ? -4.571 -5.663 13.436 1.00 97.88 369 THR A CA 1
ATOM 2875 C C . THR A 1 369 ? -5.348 -4.362 13.591 1.00 97.88 369 THR A C 1
ATOM 2877 O O . THR A 1 369 ? -5.824 -4.058 14.683 1.00 97.88 369 THR A O 1
ATOM 2880 N N . LEU A 1 370 ? -5.486 -3.594 12.505 1.00 97.88 370 LEU A N 1
ATOM 2881 C CA . LEU A 1 370 ? -6.207 -2.320 12.534 1.00 97.88 370 LEU A CA 1
ATOM 2882 C C . LEU A 1 370 ? -7.708 -2.533 12.781 1.00 97.88 370 LEU A C 1
ATOM 2884 O O . LEU A 1 370 ? -8.311 -1.793 13.552 1.00 97.88 370 LEU A O 1
ATOM 2888 N N . ASP A 1 371 ? -8.292 -3.579 12.202 1.00 97.25 371 ASP A N 1
ATOM 2889 C CA . ASP A 1 371 ? -9.696 -3.941 12.420 1.00 97.25 371 ASP A CA 1
ATOM 2890 C C . ASP A 1 371 ? -9.972 -4.315 13.887 1.00 97.25 371 ASP A C 1
ATOM 2892 O O . ASP A 1 371 ? -10.940 -3.859 14.492 1.00 97.25 371 ASP A O 1
ATOM 2896 N N . ALA A 1 372 ? -9.045 -5.027 14.533 1.00 96.00 372 ALA A N 1
ATOM 2897 C CA . ALA A 1 372 ? -9.161 -5.337 15.954 1.00 96.00 372 ALA A CA 1
ATOM 2898 C C . ALA A 1 372 ? -9.093 -4.106 16.873 1.00 96.00 372 ALA A C 1
ATOM 2900 O O . ALA A 1 372 ? -9.613 -4.150 17.989 1.00 96.00 372 ALA A O 1
ATOM 2901 N N . ILE A 1 373 ? -8.490 -3.000 16.425 1.00 96.25 373 ILE A N 1
ATOM 2902 C CA . ILE A 1 373 ? -8.580 -1.717 17.134 1.00 96.25 373 ILE A CA 1
ATOM 2903 C C . ILE A 1 373 ? -10.004 -1.167 17.017 1.00 96.25 373 ILE A C 1
ATOM 2905 O O . ILE A 1 373 ? -10.543 -0.689 18.015 1.00 96.25 373 ILE A O 1
ATOM 2909 N N . PHE A 1 374 ? -10.652 -1.305 15.854 1.00 94.81 374 PHE A N 1
ATOM 2910 C CA . PHE A 1 374 ? -12.054 -0.909 15.686 1.00 94.81 374 PHE A CA 1
ATOM 2911 C C . PHE A 1 374 ? -12.975 -1.718 16.604 1.00 94.81 374 PHE A C 1
ATOM 2913 O O . PHE A 1 374 ? -13.946 -1.170 17.115 1.00 94.81 374 PHE A O 1
ATOM 2920 N N . HIS A 1 375 ? -12.641 -2.974 16.925 1.00 93.56 375 HIS A N 1
ATOM 2921 C CA . HIS A 1 375 ? -13.426 -3.781 17.868 1.00 93.56 375 HIS A CA 1
ATOM 2922 C C . HIS A 1 375 ? -13.555 -3.157 19.269 1.00 93.56 375 HIS A C 1
ATOM 2924 O O . HIS A 1 375 ? -14.491 -3.505 19.987 1.00 93.56 375 HIS A O 1
ATOM 2930 N N . LEU A 1 376 ? -12.695 -2.214 19.678 1.00 92.25 376 LEU A N 1
ATOM 2931 C CA . LEU A 1 376 ? -12.877 -1.507 20.954 1.00 92.25 376 LEU A CA 1
ATOM 2932 C C . LEU A 1 376 ? -14.217 -0.745 21.001 1.00 92.25 376 LEU A C 1
ATOM 2934 O O . LEU A 1 376 ? -14.865 -0.689 22.050 1.00 92.25 376 LEU A O 1
ATOM 2938 N N . MET A 1 377 ? -14.697 -0.219 19.869 1.00 89.81 377 MET A N 1
ATOM 2939 C CA . MET A 1 377 ? -15.969 0.512 19.841 1.00 89.81 377 MET A CA 1
ATOM 2940 C C . MET A 1 377 ? -17.188 -0.367 20.110 1.00 89.81 377 MET A C 1
ATOM 2942 O O . MET A 1 377 ? -18.207 0.143 20.569 1.00 89.81 377 MET A O 1
ATOM 2946 N N . ILE A 1 378 ? -17.093 -1.676 19.852 1.00 85.88 378 ILE A N 1
ATOM 2947 C CA . ILE A 1 378 ? -18.181 -2.639 20.077 1.00 85.88 378 ILE A CA 1
ATOM 2948 C C . ILE A 1 378 ? -18.650 -2.564 21.532 1.00 85.88 378 ILE A C 1
ATOM 2950 O O . ILE A 1 378 ? -19.849 -2.594 21.803 1.00 85.88 378 ILE A O 1
ATOM 2954 N N . VAL A 1 379 ? -17.704 -2.417 22.464 1.00 83.81 379 VAL A N 1
ATOM 2955 C CA . VAL A 1 379 ? -18.002 -2.310 23.895 1.00 83.81 379 VAL A CA 1
ATOM 2956 C C . VAL A 1 379 ? -18.355 -0.881 24.297 1.00 83.81 379 VAL A C 1
ATOM 2958 O O . VAL A 1 379 ? -19.306 -0.698 25.054 1.00 83.81 379 VAL A O 1
ATOM 2961 N N . ALA A 1 380 ? -17.641 0.125 23.779 1.00 82.31 380 ALA A N 1
ATOM 2962 C CA . ALA A 1 380 ? -17.891 1.524 24.134 1.00 82.31 380 ALA A CA 1
ATOM 2963 C C . ALA A 1 380 ? -19.259 2.040 23.643 1.00 82.31 380 ALA A C 1
ATOM 2965 O O . ALA A 1 380 ? -19.951 2.740 24.373 1.00 82.31 380 ALA A O 1
ATOM 2966 N N . VAL A 1 381 ? -19.678 1.695 22.421 1.00 74.50 381 VAL A N 1
ATOM 2967 C CA . VAL A 1 381 ? -20.945 2.169 21.831 1.00 74.50 381 VAL A CA 1
ATOM 2968 C C . VAL A 1 381 ? -22.115 1.248 22.182 1.00 74.50 381 VAL A C 1
ATOM 2970 O O . VAL A 1 381 ? -23.232 1.731 22.373 1.00 74.50 381 VAL A O 1
ATOM 2973 N N . GLY A 1 382 ? -21.863 -0.057 22.341 1.00 64.56 382 GLY A N 1
ATOM 2974 C CA . GLY A 1 382 ? -22.872 -1.068 22.679 1.00 64.56 382 GLY A CA 1
ATOM 2975 C C . GLY A 1 382 ? -23.487 -0.941 24.080 1.00 64.56 382 GLY A C 1
ATOM 2976 O O . GLY A 1 382 ? -24.327 -1.758 24.447 1.00 64.56 382 GLY A O 1
ATOM 2977 N N . GLY A 1 383 ? -23.083 0.057 24.879 1.00 58.56 383 GLY A N 1
ATOM 2978 C CA . GLY A 1 383 ? -23.569 0.248 26.248 1.00 58.56 383 GLY A CA 1
ATOM 2979 C C . GLY A 1 383 ? -23.164 -0.894 27.185 1.00 58.56 383 GLY A C 1
ATOM 2980 O O . GLY A 1 383 ? -23.876 -1.186 28.147 1.00 58.56 383 GLY A O 1
ATOM 2981 N N . GLY A 1 384 ? -22.046 -1.567 26.889 1.00 54.97 384 GLY A N 1
ATOM 2982 C CA . GLY A 1 384 ? -21.610 -2.808 27.532 1.00 54.97 384 GLY A CA 1
ATOM 2983 C C . GLY A 1 384 ? -21.379 -3.954 26.528 1.00 54.97 384 GLY A C 1
ATOM 2984 O O . GLY A 1 384 ? -21.338 -3.730 25.322 1.00 54.97 384 GLY A O 1
ATOM 2985 N N . PRO A 1 385 ? -21.225 -5.210 26.991 1.00 50.09 385 PRO A N 1
ATOM 2986 C CA . PRO A 1 385 ? -20.851 -6.364 26.156 1.00 50.09 385 PRO A CA 1
ATOM 2987 C C . PRO A 1 385 ? -21.989 -6.917 25.266 1.00 50.09 385 PRO A C 1
ATOM 2989 O O . PRO A 1 385 ? -21.969 -8.093 24.892 1.00 50.09 385 PRO A O 1
ATOM 2992 N N . THR A 1 386 ? -23.001 -6.110 24.947 1.00 51.88 386 THR A N 1
ATOM 2993 C CA . THR A 1 386 ? -24.210 -6.533 24.224 1.00 51.88 386 THR A CA 1
ATOM 2994 C C . THR A 1 386 ? -24.559 -5.544 23.119 1.00 51.88 386 THR A C 1
ATOM 2996 O O . THR A 1 386 ? -25.369 -4.646 23.314 1.00 51.88 386 THR A O 1
ATOM 2999 N N . MET A 1 387 ? -23.981 -5.750 21.934 1.00 62.53 387 MET A N 1
ATOM 3000 C CA . MET A 1 387 ? -24.556 -5.218 20.696 1.00 62.53 387 MET A CA 1
ATOM 3001 C C . MET A 1 387 ? -25.872 -5.939 20.372 1.00 62.53 387 MET A C 1
ATOM 3003 O O . MET A 1 387 ? -26.063 -7.096 20.751 1.00 62.53 387 MET A O 1
ATOM 3007 N N . THR A 1 388 ? -26.782 -5.261 19.673 1.00 65.12 388 THR A N 1
ATOM 3008 C CA . THR A 1 388 ? -28.097 -5.813 19.302 1.00 65.12 388 THR A CA 1
ATOM 3009 C C . THR A 1 388 ? -28.179 -6.266 17.847 1.00 65.12 388 THR A C 1
ATOM 3011 O O . THR A 1 388 ? -29.002 -7.123 17.541 1.00 65.12 388 THR A O 1
ATOM 3014 N N . GLU A 1 389 ? -27.332 -5.735 16.960 1.00 71.56 389 GLU A N 1
ATOM 3015 C CA . GLU A 1 389 ? -27.326 -6.026 15.518 1.00 71.56 389 GLU A CA 1
ATOM 3016 C C . GLU A 1 389 ? -25.894 -5.998 14.953 1.00 71.56 389 GLU A C 1
ATOM 3018 O O . GLU A 1 389 ? -24.994 -5.411 15.561 1.00 71.56 389 GLU A O 1
ATOM 3023 N N . ALA A 1 390 ? -25.678 -6.639 13.797 1.00 78.25 390 ALA A N 1
ATOM 3024 C CA . ALA A 1 390 ? -24.421 -6.546 13.053 1.00 78.25 390 ALA A CA 1
ATOM 3025 C C . ALA A 1 390 ? -24.218 -5.138 12.495 1.00 78.25 390 ALA A C 1
ATOM 3027 O O . ALA A 1 390 ? -25.123 -4.570 11.880 1.00 78.25 390 ALA A O 1
ATOM 3028 N N . ALA A 1 391 ? -23.007 -4.609 12.651 1.00 81.00 391 ALA A N 1
ATOM 3029 C CA . ALA A 1 391 ? -22.667 -3.287 12.161 1.00 81.00 391 ALA A CA 1
ATOM 3030 C C . ALA A 1 391 ? -21.278 -3.266 11.527 1.00 81.00 391 ALA A C 1
ATOM 3032 O O . ALA A 1 391 ? -20.401 -4.045 11.899 1.00 81.00 391 ALA A O 1
ATOM 3033 N N . VAL A 1 392 ? -21.093 -2.366 10.568 1.00 84.56 392 VAL A N 1
ATOM 3034 C CA . VAL A 1 392 ? -19.821 -2.157 9.867 1.00 84.56 392 VAL A CA 1
ATOM 3035 C C . VAL A 1 392 ? -19.447 -0.680 9.852 1.00 84.56 392 VAL A C 1
ATOM 3037 O O . VAL A 1 392 ? -20.342 0.167 9.971 1.00 84.56 392 VAL A O 1
ATOM 3040 N N . PRO A 1 393 ? -18.153 -0.356 9.667 1.00 87.25 393 PRO A N 1
ATOM 3041 C CA . PRO A 1 393 ? -17.707 1.003 9.397 1.00 87.25 393 PRO A CA 1
ATOM 3042 C C . PRO A 1 393 ? -18.525 1.655 8.284 1.00 87.25 393 PRO A C 1
ATOM 3044 O O . PRO A 1 393 ? -18.680 1.078 7.209 1.00 87.25 393 PRO A O 1
ATOM 3047 N N . TYR A 1 394 ? -19.034 2.855 8.555 1.00 88.69 394 TYR A N 1
ATOM 3048 C CA . TYR A 1 394 ? -19.826 3.648 7.612 1.00 88.69 394 TYR A CA 1
ATOM 3049 C C . TYR A 1 394 ? -19.168 4.998 7.314 1.00 88.69 394 TYR A C 1
ATOM 3051 O O . TYR A 1 394 ? -19.002 5.386 6.156 1.00 88.69 394 TYR A O 1
ATOM 3059 N N . ARG A 1 395 ? -18.742 5.706 8.364 1.00 93.38 395 ARG A N 1
ATOM 3060 C CA . ARG A 1 395 ? -18.081 7.012 8.265 1.00 93.38 395 ARG A CA 1
ATOM 3061 C C . ARG A 1 395 ? -17.000 7.129 9.325 1.00 93.38 395 ARG A C 1
ATOM 3063 O O . ARG A 1 395 ? -17.159 6.590 10.415 1.00 93.38 395 ARG A O 1
ATOM 3070 N N . MET A 1 396 ? -15.928 7.838 9.011 1.00 94.88 396 MET A N 1
ATOM 3071 C CA . MET A 1 396 ? -14.842 8.140 9.935 1.00 94.88 396 MET A CA 1
ATOM 3072 C C . MET A 1 396 ? -14.356 9.561 9.674 1.00 94.88 396 MET A C 1
ATOM 3074 O O . MET A 1 396 ? -14.023 9.904 8.542 1.00 94.88 396 MET A O 1
ATOM 3078 N N . GLU A 1 397 ? -14.329 10.387 10.717 1.00 95.50 397 GLU A N 1
ATOM 3079 C CA . GLU A 1 397 ? -13.930 11.794 10.595 1.00 95.50 397 GLU A CA 1
ATOM 3080 C C . GLU A 1 397 ? -12.426 11.923 10.430 1.00 95.50 397 GLU A C 1
ATOM 3082 O O . GLU A 1 397 ? -11.969 12.612 9.523 1.00 95.50 397 GLU A O 1
ATOM 3087 N N . LYS A 1 398 ? -11.659 11.215 11.266 1.00 96.62 398 LYS A N 1
ATOM 3088 C CA . LYS A 1 398 ? -10.200 11.237 11.201 1.00 96.62 398 LYS A CA 1
ATOM 3089 C C . LYS A 1 398 ? -9.586 9.907 11.619 1.00 96.62 398 LYS A C 1
ATOM 3091 O O . LYS A 1 398 ? -10.028 9.282 12.584 1.00 96.62 398 LYS A O 1
ATOM 3096 N N . LEU A 1 399 ? -8.518 9.516 10.929 1.00 98.12 399 LEU A N 1
ATOM 3097 C CA . LEU A 1 399 ? -7.627 8.434 11.345 1.00 98.12 399 LEU A CA 1
ATOM 3098 C C . LEU A 1 399 ? -6.181 8.814 11.067 1.00 98.12 399 LEU A C 1
ATOM 3100 O O . LEU A 1 399 ? -5.790 8.982 9.922 1.00 98.12 399 LEU A O 1
ATOM 3104 N N . TYR A 1 400 ? -5.371 8.884 12.107 1.00 97.75 400 TYR A N 1
ATOM 3105 C CA . TYR A 1 400 ? -3.928 9.012 12.003 1.00 97.75 400 TYR A CA 1
ATOM 3106 C C . TYR A 1 400 ? -3.269 7.655 12.251 1.00 97.75 400 TYR A C 1
ATOM 3108 O O . TYR A 1 400 ? -3.599 6.979 13.228 1.00 97.75 400 TYR A O 1
ATOM 3116 N N . ILE A 1 401 ? -2.336 7.275 11.377 1.00 97.69 401 ILE A N 1
ATOM 3117 C CA . ILE A 1 401 ? -1.495 6.079 11.494 1.00 97.69 401 ILE A CA 1
ATOM 3118 C C . ILE A 1 401 ? -0.033 6.513 11.386 1.00 97.69 401 ILE A C 1
ATOM 3120 O O . ILE A 1 401 ? 0.414 6.972 10.333 1.00 97.69 401 ILE A O 1
ATOM 3124 N N . ASN A 1 402 ? 0.718 6.338 12.469 1.00 96.38 402 ASN A N 1
ATOM 3125 C CA . ASN A 1 402 ? 2.158 6.566 12.504 1.00 96.38 402 ASN A CA 1
ATOM 3126 C C . ASN A 1 402 ? 2.904 5.461 11.730 1.00 96.38 402 ASN A C 1
ATOM 3128 O O . ASN A 1 402 ? 2.426 4.334 11.629 1.00 96.38 402 ASN A O 1
ATOM 3132 N N . PHE A 1 403 ? 4.081 5.762 11.185 1.00 95.44 403 PHE A N 1
ATOM 3133 C CA . PHE A 1 403 ? 4.922 4.791 10.476 1.00 95.44 403 PHE A CA 1
ATOM 3134 C C . PHE A 1 403 ? 5.834 3.972 11.399 1.00 95.44 403 PHE A C 1
ATOM 3136 O O . PHE A 1 403 ? 6.392 2.955 10.990 1.00 95.44 403 PHE A O 1
ATOM 3143 N N . ASP A 1 404 ? 5.979 4.392 12.648 1.00 93.94 404 ASP A N 1
ATOM 3144 C CA . ASP A 1 404 ? 6.664 3.659 13.703 1.00 93.94 404 ASP A CA 1
ATOM 3145 C C . ASP A 1 404 ? 5.628 2.937 14.574 1.00 93.94 404 ASP A C 1
ATOM 3147 O O . ASP A 1 404 ? 5.177 3.474 15.583 1.00 93.94 404 ASP A O 1
ATOM 3151 N N . LEU A 1 405 ? 5.206 1.740 14.164 1.00 95.00 405 LEU A N 1
ATOM 3152 C CA . LEU A 1 405 ? 4.206 0.930 14.870 1.00 95.00 405 LEU A CA 1
ATOM 3153 C C . LEU A 1 405 ? 4.842 -0.299 15.542 1.00 95.00 405 LEU A C 1
ATOM 3155 O O . LEU A 1 405 ? 5.813 -0.855 15.010 1.00 95.00 405 LEU A O 1
ATOM 3159 N N . PRO A 1 406 ? 4.253 -0.798 16.650 1.00 94.62 406 PRO A N 1
ATOM 3160 C CA . PRO A 1 406 ? 4.473 -2.169 17.095 1.00 94.62 406 PRO A CA 1
ATOM 3161 C C . PRO A 1 406 ? 4.284 -3.141 15.926 1.00 94.62 406 PRO A C 1
ATOM 3163 O O . PRO A 1 406 ? 3.234 -3.156 15.284 1.00 94.62 406 PRO A O 1
ATOM 3166 N N . ASN A 1 407 ? 5.309 -3.940 15.641 1.00 90.31 407 ASN A N 1
ATOM 3167 C CA . ASN A 1 407 ? 5.350 -4.821 14.479 1.00 90.31 407 ASN A CA 1
ATOM 3168 C C . ASN A 1 407 ? 5.715 -6.257 14.866 1.00 90.31 407 ASN A C 1
ATOM 3170 O O . ASN A 1 407 ? 6.336 -6.504 15.900 1.00 90.31 407 ASN A O 1
ATOM 3174 N N . GLY A 1 408 ? 5.330 -7.195 14.001 1.00 93.00 408 GLY A N 1
ATOM 3175 C CA . GLY A 1 408 ? 5.561 -8.623 14.188 1.00 93.00 408 GLY A CA 1
ATOM 3176 C C . GLY A 1 408 ? 4.487 -9.310 15.032 1.00 93.00 408 GLY A C 1
ATOM 3177 O O . GLY A 1 408 ? 3.887 -8.719 15.932 1.00 93.00 408 GLY A O 1
ATOM 3178 N N . ALA A 1 409 ? 4.252 -10.587 14.729 1.00 95.81 409 ALA A N 1
ATOM 3179 C CA . ALA A 1 409 ? 3.289 -11.416 15.439 1.00 95.81 409 ALA A CA 1
ATOM 3180 C C . ALA A 1 409 ? 3.566 -11.412 16.950 1.00 95.81 409 ALA A C 1
ATOM 3182 O O . ALA A 1 409 ? 4.684 -11.657 17.408 1.00 95.81 409 ALA A O 1
ATOM 3183 N N . GLY A 1 410 ? 2.529 -11.136 17.733 1.00 96.56 410 GLY A N 1
ATOM 3184 C CA . GLY A 1 410 ? 2.611 -11.065 19.185 1.00 96.56 410 GLY A CA 1
ATOM 3185 C C . GLY A 1 410 ? 3.022 -9.720 19.776 1.00 96.56 410 GLY A C 1
ATOM 3186 O O . GLY A 1 410 ? 2.936 -9.584 20.998 1.00 96.56 410 GLY A O 1
ATOM 3187 N N . ALA A 1 411 ? 3.391 -8.727 18.962 1.00 97.38 411 ALA A N 1
ATOM 3188 C CA . ALA A 1 411 ? 3.507 -7.353 19.439 1.00 97.38 411 ALA A CA 1
ATOM 3189 C C . ALA A 1 411 ? 2.169 -6.861 20.011 1.00 97.38 411 ALA A C 1
ATOM 3191 O O . ALA A 1 411 ? 1.097 -7.323 19.612 1.00 97.38 411 ALA A O 1
ATOM 3192 N N . LEU A 1 412 ? 2.235 -5.938 20.970 1.00 97.69 412 LEU A N 1
ATOM 3193 C CA . LEU A 1 412 ? 1.071 -5.472 21.713 1.00 97.69 412 LEU A CA 1
ATOM 3194 C C . LEU A 1 412 ? 0.827 -3.986 21.481 1.00 97.69 412 LEU A C 1
ATOM 3196 O O . LEU A 1 412 ? 1.747 -3.171 21.563 1.00 97.69 412 LEU A O 1
ATOM 3200 N N . PHE A 1 413 ? -0.443 -3.660 21.279 1.00 97.88 413 PHE A N 1
ATOM 3201 C CA . PHE A 1 413 ? -0.984 -2.324 21.428 1.00 97.88 413 PHE A CA 1
ATOM 3202 C C . PHE A 1 413 ? -1.740 -2.227 22.753 1.00 97.88 413 PHE A C 1
ATOM 3204 O O . PHE A 1 413 ? -2.399 -3.178 23.179 1.00 97.88 413 PHE A O 1
ATOM 3211 N N . SER A 1 414 ? -1.687 -1.057 23.373 1.00 97.38 414 SER A N 1
ATOM 3212 C CA . SER A 1 414 ? -2.535 -0.649 24.487 1.00 97.38 414 SER A CA 1
ATOM 3213 C C . SER A 1 414 ? -3.368 0.544 24.042 1.00 97.38 414 SER A C 1
ATOM 3215 O O . SER A 1 414 ? -2.875 1.429 23.343 1.00 97.38 414 SER A O 1
ATOM 3217 N N . GLY A 1 415 ? -4.645 0.558 24.406 1.00 96.50 415 GLY A N 1
ATOM 3218 C CA . GLY A 1 415 ? -5.543 1.590 23.921 1.00 96.50 415 GLY A CA 1
ATOM 3219 C C . GLY A 1 415 ? -6.865 1.661 24.657 1.00 96.50 415 GLY A C 1
ATOM 3220 O O . GLY A 1 415 ? -7.150 0.866 25.558 1.00 96.50 415 GLY A O 1
ATOM 3221 N N . TYR A 1 416 ? -7.676 2.628 24.253 1.00 96.62 416 TYR A N 1
ATOM 3222 C CA . TYR A 1 416 ? -9.032 2.813 24.747 1.00 96.62 416 TYR A CA 1
ATOM 3223 C C . TYR A 1 416 ? -9.973 3.282 23.645 1.00 96.62 416 TYR A C 1
ATOM 3225 O O . TYR A 1 416 ? -9.539 3.797 22.614 1.00 96.62 416 TYR A O 1
ATOM 3233 N N . ALA A 1 417 ? -11.268 3.125 23.905 1.00 95.75 417 ALA A N 1
ATOM 3234 C CA . ALA A 1 417 ? -12.348 3.703 23.126 1.00 95.75 417 ALA A CA 1
ATOM 3235 C C . ALA A 1 417 ? -13.301 4.481 24.034 1.00 95.75 417 ALA A C 1
ATOM 3237 O O . ALA A 1 417 ? -13.581 4.065 25.163 1.00 95.75 417 ALA A O 1
ATOM 3238 N N . GLN A 1 418 ? -13.818 5.593 23.526 1.00 93.69 418 GLN A N 1
ATOM 3239 C CA . GLN A 1 418 ? -14.870 6.380 24.157 1.00 93.69 418 GLN A CA 1
ATOM 3240 C C . GLN A 1 418 ? -15.967 6.644 23.143 1.00 93.69 418 GLN A C 1
ATOM 3242 O O . GLN A 1 418 ? -15.703 7.064 22.019 1.00 93.69 418 GLN A O 1
ATOM 3247 N N . LYS A 1 419 ? -17.205 6.409 23.555 1.00 92.06 419 LYS A N 1
ATOM 3248 C CA . LYS A 1 419 ? -18.372 6.766 22.772 1.00 92.06 419 LYS A CA 1
ATOM 3249 C C . LYS A 1 419 ? -18.502 8.279 22.708 1.00 92.06 419 LYS A C 1
ATOM 3251 O O . LYS A 1 419 ? -18.420 8.976 23.721 1.00 92.06 419 LYS A O 1
ATOM 3256 N N . THR A 1 420 ? -18.760 8.759 21.509 1.00 90.50 420 THR A N 1
ATOM 3257 C CA . THR A 1 420 ? -19.032 10.154 21.196 1.00 90.50 420 THR A CA 1
ATOM 3258 C C . THR A 1 420 ? -20.359 10.245 20.449 1.00 90.50 420 THR A C 1
ATOM 3260 O O . THR A 1 420 ? -20.884 9.252 19.939 1.00 90.50 420 THR A O 1
ATOM 3263 N N . VAL A 1 421 ? -20.957 11.432 20.446 1.00 87.00 421 VAL A N 1
ATOM 3264 C CA . VAL A 1 421 ? -22.157 11.728 19.659 1.00 87.00 421 VAL A CA 1
ATOM 3265 C C . VAL A 1 421 ? -21.785 12.863 18.727 1.00 87.00 421 VAL A C 1
ATOM 3267 O O . VAL A 1 421 ? -21.294 13.890 19.195 1.00 87.00 421 VAL A O 1
ATOM 3270 N N . LEU A 1 422 ? -21.967 12.646 17.430 1.00 85.31 422 LEU A N 1
ATOM 3271 C CA . LEU A 1 422 ? -21.639 13.634 16.407 1.00 85.31 422 LEU A CA 1
ATOM 3272 C C . LEU A 1 422 ? -22.747 14.688 16.309 1.00 85.31 422 LEU A C 1
ATOM 3274 O O . LEU A 1 422 ? -23.856 14.485 16.807 1.00 85.31 422 LEU A O 1
ATOM 3278 N N . ASP A 1 423 ? -22.463 15.803 15.637 1.00 83.56 423 ASP A N 1
ATOM 3279 C CA . ASP A 1 423 ? -23.407 16.924 15.498 1.00 83.56 423 ASP A CA 1
ATOM 3280 C C . ASP A 1 423 ? -24.729 16.524 14.816 1.00 83.56 423 ASP A C 1
ATOM 3282 O O . ASP A 1 423 ? -25.777 17.118 15.073 1.00 83.56 423 ASP A O 1
ATOM 3286 N N . ASP A 1 424 ? -24.699 15.489 13.970 1.00 81.62 424 ASP A N 1
ATOM 3287 C CA . ASP A 1 424 ? -25.874 14.915 13.304 1.00 81.62 424 ASP A CA 1
ATOM 3288 C C . ASP A 1 424 ? -26.679 13.937 14.189 1.00 81.62 424 ASP A C 1
ATOM 3290 O O . ASP A 1 424 ? -27.703 13.403 13.758 1.00 81.62 424 ASP A O 1
ATOM 3294 N N . GLY A 1 425 ? -26.241 13.714 15.433 1.00 80.62 425 GLY A N 1
ATOM 3295 C CA . GLY A 1 425 ? -26.850 12.801 16.399 1.00 80.62 425 GLY A CA 1
ATOM 3296 C C . GLY A 1 425 ? -26.400 11.343 16.272 1.00 80.62 425 GLY A C 1
ATOM 3297 O O . GLY A 1 425 ? -26.853 10.504 17.057 1.00 80.62 425 GLY A O 1
ATOM 3298 N N . SER A 1 426 ? -25.517 11.019 15.324 1.00 83.19 426 SER A N 1
ATOM 3299 C CA . SER A 1 426 ? -24.985 9.665 15.158 1.00 83.19 426 SER A CA 1
ATOM 3300 C C . SER A 1 426 ? -24.095 9.275 16.335 1.00 83.19 426 SER A C 1
ATOM 3302 O O . SER A 1 426 ? -23.280 10.064 16.816 1.00 83.19 426 SER A O 1
ATOM 3304 N N . MET A 1 427 ? -24.219 8.022 16.774 1.00 87.50 427 MET A N 1
ATOM 3305 C CA . MET A 1 427 ? -23.318 7.440 17.767 1.00 87.50 427 MET A CA 1
ATOM 3306 C C . MET A 1 427 ? -21.999 7.064 17.093 1.00 87.50 427 MET A C 1
ATOM 3308 O O . MET A 1 427 ? -21.989 6.313 16.116 1.00 87.50 427 MET A O 1
ATOM 3312 N N . ALA A 1 428 ? -20.897 7.558 17.639 1.00 91.25 428 ALA A N 1
ATOM 3313 C CA . ALA A 1 428 ? -19.555 7.306 17.147 1.00 91.25 428 ALA A CA 1
ATOM 3314 C C . ALA A 1 428 ? -18.630 6.845 18.274 1.00 91.25 428 ALA A C 1
ATOM 3316 O O . ALA A 1 428 ? -19.013 6.798 19.447 1.00 91.25 428 ALA A O 1
ATOM 3317 N N . ALA A 1 429 ? -17.406 6.482 17.911 1.00 92.81 429 ALA A N 1
ATOM 3318 C CA . ALA A 1 429 ? -16.348 6.218 18.865 1.00 92.81 429 ALA A CA 1
ATOM 3319 C C . ALA A 1 429 ? -15.049 6.914 18.472 1.00 92.81 429 ALA A C 1
ATOM 3321 O O . ALA A 1 429 ? -14.625 6.881 17.313 1.00 92.81 429 ALA A O 1
ATOM 3322 N N . ASP A 1 430 ? -14.400 7.465 19.488 1.00 95.75 430 ASP A N 1
ATOM 3323 C CA . ASP A 1 430 ? -13.019 7.913 19.447 1.00 95.75 430 ASP A CA 1
ATOM 3324 C C . ASP A 1 430 ? -12.139 6.824 20.049 1.00 95.75 430 ASP A C 1
ATOM 3326 O O . ASP A 1 430 ? -12.456 6.278 21.110 1.00 95.75 430 ASP A O 1
ATOM 3330 N N . MET A 1 431 ? -11.032 6.503 19.387 1.00 96.12 431 MET A N 1
ATOM 3331 C CA . MET A 1 431 ? -10.152 5.410 19.785 1.00 96.12 431 MET A CA 1
ATOM 3332 C C . MET A 1 431 ? -8.693 5.816 19.683 1.00 96.12 431 MET A C 1
ATOM 3334 O O . MET A 1 431 ? -8.267 6.410 18.695 1.00 96.12 431 MET A O 1
ATOM 3338 N N . ILE A 1 432 ? -7.921 5.451 20.700 1.00 97.12 432 ILE A N 1
ATOM 3339 C CA . ILE A 1 432 ? -6.473 5.643 20.731 1.00 97.12 432 ILE A CA 1
ATOM 3340 C C . ILE A 1 432 ? -5.837 4.279 20.940 1.00 97.12 432 ILE A C 1
ATOM 3342 O O . ILE A 1 432 ? -6.218 3.566 21.868 1.00 97.12 432 ILE A O 1
ATOM 3346 N N . ALA A 1 433 ? -4.862 3.931 20.107 1.00 97.00 433 ALA A N 1
ATOM 3347 C CA . ALA A 1 433 ? -4.028 2.752 20.293 1.00 97.00 433 ALA A CA 1
ATOM 3348 C C . ALA A 1 433 ? -2.553 3.129 20.120 1.00 97.00 433 ALA A C 1
ATOM 3350 O O . ALA A 1 433 ? -2.163 3.807 19.168 1.00 97.00 433 ALA A O 1
ATOM 3351 N N . THR A 1 434 ? -1.726 2.702 21.065 1.00 96.44 434 THR A N 1
ATOM 3352 C CA . THR A 1 434 ? -0.289 2.977 21.111 1.00 96.44 434 THR A CA 1
ATOM 3353 C C . THR A 1 434 ? 0.485 1.746 21.576 1.00 96.44 434 THR A C 1
ATOM 3355 O O . THR A 1 434 ? -0.104 0.712 21.885 1.00 96.44 434 THR A O 1
ATOM 3358 N N . ASP A 1 435 ? 1.810 1.822 21.575 1.00 94.69 435 ASP A N 1
ATOM 3359 C CA . ASP A 1 435 ? 2.661 0.812 22.191 1.00 94.69 435 ASP A CA 1
ATOM 3360 C C . ASP A 1 435 ? 2.468 0.758 23.722 1.00 94.69 435 ASP A C 1
ATOM 3362 O O . ASP A 1 435 ? 1.891 1.646 24.349 1.00 94.69 435 ASP A O 1
ATOM 3366 N N . MET A 1 436 ? 2.978 -0.297 24.358 1.00 94.88 436 MET A N 1
ATOM 3367 C CA . MET A 1 436 ? 2.826 -0.497 25.807 1.00 94.88 436 MET A CA 1
ATOM 3368 C C . MET A 1 436 ? 3.516 0.577 26.665 1.00 94.88 436 MET A C 1
ATOM 3370 O O . MET A 1 436 ? 3.218 0.676 27.855 1.00 94.88 436 MET A O 1
ATOM 3374 N N . THR A 1 437 ? 4.440 1.355 26.095 1.00 93.19 437 THR A N 1
ATOM 3375 C CA . THR A 1 437 ? 5.155 2.424 26.806 1.00 93.19 437 THR A CA 1
ATOM 3376 C C . THR A 1 437 ? 4.401 3.749 26.788 1.00 93.19 437 THR A C 1
ATOM 3378 O O . THR A 1 437 ? 4.743 4.630 27.574 1.00 93.19 437 THR A O 1
ATOM 3381 N N . TRP A 1 438 ? 3.373 3.884 25.938 1.00 92.50 438 TRP A N 1
ATOM 3382 C CA . TRP A 1 438 ? 2.621 5.127 25.748 1.00 92.50 438 TRP A CA 1
ATOM 3383 C C . TRP A 1 438 ? 3.533 6.316 25.394 1.00 92.50 438 TRP A C 1
ATOM 3385 O O . TRP A 1 438 ? 3.286 7.456 25.793 1.00 92.50 438 TRP A O 1
ATOM 3395 N N . ALA A 1 439 ? 4.602 6.056 24.634 1.00 85.62 439 ALA A N 1
ATOM 3396 C CA . ALA A 1 439 ? 5.596 7.070 24.288 1.00 85.62 439 ALA A CA 1
ATOM 3397 C C . ALA A 1 439 ? 5.067 8.129 23.308 1.00 85.62 439 ALA A C 1
ATOM 3399 O O . ALA A 1 439 ? 5.559 9.251 23.324 1.00 85.62 439 ALA A O 1
ATOM 3400 N N . GLY A 1 440 ? 4.072 7.795 22.481 1.00 88.25 440 GLY A N 1
ATOM 3401 C CA . GLY A 1 440 ? 3.440 8.710 21.526 1.00 88.25 440 GLY A CA 1
ATOM 3402 C C . GLY A 1 440 ? 2.232 8.088 20.814 1.00 88.25 440 GLY A C 1
ATOM 3403 O O . GLY A 1 440 ? 2.001 6.883 20.948 1.00 88.25 440 GLY A O 1
ATOM 3404 N N . PRO A 1 441 ? 1.443 8.861 20.045 1.00 88.69 441 PRO A N 1
ATOM 3405 C CA . PRO A 1 441 ? 0.311 8.332 19.305 1.00 88.69 441 PRO A CA 1
ATOM 3406 C C . PRO A 1 441 ? 0.812 7.435 18.178 1.00 88.69 441 PRO A C 1
ATOM 3408 O O . PRO A 1 441 ? 1.591 7.859 17.325 1.00 88.69 441 PRO A O 1
ATOM 3411 N N . LYS A 1 442 ? 0.341 6.188 18.159 1.00 94.75 442 LYS A N 1
ATOM 3412 C CA . LYS A 1 442 ? 0.573 5.279 17.033 1.00 94.75 442 LYS A CA 1
ATOM 3413 C C . LYS A 1 442 ? -0.628 5.274 16.103 1.00 94.75 442 LYS A C 1
ATOM 3415 O O . LYS A 1 442 ? -0.466 5.415 14.896 1.00 94.75 442 LYS A O 1
ATOM 3420 N N . ILE A 1 443 ? -1.823 5.163 16.677 1.00 97.31 443 ILE A N 1
ATOM 3421 C CA . ILE A 1 443 ? -3.095 5.214 15.968 1.00 97.31 443 ILE A CA 1
ATOM 3422 C C . ILE A 1 443 ? -4.057 6.106 16.754 1.00 97.31 443 ILE A C 1
ATOM 3424 O O . ILE A 1 443 ? -4.292 5.881 17.944 1.00 97.31 443 ILE A O 1
ATOM 3428 N N . VAL A 1 444 ? -4.607 7.116 16.081 1.00 97.06 444 VAL A N 1
ATOM 3429 C CA . VAL A 1 444 ? -5.624 8.023 16.633 1.00 97.06 444 VAL A CA 1
ATOM 3430 C C . VAL A 1 444 ? -6.802 8.035 15.683 1.00 97.06 444 VAL A C 1
ATOM 3432 O O . VAL A 1 444 ? -6.663 8.434 14.533 1.00 97.06 444 VAL A O 1
ATOM 3435 N N . LEU A 1 445 ? -7.958 7.612 16.165 1.00 96.75 445 LEU A N 1
ATOM 3436 C CA . LEU A 1 445 ? -9.186 7.533 15.397 1.00 96.75 445 LEU A CA 1
ATOM 3437 C C . LEU A 1 445 ? -10.254 8.386 16.073 1.00 96.75 445 LEU A C 1
ATOM 3439 O O . LEU A 1 445 ? -10.446 8.312 17.289 1.00 96.75 445 LEU A O 1
ATOM 3443 N N . LYS A 1 446 ? -10.943 9.199 15.277 1.00 95.62 446 LYS A N 1
ATOM 3444 C CA . LYS A 1 446 ? -11.994 10.110 15.723 1.00 95.62 446 LYS A CA 1
ATOM 3445 C C . LYS A 1 446 ? -13.254 9.913 14.897 1.00 95.62 446 LYS A C 1
ATOM 3447 O O . LYS A 1 446 ? -13.183 9.795 13.669 1.00 95.62 446 LYS A O 1
ATOM 3452 N N . GLY A 1 447 ? -14.391 9.878 15.585 1.00 93.38 447 GLY A N 1
ATOM 3453 C CA . GLY A 1 447 ? -15.701 9.875 14.946 1.00 93.38 447 GLY A CA 1
ATOM 3454 C C . GLY A 1 447 ? -15.966 8.667 14.041 1.00 93.38 447 GLY A C 1
ATOM 3455 O O . GLY A 1 447 ? -16.563 8.837 12.978 1.00 93.38 447 GLY A O 1
ATOM 3456 N N . LEU A 1 448 ? -15.523 7.453 14.407 1.00 93.88 448 LEU A N 1
ATOM 3457 C CA . LEU A 1 448 ? -15.920 6.252 13.659 1.00 93.88 448 LEU A CA 1
ATOM 3458 C C . LEU A 1 448 ? -17.373 5.904 13.978 1.00 93.88 448 LEU A C 1
ATOM 3460 O O . LEU A 1 448 ? -17.718 5.608 15.122 1.00 93.88 448 LEU A O 1
ATOM 3464 N N . VAL A 1 449 ? -18.203 5.899 12.943 1.00 90.75 449 VAL A N 1
ATOM 3465 C CA . VAL A 1 449 ? -19.615 5.524 12.989 1.00 90.75 449 VAL A CA 1
ATOM 3466 C C . VAL A 1 449 ? -19.778 4.135 12.396 1.00 90.75 449 VAL A C 1
ATOM 3468 O O . VAL A 1 449 ? -19.304 3.852 11.291 1.00 90.75 449 VAL A O 1
ATOM 3471 N N . HIS A 1 450 ? -20.504 3.286 13.117 1.00 83.81 450 HIS A N 1
ATOM 3472 C CA . HIS A 1 450 ? -20.981 2.006 12.616 1.00 83.81 450 HIS A CA 1
ATOM 3473 C C . HIS A 1 450 ? -22.456 2.110 12.229 1.00 83.81 450 HIS A C 1
ATOM 3475 O O . HIS A 1 450 ? -23.252 2.687 12.969 1.00 83.81 450 HIS A O 1
ATOM 3481 N N . ALA A 1 451 ? -22.821 1.532 11.087 1.00 76.44 451 ALA A N 1
ATOM 3482 C CA . ALA A 1 451 ? -24.209 1.442 10.640 1.00 76.44 451 ALA A CA 1
ATOM 3483 C C . ALA A 1 451 ? -24.669 -0.025 10.590 1.00 76.44 451 ALA A C 1
ATOM 3485 O O . ALA A 1 451 ? -23.839 -0.900 10.308 1.00 76.44 451 ALA A O 1
ATOM 3486 N N . PRO A 1 452 ? -25.966 -0.309 10.837 1.00 69.50 452 PRO A N 1
ATOM 3487 C CA . PRO A 1 452 ? -26.542 -1.624 10.593 1.00 69.50 452 PRO A CA 1
ATOM 3488 C C . PRO A 1 452 ? -26.274 -2.055 9.155 1.00 69.50 452 PRO A C 1
ATOM 3490 O O . PRO A 1 452 ? -26.423 -1.277 8.210 1.00 69.50 452 PRO A O 1
ATOM 3493 N N . GLY A 1 453 ? -25.839 -3.294 8.996 1.00 56.28 453 GLY A N 1
ATOM 3494 C CA . GLY A 1 453 ? -25.395 -3.794 7.712 1.00 56.28 453 GLY A CA 1
ATOM 3495 C C . GLY A 1 453 ? -26.525 -4.088 6.729 1.00 56.28 453 GLY A C 1
ATOM 3496 O O . GLY A 1 453 ? -27.085 -5.180 6.757 1.00 56.28 453 GLY A O 1
ATOM 3497 N N . ASP A 1 454 ? -26.822 -3.163 5.815 1.00 51.47 454 ASP A N 1
ATOM 3498 C CA . ASP A 1 454 ? -27.652 -3.452 4.637 1.00 51.47 454 ASP A CA 1
ATOM 3499 C C . ASP A 1 454 ? -26.748 -3.944 3.488 1.00 51.47 454 ASP A C 1
ATOM 3501 O O . ASP A 1 454 ? -26.350 -3.212 2.576 1.00 51.47 454 ASP A O 1
ATOM 3505 N N . PHE A 1 455 ? -26.305 -5.200 3.594 1.00 53.44 455 PHE A N 1
ATOM 3506 C CA . PHE A 1 455 ? -25.328 -5.791 2.677 1.00 53.44 455 PHE A CA 1
ATOM 3507 C C . PHE A 1 455 ? -25.997 -6.289 1.389 1.00 53.44 455 PHE A C 1
ATOM 3509 O O . PHE A 1 455 ? -26.338 -7.461 1.251 1.00 53.44 455 PHE A O 1
ATOM 3516 N N . GLY A 1 456 ? -26.147 -5.398 0.407 1.00 41.06 456 GLY A N 1
ATOM 3517 C CA . GLY A 1 456 ? -26.271 -5.813 -0.995 1.00 41.06 456 GLY A CA 1
ATOM 3518 C C . GLY A 1 456 ? -27.675 -6.151 -1.509 1.00 41.06 456 GLY A C 1
ATOM 3519 O O . GLY A 1 456 ? -27.809 -7.043 -2.344 1.00 41.06 456 GLY A O 1
ATOM 3520 N N . ARG A 1 457 ? -28.723 -5.413 -1.118 1.00 29.97 457 ARG A N 1
ATOM 3521 C CA . ARG A 1 457 ? -29.975 -5.389 -1.902 1.00 29.97 457 ARG A CA 1
ATOM 3522 C C . ARG A 1 457 ? -29.932 -4.337 -3.015 1.00 29.97 457 ARG A C 1
ATOM 3524 O O . ARG A 1 457 ? -30.491 -3.258 -2.863 1.00 29.97 457 ARG A O 1
ATOM 3531 N N . SER A 1 458 ? -29.283 -4.701 -4.123 1.00 30.58 458 SER A N 1
ATOM 3532 C CA . SER A 1 458 ? -29.793 -4.636 -5.512 1.00 30.58 458 SER A CA 1
ATOM 3533 C C . SER A 1 458 ? -28.653 -4.825 -6.504 1.00 30.58 458 SER A C 1
ATOM 3535 O O . SER A 1 458 ? -27.751 -3.948 -6.503 1.00 30.58 458 SER A O 1
#

Radius of gyration: 44.32 Å; Cα contacts (8 Å, |Δi|>4): 837; chains: 1; bounding box: 92×55×128 Å

Solvent-accessible surface area (backbone atoms only — not comparable to full-atom values): 25736 Å² total; per-residue (Å²): 141,86,74,84,84,61,60,68,63,52,50,53,50,57,65,61,33,47,97,47,91,87,50,100,73,67,64,52,56,82,73,72,62,45,79,44,88,46,80,33,60,75,58,51,65,62,48,43,54,54,32,40,73,76,36,76,62,42,58,82,65,36,51,74,46,36,37,20,44,74,99,51,58,54,68,59,30,35,50,50,37,49,51,49,43,37,76,73,68,47,92,59,63,58,71,64,66,77,46,83,54,91,82,56,94,68,76,90,74,85,82,87,79,71,80,74,84,81,74,86,72,92,67,84,95,77,87,75,56,68,58,60,49,46,70,74,59,55,91,65,77,73,38,85,81,49,22,38,76,45,71,87,52,45,88,57,48,41,37,28,40,30,68,50,26,38,85,72,42,42,58,46,66,20,35,19,52,74,84,39,34,29,53,53,72,43,34,62,53,40,30,53,54,54,48,48,51,60,76,36,56,94,51,49,89,48,45,41,29,41,36,37,35,60,32,38,41,77,41,84,46,71,48,51,89,69,67,57,32,39,34,36,44,40,36,44,57,49,94,45,95,90,47,57,26,36,40,40,35,35,35,27,53,82,93,50,73,80,42,68,28,37,37,31,33,33,41,80,40,64,59,56,94,89,57,62,95,66,54,65,72,67,20,56,53,49,50,52,56,51,53,50,50,57,51,51,71,70,39,60,61,45,79,49,61,56,72,60,44,51,58,50,35,35,76,45,24,40,35,62,29,83,52,39,61,26,59,72,47,41,30,42,25,47,55,98,91,38,23,43,22,27,38,36,30,37,35,33,49,65,54,40,78,61,21,65,92,57,50,68,70,94,70,86,68,58,40,46,45,54,40,35,57,56,52,41,36,53,37,6,62,31,60,29,93,54,66,90,67,40,63,41,75,35,37,31,48,33,38,36,41,38,69,76,53,75,63,61,64,67,29,49,36,32,34,40,17,35,45,43,69,46,98,89,68,48,64,19,24,33,36,41,37,19,45,83,79,64,86,55,84,26,31,45,36,35,50,38,23,63,38,74,66,81,84,75,95,124

InterPro domains:
  IPR001227 Acyl transferase domain superfamily [G3DSA:3.40.366.10] (1-75)
  IPR020807 Polyketide/metazoan fatty acid synthase-like, dehydratase domain [SM00826] (143-327)
  IPR042104 Polyketide synthase, dehydratase domain superfamily [G3DSA:3.10.129.110] (128-451)
  IPR049551 Polyketide synthase, dehydratase domain, C-terminal [PF14765] (297-435)
  IPR049552 Polyketide synthase, dehydratase domain, N-terminal [PF21089] (145-252)
  IPR049900 Polyketide synthase, dehydratase domain [PS52019] (143-458)
  IPR050091 Polyketide and Nonribosomal Peptide Biosynthesis Enzymes [PTHR43775] (1-431)